Protein AF-T0L120-F1 (afdb_monomer)

pLDDT: mean 75.66, std 24.23, range [21.48, 96.56]

Radius of gyration: 38.59 Å; Cα contacts (8 Å, |Δi|>4): 567; chains: 1; bounding box: 67×101×110 Å

Structure (mmCIF, N/CA/C/O backbone):
data_AF-T0L120-F1
#
_entry.id   AF-T0L120-F1
#
loop_
_atom_site.group_PDB
_atom_site.id
_atom_site.type_symbol
_atom_site.label_atom_id
_atom_site.label_alt_id
_atom_site.label_comp_id
_atom_site.label_asym_id
_atom_site.label_entity_id
_atom_site.label_seq_id
_atom_site.pdbx_PDB_ins_code
_atom_site.Cartn_x
_atom_site.Cartn_y
_atom_site.Cartn_z
_atom_site.occupancy
_atom_site.B_iso_or_equiv
_atom_site.auth_seq_id
_atom_site.auth_comp_id
_atom_site.auth_asym_id
_atom_site.auth_atom_id
_atom_site.pdbx_PDB_model_num
ATOM 1 N N . MET A 1 1 ? 5.588 -21.145 3.879 1.00 92.56 1 MET A N 1
ATOM 2 C CA . MET A 1 1 ? 5.959 -21.807 5.142 1.00 92.56 1 MET A CA 1
ATOM 3 C C . MET A 1 1 ? 4.711 -21.923 5.995 1.00 92.56 1 MET A C 1
ATOM 5 O O . MET A 1 1 ? 4.077 -20.903 6.244 1.00 92.56 1 MET A O 1
ATOM 9 N N . VAL A 1 2 ? 4.345 -23.140 6.394 1.00 93.81 2 VAL A N 1
ATOM 10 C CA . VAL A 1 2 ? 3.209 -23.397 7.291 1.00 93.81 2 VAL A CA 1
ATOM 11 C C . VAL A 1 2 ? 3.641 -23.119 8.729 1.00 93.81 2 VAL A C 1
ATOM 13 O O . VAL A 1 2 ? 4.722 -23.538 9.140 1.00 93.81 2 VAL A O 1
ATOM 16 N N . ILE A 1 3 ? 2.818 -22.399 9.486 1.00 93.81 3 ILE A N 1
ATOM 17 C CA . ILE A 1 3 ? 3.096 -21.977 10.861 1.00 93.81 3 ILE A CA 1
ATOM 18 C C . ILE A 1 3 ? 2.799 -23.134 11.817 1.00 93.81 3 ILE A C 1
ATOM 20 O O . ILE A 1 3 ? 1.641 -23.513 12.002 1.00 93.81 3 ILE A O 1
ATOM 24 N N . LEU A 1 4 ? 3.838 -23.658 12.470 1.00 91.38 4 LEU A N 1
ATOM 25 C CA . LEU A 1 4 ? 3.703 -24.728 13.458 1.00 91.38 4 LEU A CA 1
ATOM 26 C C . LEU A 1 4 ? 3.572 -24.168 14.875 1.00 91.38 4 LEU A C 1
ATOM 28 O O . LEU A 1 4 ? 2.661 -24.566 15.600 1.00 91.38 4 LEU A O 1
ATOM 32 N N . LYS A 1 5 ? 4.443 -23.231 15.266 1.00 91.12 5 LYS A N 1
ATOM 33 C CA . LYS A 1 5 ? 4.442 -22.649 16.615 1.00 91.12 5 LYS A CA 1
ATOM 34 C C . LYS A 1 5 ? 4.895 -21.189 16.606 1.00 91.12 5 LYS A C 1
ATOM 36 O O . LYS A 1 5 ? 5.844 -20.838 15.909 1.00 91.12 5 LYS A O 1
ATOM 41 N N . THR A 1 6 ? 4.248 -20.339 17.396 1.00 90.75 6 THR A N 1
ATOM 42 C CA . THR A 1 6 ? 4.647 -18.940 17.636 1.00 90.75 6 THR A CA 1
ATOM 43 C C . THR A 1 6 ? 5.143 -18.750 19.062 1.00 90.75 6 THR A C 1
ATOM 45 O O . THR A 1 6 ? 4.654 -19.416 19.977 1.00 90.75 6 THR A O 1
ATOM 48 N N . ALA A 1 7 ? 6.049 -17.792 19.278 1.00 86.38 7 ALA A N 1
ATOM 49 C CA . ALA A 1 7 ? 6.474 -17.420 20.630 1.00 86.38 7 ALA A CA 1
ATOM 50 C C . ALA A 1 7 ? 5.362 -16.751 21.464 1.00 86.38 7 ALA A C 1
ATOM 52 O O . ALA A 1 7 ? 5.407 -16.818 22.690 1.00 86.38 7 ALA A O 1
ATOM 53 N N . ASP A 1 8 ? 4.343 -16.150 20.833 1.00 82.31 8 ASP A N 1
ATOM 54 C CA . ASP A 1 8 ? 3.128 -15.778 21.562 1.00 82.31 8 ASP A CA 1
ATOM 55 C C . ASP A 1 8 ? 2.319 -17.031 21.931 1.00 82.31 8 ASP A C 1
ATOM 57 O O . ASP A 1 8 ? 1.966 -17.844 21.074 1.00 82.31 8 ASP A O 1
ATOM 61 N N . SER A 1 9 ? 1.968 -17.122 23.213 1.00 79.00 9 SER A N 1
ATOM 62 C CA . SER A 1 9 ? 1.039 -18.085 23.806 1.00 79.00 9 SER A CA 1
ATOM 63 C C . SER A 1 9 ? -0.272 -18.269 23.035 1.00 79.00 9 SER A C 1
ATOM 65 O O . SER A 1 9 ? -0.827 -19.368 23.043 1.00 79.00 9 SER A O 1
ATOM 67 N N . THR A 1 10 ? -0.780 -17.228 22.362 1.00 80.19 10 THR A N 1
ATOM 68 C CA . THR A 1 10 ? -2.076 -17.303 21.672 1.00 80.19 10 THR A CA 1
ATOM 69 C C . THR A 1 10 ? -2.031 -17.997 20.309 1.00 80.19 10 THR A C 1
ATOM 71 O O . THR A 1 10 ? -3.100 -18.258 19.751 1.00 80.19 10 THR A O 1
ATOM 74 N N . GLY A 1 11 ? -0.837 -18.308 19.788 1.00 84.31 11 GLY A N 1
ATOM 75 C CA . GLY A 1 11 ? -0.642 -18.866 18.446 1.00 84.31 11 GLY A CA 1
ATOM 76 C C . GLY A 1 11 ? -0.595 -17.824 17.323 1.00 84.31 11 GLY A C 1
ATOM 77 O O . GLY A 1 11 ? -0.504 -18.193 16.154 1.00 84.31 11 GLY A O 1
ATOM 78 N N . GLN A 1 12 ? -0.714 -16.532 17.645 1.00 84.81 12 GLN A N 1
ATOM 79 C CA . GLN A 1 12 ? -0.947 -15.472 16.665 1.00 84.81 12 GLN A CA 1
ATOM 80 C C . GLN A 1 12 ? 0.324 -14.700 16.302 1.00 84.81 12 GLN A C 1
ATOM 82 O O . GLN A 1 12 ? 1.217 -14.481 17.122 1.00 84.81 12 GLN A O 1
ATOM 87 N N . LEU A 1 13 ? 0.379 -14.247 15.049 1.00 87.31 13 LEU A N 1
ATOM 88 C CA . LEU A 1 13 ? 1.403 -13.337 14.554 1.00 87.31 13 LEU A CA 1
ATOM 89 C C . LEU A 1 13 ? 0.842 -12.413 13.466 1.00 87.31 13 LEU A C 1
ATOM 91 O O . LEU A 1 13 ? -0.130 -12.751 12.788 1.00 87.31 13 LEU A O 1
ATOM 95 N N . PHE A 1 14 ? 1.479 -11.263 13.270 1.00 86.56 14 PHE A N 1
ATOM 96 C CA . PHE A 1 14 ? 1.152 -10.354 12.173 1.00 86.56 14 PHE A CA 1
ATOM 97 C C . PHE A 1 14 ? 2.226 -10.407 11.085 1.00 86.56 14 PHE A C 1
ATOM 99 O O . PHE A 1 14 ? 3.424 -10.321 11.378 1.00 86.56 14 PHE A O 1
ATOM 106 N N . ILE A 1 15 ? 1.780 -10.522 9.831 1.00 89.19 15 ILE A N 1
ATOM 107 C CA . ILE A 1 15 ? 2.619 -10.394 8.634 1.00 89.19 15 ILE A CA 1
ATOM 108 C C . ILE A 1 15 ? 2.226 -9.158 7.825 1.00 89.19 15 ILE A C 1
ATOM 110 O O . ILE A 1 15 ? 1.066 -8.750 7.838 1.00 89.19 15 ILE A O 1
ATOM 114 N N . ARG A 1 16 ? 3.173 -8.593 7.079 1.00 85.75 16 ARG A N 1
ATOM 115 C CA . ARG A 1 16 ? 2.918 -7.599 6.028 1.00 85.75 16 ARG A CA 1
ATOM 116 C C . ARG A 1 16 ? 3.133 -8.230 4.659 1.00 85.75 16 ARG A C 1
ATOM 118 O O . ARG A 1 16 ? 4.081 -9.001 4.490 1.00 85.75 16 ARG A O 1
ATOM 125 N N . THR A 1 17 ? 2.268 -7.905 3.703 1.00 85.44 17 THR A N 1
ATOM 126 C CA . THR A 1 17 ? 2.289 -8.452 2.335 1.00 85.44 17 THR A CA 1
ATOM 127 C C . THR A 1 17 ? 2.607 -7.399 1.274 1.00 85.44 17 THR A C 1
ATOM 129 O O . THR A 1 17 ? 2.439 -7.658 0.088 1.00 85.44 17 THR A O 1
ATOM 132 N N . ASP A 1 18 ? 3.175 -6.257 1.674 1.00 80.50 18 ASP A N 1
ATOM 133 C CA . ASP A 1 18 ? 3.478 -5.104 0.814 1.00 80.50 18 ASP A CA 1
ATOM 134 C C . ASP A 1 18 ? 4.314 -5.453 -0.429 1.00 80.50 18 ASP A C 1
ATOM 136 O O . ASP A 1 18 ? 4.182 -4.805 -1.461 1.00 80.50 18 ASP A O 1
ATOM 140 N N . GLN A 1 19 ? 5.133 -6.505 -0.357 1.00 81.38 19 GLN A N 1
ATOM 141 C CA . GLN A 1 19 ? 5.965 -7.000 -1.462 1.00 81.38 19 GLN A CA 1
ATOM 142 C C . GLN A 1 19 ? 5.278 -8.056 -2.362 1.00 81.38 19 GLN A C 1
ATOM 144 O O . GLN A 1 19 ? 5.912 -8.568 -3.284 1.00 81.38 19 GLN A O 1
ATOM 149 N N . LEU A 1 20 ? 4.025 -8.432 -2.080 1.00 82.25 20 LEU A N 1
ATOM 150 C CA . LEU A 1 20 ? 3.253 -9.454 -2.808 1.00 82.25 20 LEU A CA 1
ATOM 151 C C . LEU A 1 20 ? 2.006 -8.890 -3.490 1.00 82.25 20 LEU A C 1
ATOM 153 O O . LEU A 1 20 ? 1.781 -9.174 -4.662 1.00 82.25 20 LEU A O 1
ATOM 157 N N . ASP A 1 21 ? 1.198 -8.131 -2.750 1.00 81.12 21 ASP A N 1
ATOM 158 C CA . ASP A 1 21 ? -0.081 -7.566 -3.209 1.00 81.12 21 ASP A CA 1
ATOM 159 C C . ASP A 1 21 ? -0.131 -6.033 -3.118 1.00 81.12 21 ASP A C 1
ATOM 161 O O . ASP A 1 21 ? -1.122 -5.420 -3.508 1.00 81.12 21 ASP A O 1
ATOM 165 N N . GLY A 1 22 ? 0.938 -5.402 -2.621 1.00 76.31 22 GLY A N 1
ATOM 166 C CA . GLY A 1 22 ? 0.974 -3.965 -2.363 1.00 76.31 22 GLY A CA 1
ATOM 167 C C . GLY A 1 22 ? 0.164 -3.539 -1.135 1.00 76.31 22 GLY A C 1
ATOM 168 O O . GLY A 1 22 ? 0.129 -2.349 -0.828 1.00 76.31 22 GLY A O 1
ATOM 169 N N . GLU A 1 23 ? -0.468 -4.460 -0.396 1.00 78.19 23 GLU A N 1
ATOM 170 C CA . GLU A 1 23 ? -1.208 -4.115 0.815 1.00 78.19 23 GLU A CA 1
ATOM 171 C C . GLU A 1 23 ? -0.250 -3.884 1.991 1.00 78.19 23 GLU A C 1
ATOM 173 O O . GLU A 1 23 ? 0.540 -4.745 2.383 1.00 78.19 23 GLU A O 1
ATOM 178 N N . THR A 1 24 ? -0.346 -2.707 2.608 1.00 71.25 24 THR A N 1
ATOM 179 C CA . THR A 1 24 ? 0.421 -2.367 3.819 1.00 71.25 24 THR A CA 1
ATOM 180 C C . THR A 1 24 ? -0.209 -2.854 5.119 1.00 71.25 24 THR A C 1
ATOM 182 O O . THR A 1 24 ? 0.381 -2.683 6.187 1.00 71.25 24 THR A O 1
ATOM 185 N N . ASP A 1 25 ? -1.403 -3.426 5.030 1.00 75.75 25 ASP A N 1
ATOM 186 C CA . ASP A 1 25 ? -2.211 -3.868 6.157 1.00 75.75 25 ASP A CA 1
ATOM 187 C C . ASP A 1 25 ? -1.588 -5.112 6.817 1.00 75.75 25 ASP A C 1
ATOM 189 O O . ASP A 1 25 ? -1.066 -6.017 6.158 1.00 75.75 25 ASP A O 1
ATOM 193 N N . TRP A 1 26 ? -1.609 -5.156 8.151 1.00 81.75 26 TRP A N 1
ATOM 194 C CA . TRP A 1 26 ? -1.030 -6.259 8.916 1.00 81.75 26 TRP A CA 1
ATOM 195 C C . TRP A 1 26 ? -1.996 -7.448 8.944 1.00 81.75 26 TRP A C 1
ATOM 197 O O . TRP A 1 26 ? -2.965 -7.497 9.711 1.00 81.75 26 TRP A O 1
ATOM 207 N N . LYS A 1 27 ? -1.719 -8.457 8.124 1.00 84.06 27 LYS A N 1
ATOM 208 C CA . LYS A 1 27 ? -2.550 -9.657 8.030 1.00 84.06 27 LYS A CA 1
ATOM 209 C C . LYS A 1 27 ? -2.265 -10.559 9.228 1.00 84.06 27 LYS A C 1
ATOM 211 O O . LYS A 1 27 ? -1.124 -10.957 9.472 1.00 84.06 27 LYS A O 1
ATOM 216 N N . LEU A 1 28 ? -3.313 -10.865 9.989 1.00 84.56 28 LEU A N 1
ATOM 217 C CA . LEU A 1 28 ? -3.241 -11.824 11.085 1.00 84.56 28 LEU A CA 1
ATOM 218 C C . LEU A 1 28 ? -3.035 -13.232 10.509 1.00 84.56 28 LEU A C 1
ATOM 220 O O . LEU A 1 28 ? -3.686 -13.632 9.537 1.00 84.56 28 LEU A O 1
ATOM 224 N N . ARG A 1 29 ? -2.125 -13.982 11.122 1.00 89.12 29 ARG A N 1
ATOM 225 C CA . ARG A 1 29 ? -1.891 -15.402 10.866 1.00 89.12 29 ARG A CA 1
ATOM 226 C C . ARG A 1 29 ? -1.838 -16.161 12.187 1.00 89.12 29 ARG A C 1
ATOM 228 O O . ARG A 1 29 ? -1.536 -15.580 13.230 1.00 89.12 29 ARG A O 1
ATOM 235 N N . SER A 1 30 ? -2.147 -17.453 12.140 1.00 89.88 30 SER A N 1
ATOM 236 C CA . SER A 1 30 ? -2.203 -18.320 13.316 1.00 89.88 30 SER A CA 1
ATOM 237 C C . SER A 1 30 ? -1.499 -19.647 13.064 1.00 89.88 30 SER A C 1
ATOM 239 O O . SER A 1 30 ? -1.712 -20.296 12.039 1.00 89.88 30 SER A O 1
ATOM 241 N N . SER A 1 31 ? -0.727 -20.107 14.045 1.00 91.06 31 SER A N 1
ATOM 242 C CA . SER A 1 31 ? -0.314 -21.508 14.147 1.00 91.06 31 SER A CA 1
ATOM 243 C C . SER A 1 31 ? -1.525 -22.438 14.215 1.00 91.06 31 SER A C 1
ATOM 245 O O . SER A 1 31 ? -2.594 -22.043 14.700 1.00 91.06 31 SER A O 1
ATOM 247 N N . VAL A 1 32 ? -1.340 -23.695 13.818 1.00 86.00 32 VAL A N 1
ATOM 248 C CA . VAL A 1 32 ? -2.349 -24.741 14.020 1.00 86.00 32 VAL A CA 1
ATOM 249 C C . VAL A 1 32 ? -2.504 -25.022 15.520 1.00 86.00 32 VAL A C 1
ATOM 251 O O . VAL A 1 32 ? -1.526 -25.205 16.244 1.00 86.00 32 VAL A O 1
ATOM 254 N N . GLY A 1 33 ? -3.745 -25.080 16.011 1.00 83.56 33 GLY A N 1
ATOM 255 C CA . GLY A 1 33 ? -4.026 -25.212 17.449 1.00 83.56 33 GLY A CA 1
ATOM 256 C C . GLY A 1 33 ? -3.531 -26.513 18.100 1.00 83.56 33 GLY A C 1
ATOM 257 O O . GLY A 1 33 ? -3.440 -26.576 19.327 1.00 83.56 33 GLY A O 1
ATOM 258 N N . ILE A 1 34 ? -3.211 -27.532 17.294 1.00 84.88 34 ILE A N 1
ATOM 259 C CA . ILE A 1 34 ? -2.593 -28.787 17.742 1.00 84.88 34 ILE A CA 1
ATOM 260 C C . ILE A 1 34 ? -1.097 -28.562 18.011 1.00 84.88 34 ILE A C 1
ATOM 262 O O . ILE A 1 34 ? -0.629 -28.793 19.122 1.00 84.88 34 ILE A O 1
ATOM 266 N N . THR A 1 35 ? -0.361 -28.036 17.028 1.00 85.88 35 THR A N 1
ATOM 267 C CA . THR A 1 35 ? 1.102 -27.874 17.084 1.00 85.88 35 THR A CA 1
ATOM 268 C C . THR A 1 35 ? 1.551 -26.760 18.029 1.00 85.88 35 THR A C 1
ATOM 270 O O . THR A 1 35 ? 2.614 -26.872 18.631 1.00 85.88 35 THR A O 1
ATOM 273 N N . GLN A 1 36 ? 0.726 -25.728 18.251 1.00 87.06 36 GLN A N 1
ATOM 274 C CA . GLN A 1 36 ? 1.037 -24.648 19.199 1.00 87.06 36 GLN A CA 1
ATOM 275 C C . GLN A 1 36 ? 1.222 -25.146 20.645 1.00 87.06 36 GLN A C 1
ATOM 277 O O . GLN A 1 36 ? 1.982 -24.552 21.412 1.00 87.06 36 GLN A O 1
ATOM 282 N N . LYS A 1 37 ? 0.526 -26.229 21.021 1.00 83.69 37 LYS A N 1
ATOM 283 C CA . LYS A 1 37 ? 0.576 -26.826 22.367 1.00 83.69 37 LYS A CA 1
ATOM 284 C C . LYS A 1 37 ? 1.687 -27.864 22.536 1.00 83.69 37 LYS A C 1
ATOM 286 O O . LYS A 1 37 ? 2.069 -28.132 23.668 1.00 83.69 37 LYS A O 1
ATOM 291 N N . CYS A 1 38 ? 2.177 -28.439 21.440 1.00 83.31 38 CYS A N 1
ATOM 292 C CA . CYS A 1 38 ? 3.250 -29.430 21.438 1.00 83.31 38 CYS A CA 1
ATOM 293 C C . CYS A 1 38 ? 4.614 -28.785 21.715 1.00 83.31 38 CYS A C 1
ATOM 295 O O . CYS A 1 38 ? 4.854 -27.629 21.350 1.00 83.31 38 CYS A O 1
ATOM 297 N N . ASP A 1 39 ? 5.530 -29.537 22.321 1.00 83.88 39 ASP A N 1
ATOM 298 C CA . ASP A 1 39 ? 6.937 -29.140 22.414 1.00 83.88 39 ASP A CA 1
ATOM 299 C C . ASP A 1 39 ? 7.665 -29.296 21.075 1.00 83.88 39 ASP A C 1
ATOM 301 O O . ASP A 1 39 ? 7.184 -29.963 20.162 1.00 83.88 39 ASP A O 1
ATOM 305 N N . LEU A 1 40 ? 8.824 -28.640 20.939 1.00 83.31 40 LEU A N 1
ATOM 306 C CA . LEU A 1 40 ? 9.558 -28.574 19.667 1.00 83.31 40 LEU A CA 1
ATOM 307 C C . LEU A 1 40 ? 9.912 -29.964 19.119 1.00 83.31 40 LEU A C 1
ATOM 309 O O . LEU A 1 40 ? 9.790 -30.176 17.919 1.00 83.31 40 LEU A O 1
ATOM 313 N N . SER A 1 41 ? 10.269 -30.909 19.991 1.00 82.06 41 SER A N 1
ATOM 314 C CA . SER A 1 41 ? 10.595 -32.290 19.613 1.00 82.06 41 SER A CA 1
ATOM 315 C C . SER A 1 41 ? 9.393 -33.068 19.069 1.00 82.06 41 SER A C 1
ATOM 317 O O . SER A 1 41 ? 9.557 -33.939 18.227 1.00 82.06 41 SER A O 1
ATOM 319 N N . GLU A 1 42 ? 8.170 -32.750 19.508 1.00 82.12 42 GLU A N 1
ATOM 320 C CA . GLU A 1 42 ? 6.953 -33.394 18.994 1.00 82.12 42 GLU A CA 1
ATOM 321 C C . GLU A 1 42 ? 6.549 -32.890 17.601 1.00 82.12 42 GLU A C 1
ATOM 323 O O . GLU A 1 42 ? 5.649 -33.465 16.990 1.00 82.12 42 GLU A O 1
ATOM 328 N N . LEU A 1 43 ? 7.164 -31.811 17.098 1.00 82.38 43 LEU A N 1
ATOM 329 C CA . LEU A 1 43 ? 6.867 -31.279 15.765 1.00 82.38 43 LEU A CA 1
ATOM 330 C C . LEU A 1 43 ? 7.400 -32.181 14.639 1.00 82.38 43 LEU A C 1
ATOM 332 O O . LEU A 1 43 ? 6.909 -32.078 13.517 1.00 82.38 43 LEU A O 1
ATOM 336 N N . GLU A 1 44 ? 8.352 -33.072 14.933 1.00 81.62 44 GLU A N 1
ATOM 337 C CA . GLU A 1 44 ? 8.923 -34.031 13.975 1.00 81.62 44 GLU A CA 1
ATOM 338 C C . GLU A 1 44 ? 7.936 -35.157 13.598 1.00 81.62 44 GLU A C 1
ATOM 340 O O . GLU A 1 44 ? 7.998 -35.681 12.488 1.00 81.62 44 GLU A O 1
ATOM 345 N N . ASP A 1 45 ? 6.962 -35.470 14.465 1.00 84.69 45 ASP A N 1
ATOM 346 C CA . ASP A 1 45 ? 5.939 -36.516 14.256 1.00 84.69 45 ASP A CA 1
ATOM 347 C C . ASP A 1 45 ? 4.812 -36.113 13.274 1.00 84.69 45 ASP A C 1
ATOM 349 O O . ASP A 1 45 ? 3.888 -36.899 13.008 1.00 84.69 45 ASP A O 1
ATOM 353 N N . PHE A 1 46 ? 4.810 -34.864 12.795 1.00 86.12 46 PHE A N 1
ATOM 354 C CA . PHE A 1 46 ? 3.739 -34.318 11.961 1.00 86.12 46 PHE A CA 1
ATOM 355 C C . PHE A 1 46 ? 4.074 -34.383 10.471 1.00 86.12 46 PHE A C 1
ATOM 357 O O . PHE A 1 46 ? 5.102 -33.888 10.014 1.00 86.12 46 PHE A O 1
ATOM 364 N N . THR A 1 47 ? 3.140 -34.921 9.688 1.00 88.06 47 THR A N 1
ATOM 365 C CA . THR A 1 47 ? 3.189 -34.907 8.222 1.00 88.06 47 THR A CA 1
ATOM 366 C C . THR A 1 47 ? 2.275 -33.805 7.691 1.00 88.06 47 THR A C 1
ATOM 368 O O . THR A 1 47 ? 1.159 -33.623 8.181 1.00 88.06 47 THR A O 1
ATOM 371 N N . ILE A 1 48 ? 2.748 -33.058 6.690 1.00 90.38 48 ILE A N 1
ATOM 372 C CA . ILE A 1 48 ? 1.986 -32.003 6.013 1.00 90.38 48 ILE A CA 1
ATOM 373 C C . ILE A 1 48 ? 1.736 -32.428 4.569 1.00 90.38 48 ILE A C 1
ATOM 375 O O . ILE A 1 48 ? 2.678 -32.700 3.828 1.00 90.38 48 ILE A O 1
ATOM 379 N N . LEU A 1 49 ? 0.468 -32.419 4.170 1.00 91.25 49 LEU A N 1
ATOM 380 C CA . LEU A 1 49 ? 0.031 -32.512 2.781 1.00 91.25 49 LEU A CA 1
ATOM 381 C C . LEU A 1 49 ? -0.419 -31.120 2.326 1.00 91.25 49 LEU A C 1
ATOM 383 O O . LEU A 1 49 ? -1.118 -30.416 3.057 1.00 91.25 49 LEU A O 1
ATOM 387 N N . ALA A 1 50 ? -0.007 -30.711 1.130 1.00 92.06 50 ALA A N 1
ATOM 388 C CA . ALA A 1 50 ? -0.304 -29.401 0.560 1.00 92.06 50 ALA A CA 1
ATOM 389 C C . ALA A 1 50 ? -0.646 -29.523 -0.930 1.00 92.06 50 ALA A C 1
ATOM 391 O O . ALA A 1 50 ? -0.231 -30.475 -1.589 1.00 92.06 50 ALA A O 1
ATOM 392 N N . GLU A 1 51 ? -1.393 -28.547 -1.446 1.00 92.12 51 GLU A N 1
ATOM 393 C CA . GLU A 1 51 ? -1.696 -28.402 -2.875 1.00 92.12 51 GLU A CA 1
ATOM 394 C C . GLU A 1 51 ? -0.439 -28.215 -3.754 1.00 92.12 51 GLU A C 1
ATOM 396 O O . GLU A 1 51 ? 0.624 -27.797 -3.279 1.00 92.12 51 GLU A O 1
ATOM 401 N N . GLU A 1 52 ? -0.568 -28.470 -5.059 1.00 92.19 52 GLU A N 1
ATOM 402 C CA . GLU A 1 52 ? 0.483 -28.144 -6.031 1.00 92.19 52 GLU A CA 1
ATOM 403 C C . GLU A 1 52 ? 0.728 -26.618 -6.121 1.00 92.19 52 GLU A C 1
ATOM 405 O O . GLU A 1 52 ? -0.202 -25.827 -5.914 1.00 92.19 52 GLU A O 1
ATOM 410 N N . PRO A 1 53 ? 1.957 -26.169 -6.451 1.00 91.88 53 PRO A N 1
ATOM 411 C CA . PRO A 1 53 ? 2.282 -24.747 -6.555 1.00 91.88 53 PRO A CA 1
ATOM 412 C C . PRO A 1 53 ? 1.411 -24.005 -7.582 1.00 91.88 53 PRO A C 1
ATOM 414 O O . PRO A 1 53 ? 1.515 -24.215 -8.790 1.00 91.88 53 PRO A O 1
ATOM 417 N N . ASN A 1 54 ? 0.578 -23.080 -7.103 1.00 91.38 54 ASN A N 1
ATOM 418 C CA . ASN A 1 54 ? -0.302 -22.254 -7.931 1.00 91.38 54 ASN A CA 1
ATOM 419 C C . ASN A 1 54 ? 0.017 -20.749 -7.804 1.00 91.38 54 ASN A C 1
ATOM 421 O O . ASN A 1 54 ? 0.785 -20.317 -6.943 1.00 91.38 54 ASN A O 1
ATOM 425 N N . LYS A 1 55 ? -0.566 -19.941 -8.699 1.00 88.88 55 LYS A N 1
ATOM 426 C CA . LYS A 1 55 ? -0.332 -18.485 -8.775 1.00 88.88 55 LYS A CA 1
ATOM 427 C C . LYS A 1 55 ? -1.132 -17.656 -7.772 1.00 88.88 55 LYS A C 1
ATOM 429 O O . LYS A 1 55 ? -0.740 -16.523 -7.495 1.00 88.88 55 LYS A O 1
ATOM 434 N N . ASP A 1 56 ? -2.246 -18.183 -7.267 1.00 89.75 56 ASP A N 1
ATOM 435 C CA . ASP A 1 56 ? -3.161 -17.431 -6.410 1.00 89.75 56 ASP A CA 1
ATOM 436 C C . ASP A 1 56 ? -2.580 -17.272 -4.999 1.00 89.75 56 ASP A C 1
ATOM 438 O O . ASP A 1 56 ? -2.346 -18.244 -4.283 1.00 89.75 56 ASP A O 1
ATOM 442 N N . ILE A 1 57 ? -2.33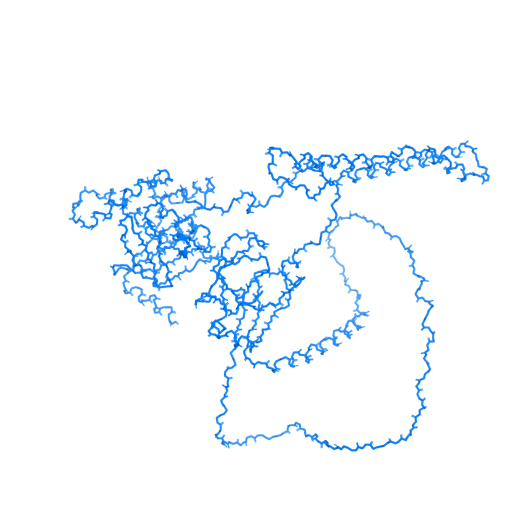9 -16.027 -4.595 1.00 89.38 57 ILE A N 1
ATOM 443 C CA . ILE A 1 57 ? -1.780 -15.669 -3.287 1.00 89.38 57 ILE A CA 1
ATOM 444 C C . ILE A 1 57 ? -2.825 -15.647 -2.157 1.00 89.38 57 ILE A C 1
ATOM 446 O O . ILE A 1 57 ? -2.438 -15.613 -0.986 1.00 89.38 57 ILE A O 1
ATOM 450 N N . TYR A 1 58 ? -4.121 -15.682 -2.482 1.00 89.38 58 TYR A N 1
ATOM 451 C CA . TYR A 1 58 ? -5.232 -15.659 -1.524 1.00 89.38 58 TYR A CA 1
ATOM 452 C C . TYR A 1 58 ? -5.796 -17.051 -1.212 1.00 89.38 58 TYR A C 1
ATOM 454 O O . TYR A 1 58 ? -6.555 -17.201 -0.256 1.00 89.38 58 TYR A O 1
ATOM 462 N N . GLN A 1 59 ? -5.382 -18.082 -1.951 1.00 88.75 59 GLN A N 1
ATOM 463 C CA . GLN A 1 59 ? -5.735 -19.472 -1.677 1.00 88.75 59 GLN A CA 1
ATOM 464 C C . GLN A 1 59 ? -4.539 -20.254 -1.110 1.00 88.75 59 GLN A C 1
ATOM 466 O O . GLN A 1 59 ? -3.385 -20.045 -1.497 1.00 88.75 59 GLN A O 1
ATOM 471 N N . PHE A 1 60 ? -4.819 -21.154 -0.167 1.00 92.50 60 PHE A N 1
ATOM 472 C CA . PHE A 1 60 ? -3.926 -22.241 0.227 1.00 92.50 60 PHE A CA 1
ATOM 473 C C . PHE A 1 60 ? -4.739 -23.334 0.914 1.00 92.50 60 PHE A C 1
ATOM 475 O O . PHE A 1 60 ? -5.316 -23.073 1.971 1.00 92.50 60 PHE A O 1
ATOM 482 N N . ASN A 1 61 ? -4.736 -24.536 0.342 1.00 92.94 61 ASN A N 1
ATOM 483 C CA . ASN A 1 61 ? -5.354 -25.716 0.929 1.00 92.94 61 ASN A CA 1
ATOM 484 C C . ASN A 1 61 ? -4.290 -26.766 1.287 1.00 92.94 61 ASN A C 1
ATOM 486 O O . ASN A 1 61 ? -3.373 -27.055 0.515 1.00 92.94 61 ASN A O 1
ATOM 490 N N . GLY A 1 62 ? -4.447 -27.381 2.457 1.00 91.69 62 GLY A N 1
ATOM 491 C CA . GLY A 1 62 ? -3.637 -28.517 2.884 1.00 91.69 62 GLY A CA 1
ATOM 492 C C . GLY A 1 62 ? -4.203 -29.191 4.129 1.00 91.69 62 GLY A C 1
ATOM 493 O O . GLY A 1 62 ? -5.258 -28.812 4.641 1.00 91.69 62 GLY A O 1
ATOM 494 N N . SER A 1 63 ? -3.478 -30.169 4.654 1.00 90.75 63 SER A N 1
ATOM 495 C CA . SER A 1 63 ? -3.801 -30.845 5.909 1.00 90.75 63 SER A CA 1
ATOM 496 C C . SER A 1 63 ? -2.535 -31.231 6.659 1.00 90.75 63 SER A C 1
ATOM 498 O O . SER A 1 63 ? -1.518 -31.564 6.054 1.00 90.75 63 SER A O 1
ATOM 500 N N . ILE A 1 64 ? -2.611 -31.220 7.985 1.00 90.44 64 ILE A N 1
ATOM 501 C CA . ILE A 1 64 ? -1.557 -31.698 8.877 1.00 90.44 64 ILE A CA 1
ATOM 502 C C . ILE A 1 64 ? -2.101 -32.849 9.727 1.00 90.44 64 ILE A C 1
ATOM 504 O O . ILE A 1 64 ? -3.184 -32.734 10.308 1.00 90.44 64 ILE A O 1
ATOM 508 N N . SER A 1 65 ? -1.362 -33.953 9.801 1.00 87.12 65 SER A N 1
ATOM 509 C CA . SER A 1 65 ? -1.695 -35.118 10.626 1.00 87.12 65 SER A CA 1
ATOM 510 C C . SER A 1 65 ? -0.495 -35.550 11.469 1.00 87.12 65 SER A C 1
ATOM 512 O O . SER A 1 65 ? 0.659 -35.305 11.112 1.00 87.12 65 SER A O 1
ATOM 514 N N . LYS A 1 66 ? -0.762 -36.160 12.631 1.00 80.31 66 LYS A N 1
ATOM 515 C CA . LYS A 1 66 ? 0.266 -36.739 13.510 1.00 80.31 66 LYS A CA 1
ATOM 516 C C . LYS A 1 66 ? 0.262 -38.257 13.334 1.00 80.31 66 LYS A C 1
ATOM 518 O O . LYS A 1 66 ? -0.781 -38.874 13.544 1.00 80.31 66 LYS A O 1
ATOM 523 N N . ASN A 1 67 ? 1.420 -38.845 13.025 1.00 66.06 67 ASN A N 1
ATOM 524 C CA . ASN A 1 67 ? 1.629 -40.291 12.843 1.00 66.06 67 ASN A CA 1
ATOM 525 C C . ASN A 1 67 ? 0.836 -40.974 11.702 1.00 66.06 67 ASN A C 1
ATOM 527 O O . ASN A 1 67 ? 0.062 -41.897 11.951 1.00 66.06 67 ASN A O 1
ATOM 531 N N . GLU A 1 68 ? 1.116 -40.622 10.441 1.00 55.06 68 GLU A N 1
ATOM 532 C CA . GLU A 1 68 ? 0.678 -41.402 9.268 1.00 55.06 68 GLU A CA 1
ATOM 533 C C . GLU A 1 68 ? 1.849 -41.865 8.391 1.00 55.06 68 GLU A C 1
ATOM 535 O O . GLU A 1 68 ? 2.084 -41.371 7.292 1.00 55.06 68 GLU A O 1
ATOM 540 N N . ALA A 1 69 ? 2.521 -42.933 8.827 1.00 44.97 69 ALA A N 1
ATOM 541 C CA . ALA A 1 69 ? 3.377 -43.736 7.945 1.00 44.97 69 ALA A CA 1
ATOM 542 C C . ALA A 1 69 ? 2.577 -44.532 6.880 1.00 44.97 69 ALA A C 1
ATOM 544 O O . ALA A 1 69 ? 3.171 -45.240 6.071 1.00 44.97 69 ALA A O 1
ATOM 545 N N . PHE A 1 70 ? 1.238 -44.455 6.902 1.00 43.03 70 PHE A N 1
ATOM 546 C CA . PHE A 1 70 ? 0.335 -45.293 6.107 1.00 43.03 70 PHE A CA 1
ATOM 547 C C . PHE A 1 70 ? -0.078 -44.638 4.772 1.00 43.03 70 PHE A C 1
ATOM 549 O O . PHE A 1 70 ? 0.099 -45.251 3.721 1.00 43.03 70 PHE A O 1
ATOM 556 N N . LEU A 1 71 ? -0.525 -43.372 4.783 1.00 46.34 71 LEU A N 1
ATOM 557 C CA . LEU A 1 71 ? -1.017 -42.670 3.579 1.00 46.34 71 LEU A CA 1
ATOM 558 C C . LEU A 1 71 ? 0.050 -42.440 2.495 1.00 46.34 71 LEU A C 1
ATOM 560 O O . LEU A 1 71 ? -0.269 -42.375 1.309 1.00 46.34 71 LEU A O 1
ATOM 564 N N . ILE A 1 72 ? 1.329 -42.346 2.871 1.00 47.97 72 ILE A N 1
ATOM 565 C CA . ILE A 1 72 ? 2.427 -42.132 1.911 1.00 47.97 72 ILE A CA 1
ATOM 566 C C . ILE A 1 72 ? 2.586 -43.326 0.948 1.00 47.97 72 ILE A C 1
ATOM 568 O O . ILE A 1 72 ? 3.114 -43.146 -0.149 1.00 47.97 72 ILE A O 1
ATOM 572 N N . ASN A 1 73 ? 2.132 -44.528 1.319 1.00 40.47 73 ASN A N 1
ATOM 573 C CA . ASN A 1 73 ? 2.247 -45.707 0.459 1.00 40.47 73 ASN A CA 1
ATOM 574 C C . ASN A 1 73 ? 1.124 -45.778 -0.589 1.00 40.47 73 ASN A C 1
ATOM 576 O O . ASN A 1 73 ? 1.436 -45.976 -1.761 1.00 40.47 73 ASN A O 1
ATOM 580 N N . GLU A 1 74 ? -0.135 -45.515 -0.221 1.00 45.62 74 GLU A N 1
ATOM 581 C CA . GLU A 1 74 ? -1.254 -45.477 -1.184 1.00 45.62 74 GLU A CA 1
ATOM 582 C C . GLU A 1 74 ? -1.052 -44.370 -2.236 1.00 45.62 74 GLU A C 1
ATOM 584 O O . GLU A 1 74 ? -1.150 -44.625 -3.436 1.00 45.62 74 GLU A O 1
ATOM 589 N N . ILE A 1 75 ? -0.633 -43.166 -1.821 1.00 49.28 75 ILE A N 1
ATOM 590 C CA . ILE A 1 75 ? -0.369 -42.052 -2.754 1.00 49.28 75 ILE A CA 1
ATOM 591 C C . ILE A 1 75 ? 0.812 -42.366 -3.696 1.00 49.28 75 ILE A C 1
ATOM 593 O O . ILE A 1 75 ? 0.823 -41.932 -4.852 1.00 49.28 75 ILE A O 1
ATOM 597 N N . LYS A 1 76 ? 1.810 -43.144 -3.249 1.00 42.50 76 LYS A N 1
ATOM 598 C CA . LYS A 1 76 ? 2.905 -43.612 -4.121 1.00 42.50 76 LYS A CA 1
ATOM 599 C C . LYS A 1 76 ? 2.425 -44.631 -5.152 1.00 42.50 76 LYS A C 1
ATOM 601 O O . LYS A 1 76 ? 2.856 -44.545 -6.299 1.00 42.50 76 LYS A O 1
ATOM 606 N N . GLU A 1 77 ? 1.536 -45.553 -4.790 1.00 43.94 77 GLU A N 1
ATOM 607 C CA . GLU A 1 77 ? 0.957 -46.495 -5.757 1.00 43.94 77 GLU A CA 1
ATOM 608 C C . GLU A 1 77 ? 0.057 -45.782 -6.779 1.00 43.94 77 GLU A C 1
ATOM 610 O O . GLU A 1 77 ? 0.151 -46.064 -7.977 1.00 43.94 77 GLU A O 1
ATOM 615 N N . GLU A 1 78 ? -0.743 -44.797 -6.361 1.00 39.59 78 GLU A N 1
ATOM 616 C CA . GLU A 1 78 ? -1.541 -43.992 -7.294 1.00 39.59 78 GLU A CA 1
ATOM 617 C C . GLU A 1 78 ? -0.670 -43.135 -8.226 1.00 39.59 78 GLU A C 1
ATOM 619 O O . GLU A 1 78 ? -0.875 -43.160 -9.439 1.00 39.59 78 GLU A O 1
ATOM 624 N N . THR A 1 79 ? 0.349 -42.430 -7.716 1.00 41.81 79 THR A N 1
ATOM 625 C CA . THR A 1 79 ? 1.215 -41.577 -8.558 1.00 41.81 79 THR A CA 1
ATOM 626 C C . THR A 1 79 ? 2.100 -42.368 -9.525 1.00 41.81 79 THR A C 1
ATOM 628 O O . THR A 1 79 ? 2.287 -41.924 -10.662 1.00 41.81 79 THR A O 1
ATOM 631 N N . TYR A 1 80 ? 2.584 -43.562 -9.157 1.00 42.22 80 TYR A N 1
ATOM 632 C CA . TYR A 1 80 ? 3.275 -44.447 -10.109 1.00 42.22 80 TYR A CA 1
ATOM 633 C C . TYR A 1 80 ? 2.337 -44.937 -11.221 1.00 42.22 80 TYR A C 1
ATOM 635 O O . TYR A 1 80 ? 2.709 -44.901 -12.399 1.00 42.22 80 TYR A O 1
ATOM 643 N N . ASN A 1 81 ? 1.104 -45.325 -10.880 1.00 39.56 81 ASN A N 1
ATOM 644 C CA . ASN A 1 81 ? 0.108 -45.726 -11.874 1.00 39.56 81 ASN A CA 1
ATOM 645 C C . ASN A 1 81 ? -0.296 -44.553 -12.788 1.00 39.56 81 ASN A C 1
ATOM 647 O O . ASN A 1 81 ? -0.328 -44.710 -14.010 1.00 39.56 81 ASN A O 1
ATOM 651 N N . PHE A 1 82 ? -0.515 -43.353 -12.242 1.00 39.28 82 PHE A N 1
ATOM 652 C CA . PHE A 1 82 ? -0.866 -42.164 -13.029 1.00 39.28 82 PHE A CA 1
ATOM 653 C C . PHE A 1 82 ? 0.283 -41.703 -13.946 1.00 39.28 82 PHE A C 1
ATOM 655 O O . PHE A 1 82 ? 0.057 -41.294 -15.089 1.00 39.28 82 PHE A O 1
ATOM 662 N N . GLY A 1 83 ? 1.535 -41.830 -13.493 1.00 41.97 83 GLY A N 1
ATOM 663 C CA . GLY A 1 83 ? 2.726 -41.557 -14.301 1.00 41.97 83 GLY A CA 1
ATOM 664 C C . GLY A 1 83 ? 2.896 -42.525 -15.478 1.00 41.97 83 GLY A C 1
ATOM 665 O O . GLY A 1 83 ? 3.295 -42.106 -16.565 1.00 41.97 83 GLY A O 1
ATOM 666 N N . PHE A 1 84 ? 2.543 -43.802 -15.304 1.00 47.19 84 PHE A N 1
ATOM 667 C CA . PHE A 1 84 ? 2.575 -44.794 -16.384 1.00 47.19 84 PHE A CA 1
ATOM 668 C C . PHE A 1 84 ? 1.425 -44.588 -17.385 1.00 47.19 84 PHE A C 1
ATOM 670 O O . PHE A 1 84 ? 1.656 -44.519 -18.596 1.00 47.19 84 PHE A O 1
ATOM 677 N N . PHE A 1 85 ? 0.195 -44.404 -16.891 1.00 42.03 85 PHE A N 1
ATOM 678 C CA . PHE A 1 85 ? -0.982 -44.217 -17.743 1.00 42.03 85 PHE A CA 1
ATOM 679 C C . PHE A 1 85 ? -1.015 -42.867 -18.468 1.00 42.03 85 PHE A C 1
ATOM 681 O O . PHE A 1 85 ? -1.435 -42.838 -19.622 1.00 42.03 85 PHE A O 1
ATOM 688 N N . SER A 1 86 ? -0.527 -41.767 -17.881 1.00 42.28 86 SER A N 1
ATOM 689 C CA . SER A 1 86 ? -0.438 -40.488 -18.610 1.00 42.28 86 SER A CA 1
ATOM 690 C C . SER A 1 86 ? 0.562 -40.565 -19.769 1.00 42.28 86 SER A C 1
ATOM 692 O O . SER A 1 86 ? 0.273 -40.085 -20.863 1.00 42.28 86 SER A O 1
ATOM 694 N N . LYS A 1 87 ? 1.694 -41.257 -19.581 1.00 42.28 87 LYS A N 1
ATOM 695 C CA . LYS A 1 87 ? 2.722 -41.451 -20.615 1.00 42.28 87 LYS A CA 1
ATOM 696 C C . LYS A 1 87 ? 2.247 -42.363 -21.751 1.00 42.28 87 LYS A C 1
ATOM 698 O O . LYS A 1 87 ? 2.552 -42.093 -22.909 1.00 42.28 87 LYS A O 1
ATOM 703 N N . LEU A 1 88 ? 1.452 -43.391 -21.436 1.00 42.94 88 LEU A N 1
ATOM 704 C CA . LEU A 1 88 ? 0.751 -44.217 -22.427 1.00 42.94 88 LEU A CA 1
ATOM 705 C C . LEU A 1 88 ? -0.357 -43.445 -23.152 1.00 42.94 88 LEU A C 1
ATOM 707 O O . LEU A 1 88 ? -0.442 -43.514 -24.375 1.00 42.94 88 LEU A O 1
ATOM 711 N N . LYS A 1 89 ? -1.166 -42.659 -22.434 1.00 36.19 89 LYS A N 1
ATOM 712 C CA . LYS A 1 89 ? -2.234 -41.848 -23.032 1.00 36.19 89 LYS A CA 1
ATOM 713 C C . LYS A 1 89 ? -1.671 -40.802 -23.999 1.00 36.19 89 LYS A C 1
ATOM 715 O O . LYS A 1 89 ? -2.131 -40.709 -25.130 1.00 36.19 89 LYS A O 1
ATOM 720 N N . HIS A 1 90 ? -0.581 -40.129 -23.628 1.00 42.06 90 HIS A N 1
ATOM 721 C CA . HIS A 1 90 ? 0.103 -39.161 -24.493 1.00 42.06 90 HIS A CA 1
ATOM 722 C C . HIS A 1 90 ? 0.777 -39.791 -25.736 1.00 42.06 90 HIS A C 1
ATOM 724 O O . HIS A 1 90 ? 1.107 -39.077 -26.687 1.00 42.06 90 HIS A O 1
ATOM 730 N N . LEU A 1 91 ? 0.970 -41.118 -25.738 1.00 40.34 91 LEU A N 1
ATOM 731 C CA . LEU A 1 91 ? 1.425 -41.924 -26.879 1.00 40.34 91 LEU A CA 1
ATOM 732 C C . LEU A 1 91 ? 0.269 -42.429 -27.764 1.00 40.34 91 LEU A C 1
ATOM 734 O O . LEU A 1 91 ? 0.488 -42.653 -28.954 1.00 40.34 91 LEU A O 1
ATOM 738 N N . PHE A 1 92 ? -0.940 -42.590 -27.215 1.00 36.78 92 PHE A N 1
ATOM 739 C CA . PHE A 1 92 ? -2.118 -43.096 -27.935 1.00 36.78 92 PHE A CA 1
ATOM 740 C C . PHE A 1 92 ? -3.075 -42.003 -28.450 1.00 36.78 92 PHE A C 1
ATOM 742 O O . PHE A 1 92 ? -3.678 -42.208 -29.501 1.00 36.78 92 PHE A O 1
ATOM 749 N N . ASP A 1 93 ? -3.160 -40.829 -27.810 1.00 34.28 93 ASP A N 1
ATOM 750 C CA . ASP A 1 93 ? -4.026 -39.717 -28.261 1.00 34.28 93 ASP A CA 1
ATOM 751 C C . ASP A 1 93 ? -3.489 -38.984 -29.511 1.00 34.28 93 ASP A C 1
ATOM 753 O O . ASP A 1 93 ? -4.194 -38.199 -30.137 1.00 34.28 93 ASP A O 1
ATOM 757 N N . LYS A 1 94 ? -2.254 -39.254 -29.956 1.00 35.75 94 LYS A N 1
ATOM 758 C CA . LYS A 1 94 ? -1.619 -38.519 -31.070 1.00 35.75 94 LYS A CA 1
ATOM 759 C C . LYS A 1 94 ? -2.059 -38.973 -32.477 1.00 35.75 94 LYS A C 1
ATOM 761 O O . LYS A 1 94 ? -1.268 -38.872 -33.416 1.00 35.75 94 LYS A O 1
ATOM 766 N N . LYS A 1 95 ? -3.268 -39.535 -32.633 1.00 31.78 95 LYS A N 1
ATOM 767 C CA . LYS A 1 95 ? -3.697 -40.155 -33.904 1.00 31.78 95 LYS A CA 1
ATOM 768 C C . LYS A 1 95 ? -5.143 -39.967 -34.368 1.00 31.78 95 LYS A C 1
ATOM 770 O O . LYS A 1 95 ? -5.428 -40.424 -35.468 1.00 31.78 95 LYS A O 1
ATOM 775 N N . ASN A 1 96 ? -6.022 -39.310 -33.609 1.00 28.98 96 ASN A N 1
ATOM 776 C CA . ASN A 1 96 ? -7.392 -39.014 -34.048 1.00 28.98 96 ASN A CA 1
ATOM 777 C C . ASN A 1 96 ? -7.864 -37.663 -33.494 1.00 28.98 96 ASN A C 1
ATOM 779 O O . ASN A 1 96 ? -8.369 -37.628 -32.381 1.0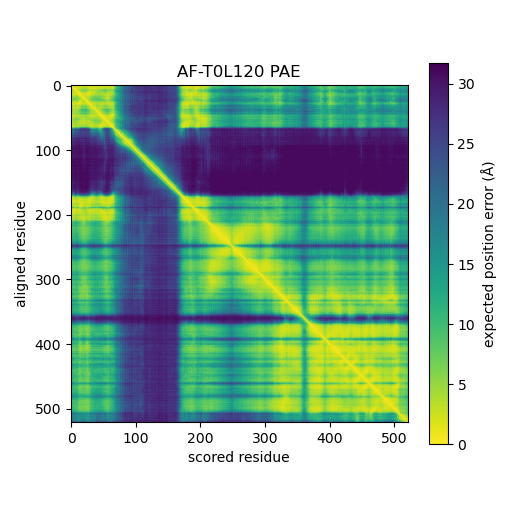0 28.98 96 ASN A O 1
ATOM 783 N N . GLU A 1 97 ? -7.741 -36.590 -34.279 1.00 27.03 97 GLU A N 1
ATOM 784 C CA . GLU A 1 97 ? -8.661 -35.441 -34.234 1.00 27.03 97 GLU A CA 1
ATOM 785 C C . GLU A 1 97 ? -8.447 -34.551 -35.474 1.00 27.03 97 GLU A C 1
ATOM 787 O O . GLU A 1 97 ? -7.563 -33.701 -35.527 1.00 27.03 97 GLU A O 1
ATOM 792 N N . GLU A 1 98 ? -9.276 -34.775 -36.495 1.00 25.62 98 GLU A N 1
ATOM 793 C CA . GLU A 1 98 ? -9.588 -33.799 -37.543 1.00 25.62 98 GLU A CA 1
ATOM 794 C C . GLU A 1 98 ? -11.111 -33.585 -37.565 1.00 25.62 98 GLU A C 1
ATOM 796 O O . GLU A 1 98 ? -11.875 -34.472 -37.184 1.00 25.62 98 GLU A O 1
ATOM 801 N N . VAL A 1 99 ? -11.528 -32.432 -38.103 1.00 26.19 99 VAL A N 1
ATOM 802 C CA . VAL A 1 99 ? -12.914 -31.988 -38.365 1.00 26.19 99 VAL A CA 1
ATOM 803 C C . VAL A 1 99 ? -13.690 -31.393 -37.173 1.00 26.19 99 VAL A C 1
ATOM 805 O O . VAL A 1 99 ? -14.383 -32.077 -36.426 1.00 26.19 99 VAL A O 1
ATOM 808 N N . ILE A 1 100 ? -13.713 -30.055 -37.133 1.00 25.94 100 ILE A N 1
ATOM 809 C CA . ILE A 1 100 ? -14.793 -29.234 -36.555 1.00 25.94 100 ILE A CA 1
ATOM 810 C C . ILE A 1 100 ? -15.326 -28.332 -37.691 1.00 25.94 100 ILE A C 1
ATOM 812 O O . ILE A 1 100 ? -14.509 -27.720 -38.383 1.00 25.94 100 ILE A O 1
ATOM 816 N N . PRO A 1 101 ? -16.649 -28.248 -37.942 1.00 25.80 101 PRO A N 1
ATOM 817 C CA . PRO A 1 101 ? -17.205 -27.376 -38.978 1.00 25.80 101 PRO A CA 1
ATOM 818 C C . PRO A 1 101 ? -17.283 -25.896 -38.558 1.00 25.80 101 PRO A C 1
ATOM 820 O O . PRO A 1 101 ? -17.244 -25.545 -37.381 1.00 25.80 101 PRO A O 1
ATOM 823 N N . LEU A 1 102 ? -17.395 -25.031 -39.569 1.00 24.12 102 LEU A N 1
ATOM 824 C CA . LEU A 1 102 ? -17.117 -23.593 -39.531 1.00 24.12 102 LEU A CA 1
ATOM 825 C C . LEU A 1 102 ? -18.374 -22.708 -39.367 1.00 24.12 102 LEU A C 1
ATOM 827 O O . LEU A 1 102 ? -19.360 -22.911 -40.073 1.00 24.12 102 LEU A O 1
ATOM 831 N N . SER A 1 103 ? -18.272 -21.644 -38.561 1.00 24.06 103 SER A N 1
ATOM 832 C CA . SER A 1 103 ? -19.007 -20.367 -38.719 1.00 24.06 103 SER A CA 1
ATOM 833 C C . SER A 1 103 ? -18.284 -19.275 -37.903 1.00 24.06 103 SER A C 1
ATOM 835 O O . SER A 1 103 ? -18.260 -19.362 -36.680 1.00 24.06 103 SER A O 1
ATOM 837 N N . SER A 1 104 ? -17.487 -18.376 -38.499 1.00 24.34 104 SER A N 1
ATOM 838 C CA . SER A 1 104 ? -17.904 -17.076 -39.081 1.00 24.34 104 SER A CA 1
ATOM 839 C C . SER A 1 104 ? -18.659 -16.176 -38.080 1.00 24.34 104 SER A C 1
ATOM 841 O O . SER A 1 104 ? -19.716 -16.587 -37.613 1.00 24.34 104 SER A O 1
ATOM 843 N N . THR A 1 105 ? -18.261 -14.942 -37.757 1.00 24.23 105 THR A N 1
ATOM 844 C CA . THR A 1 105 ? -17.183 -14.047 -38.251 1.00 24.23 105 THR A CA 1
ATOM 845 C C . THR A 1 105 ? -16.364 -13.506 -37.040 1.00 24.23 105 THR A C 1
ATOM 847 O O . THR A 1 105 ? -16.554 -14.008 -35.936 1.00 24.23 105 THR A O 1
ATOM 850 N N . ASP A 1 106 ? -15.384 -12.591 -37.093 1.00 25.52 106 ASP A N 1
ATOM 851 C CA . ASP A 1 106 ? -14.925 -11.621 -38.109 1.00 25.52 106 ASP A CA 1
ATOM 852 C C . ASP A 1 106 ? -13.391 -11.416 -38.082 1.00 25.52 106 ASP A C 1
ATOM 854 O O . ASP A 1 106 ? -12.698 -11.917 -37.198 1.00 25.52 106 ASP A O 1
ATOM 858 N N . SER A 1 107 ? -12.859 -10.682 -39.066 1.00 24.31 107 SER A N 1
ATOM 859 C CA . SER A 1 107 ? -11.418 -10.492 -39.332 1.00 24.31 107 SER A CA 1
ATOM 860 C C . SER A 1 107 ? -10.865 -9.107 -38.962 1.00 24.31 107 SER A C 1
ATOM 862 O O . SER A 1 107 ? -11.528 -8.117 -39.261 1.00 24.31 107 SER A O 1
ATOM 864 N N . VAL A 1 108 ? -9.592 -9.028 -38.535 1.00 27.48 108 VAL A N 1
ATOM 865 C CA . VAL A 1 108 ? -8.589 -8.088 -39.104 1.00 27.48 108 VAL A CA 1
ATOM 866 C C . VAL A 1 108 ? -7.193 -8.735 -39.044 1.00 27.48 108 VAL A C 1
ATOM 868 O O . VAL A 1 108 ? -6.672 -8.988 -37.959 1.00 27.48 108 VAL A O 1
ATOM 871 N N . ASP A 1 109 ? -6.580 -8.968 -40.206 1.00 23.77 109 ASP A N 1
ATOM 872 C CA . ASP A 1 109 ? -5.213 -9.491 -40.364 1.00 23.77 109 ASP A CA 1
ATOM 873 C C . ASP A 1 109 ? -4.132 -8.398 -40.301 1.00 23.77 109 ASP A C 1
ATOM 875 O O . ASP A 1 109 ? -4.374 -7.274 -40.743 1.00 23.77 109 ASP A O 1
ATOM 879 N N . TRP A 1 110 ? -2.895 -8.770 -39.928 1.00 31.00 110 TRP A N 1
ATOM 880 C CA . TRP A 1 110 ? -1.769 -8.700 -40.884 1.00 31.00 110 TRP A CA 1
ATOM 881 C C . TRP A 1 110 ? -0.511 -9.504 -40.473 1.00 31.00 110 TRP A C 1
ATOM 883 O O . TRP A 1 110 ? 0.084 -9.288 -39.425 1.00 31.00 110 TRP A O 1
ATOM 893 N N . LEU A 1 111 ? -0.120 -10.405 -41.386 1.00 24.75 111 LEU A N 1
ATOM 894 C CA . LEU A 1 111 ? 1.222 -10.874 -41.788 1.00 24.75 111 LEU A CA 1
ATOM 895 C C . LEU A 1 111 ? 2.387 -10.984 -40.774 1.00 24.75 111 LEU A C 1
ATOM 897 O O . LEU A 1 111 ? 2.858 -9.994 -40.225 1.00 24.75 111 LEU A O 1
ATOM 901 N N . ILE A 1 112 ? 3.065 -12.142 -40.825 1.00 26.59 112 ILE A N 1
ATOM 902 C CA . ILE A 1 112 ? 4.323 -12.292 -41.598 1.00 26.59 112 ILE A CA 1
ATOM 903 C C . ILE A 1 112 ? 4.463 -13.743 -42.104 1.00 26.59 112 ILE A C 1
ATOM 905 O O . ILE A 1 112 ? 4.198 -14.696 -41.375 1.00 26.59 112 ILE A O 1
ATOM 909 N N . GLU A 1 113 ? 4.865 -13.901 -43.370 1.00 24.33 113 GLU A N 1
ATOM 910 C CA . GLU A 1 113 ? 5.213 -15.191 -43.984 1.00 24.33 113 GLU A CA 1
ATOM 911 C C . GLU A 1 113 ? 6.502 -15.782 -43.390 1.00 24.33 113 GLU A C 1
ATOM 913 O O . GLU A 1 113 ? 7.429 -15.049 -43.049 1.00 24.33 113 GLU A O 1
ATOM 918 N N . ASN A 1 114 ? 6.649 -17.109 -43.436 1.00 25.23 114 ASN A N 1
ATOM 919 C CA . ASN A 1 114 ? 7.965 -17.692 -43.696 1.00 25.23 114 ASN A CA 1
ATOM 920 C C . ASN A 1 114 ? 7.851 -18.993 -44.502 1.00 25.23 114 ASN A C 1
ATOM 922 O O . ASN A 1 114 ? 6.938 -19.789 -44.289 1.00 25.23 114 ASN A O 1
ATOM 926 N N . LYS A 1 115 ? 8.758 -19.169 -45.469 1.00 26.30 115 LYS A N 1
ATOM 927 C CA . LYS A 1 115 ? 8.761 -20.284 -46.431 1.00 26.30 115 LYS A CA 1
ATOM 928 C C . LYS A 1 115 ? 9.584 -21.477 -45.936 1.00 26.30 115 LYS A C 1
ATOM 930 O O . LYS A 1 115 ? 10.479 -21.327 -45.112 1.00 26.30 115 LYS A O 1
ATOM 935 N N . ASN A 1 116 ? 9.269 -22.643 -46.498 1.00 24.22 116 ASN A N 1
ATOM 936 C CA . ASN A 1 116 ? 9.948 -23.925 -46.285 1.00 24.22 116 ASN A CA 1
ATOM 937 C C . ASN A 1 116 ? 11.438 -23.901 -46.666 1.00 24.22 116 ASN A C 1
ATOM 939 O O . ASN A 1 116 ? 11.752 -23.325 -47.704 1.00 24.22 116 ASN A O 1
ATOM 943 N N . THR A 1 117 ? 12.244 -24.628 -45.875 1.00 24.00 117 THR A N 1
ATOM 944 C CA . THR A 1 117 ? 13.573 -25.277 -46.094 1.00 24.00 117 THR A CA 1
ATOM 945 C C . THR A 1 117 ? 14.166 -25.468 -44.679 1.00 24.00 117 THR A C 1
ATOM 947 O O . THR A 1 117 ? 14.208 -24.487 -43.941 1.00 24.00 117 THR A O 1
ATOM 950 N N . ASP A 1 118 ? 14.554 -26.638 -44.155 1.00 25.62 118 ASP A N 1
ATOM 951 C CA . ASP A 1 118 ? 14.825 -27.956 -44.751 1.00 25.62 118 ASP A CA 1
ATOM 952 C C . ASP A 1 118 ? 14.431 -29.110 -43.798 1.00 25.62 118 ASP A C 1
ATOM 954 O O . ASP A 1 118 ? 14.475 -28.966 -42.576 1.00 25.62 118 ASP A O 1
ATOM 958 N N . LEU A 1 119 ? 14.078 -30.274 -44.358 1.00 27.62 119 LEU A N 1
ATOM 959 C CA . LEU A 1 119 ? 13.778 -31.525 -43.640 1.00 27.62 119 LEU A CA 1
ATOM 960 C C . LEU A 1 119 ? 14.545 -32.682 -44.305 1.00 27.62 119 LEU A C 1
ATOM 962 O O . LEU A 1 119 ? 13.958 -33.428 -45.084 1.00 27.62 119 LEU A O 1
ATOM 966 N N . GLU A 1 120 ? 15.853 -32.828 -44.046 1.00 27.38 120 GLU A N 1
ATOM 967 C CA . GLU A 1 120 ? 16.640 -33.881 -44.726 1.00 27.38 120 GLU A CA 1
ATOM 968 C C . GLU A 1 120 ? 17.863 -34.461 -43.965 1.00 27.38 120 GLU A C 1
ATOM 970 O O . GLU A 1 120 ? 18.714 -35.093 -44.580 1.00 27.38 120 GLU A O 1
ATOM 975 N N . GLU A 1 121 ? 17.951 -34.340 -42.627 1.00 27.50 121 GLU A N 1
ATOM 976 C CA . GLU A 1 121 ? 19.082 -34.902 -41.838 1.00 27.50 121 GLU A CA 1
ATOM 977 C C . GLU A 1 121 ? 18.731 -35.989 -40.786 1.00 27.50 121 GLU A C 1
ATOM 979 O O . GLU A 1 121 ? 19.625 -36.483 -40.099 1.00 27.50 121 GLU A O 1
ATOM 984 N N . GLU A 1 122 ? 17.477 -36.453 -40.672 1.00 28.05 122 GLU A N 1
ATOM 985 C CA . GLU A 1 122 ? 17.096 -37.494 -39.681 1.00 28.05 122 GLU A CA 1
ATOM 986 C C . GLU A 1 122 ? 17.071 -38.948 -40.202 1.00 28.05 122 GLU A C 1
ATOM 988 O O . GLU A 1 122 ? 16.813 -39.881 -39.439 1.00 28.05 122 GLU A O 1
ATOM 993 N N . MET A 1 123 ? 17.401 -39.195 -41.475 1.00 26.91 123 MET A N 1
ATOM 994 C CA . MET A 1 123 ? 17.421 -40.547 -42.054 1.00 26.91 123 MET A CA 1
ATOM 995 C C . MET A 1 123 ? 18.817 -40.976 -42.518 1.00 26.91 123 MET A C 1
ATOM 997 O O . MET A 1 123 ? 19.066 -40.989 -43.716 1.00 26.91 123 MET A O 1
ATOM 1001 N N . MET A 1 124 ? 19.699 -41.368 -41.580 1.00 27.22 124 MET A N 1
ATOM 1002 C CA . MET A 1 124 ? 20.795 -42.357 -41.769 1.00 27.22 124 MET A CA 1
ATOM 1003 C C . MET A 1 124 ? 21.677 -42.501 -40.503 1.00 27.22 124 MET A C 1
ATOM 1005 O O . MET A 1 124 ? 22.807 -42.008 -40.480 1.00 27.22 124 MET A O 1
ATOM 1009 N N . LYS A 1 125 ? 21.202 -43.184 -39.437 1.00 28.08 125 LYS A N 1
ATOM 1010 C CA . LYS A 1 125 ? 22.105 -43.673 -38.354 1.00 28.08 125 LYS A CA 1
ATOM 1011 C C . LYS A 1 125 ? 21.628 -44.752 -37.361 1.00 28.08 125 LYS A C 1
ATOM 1013 O O . LYS A 1 125 ? 22.391 -45.062 -36.451 1.00 28.08 125 LYS A O 1
ATOM 1018 N N . THR A 1 126 ? 20.451 -45.368 -37.529 1.00 27.16 126 THR A N 1
ATOM 1019 C CA . THR A 1 126 ? 19.978 -46.411 -36.578 1.00 27.16 126 THR A CA 1
ATOM 1020 C C . THR A 1 126 ? 19.288 -47.604 -37.252 1.00 27.16 126 THR A C 1
ATOM 1022 O O . THR A 1 126 ? 18.288 -48.136 -36.768 1.00 27.16 126 THR A O 1
ATOM 1025 N N . VAL A 1 127 ? 19.840 -48.038 -38.386 1.00 26.55 127 VAL A N 1
ATOM 1026 C CA . VAL A 1 127 ? 19.644 -49.392 -38.928 1.00 26.55 127 VAL A CA 1
ATOM 1027 C C . VAL A 1 127 ? 20.875 -50.209 -38.528 1.00 26.55 127 VAL A C 1
ATOM 1029 O O . VAL A 1 127 ? 21.975 -49.669 -38.553 1.00 26.55 127 VAL A O 1
ATOM 1032 N N . GLU A 1 128 ? 20.669 -51.482 -38.163 1.00 25.41 128 GLU A N 1
ATOM 1033 C CA . GLU A 1 128 ? 21.602 -52.324 -37.383 1.00 25.41 128 GLU A CA 1
ATOM 1034 C C . GLU A 1 128 ? 21.695 -51.841 -35.911 1.00 25.41 128 GLU A C 1
ATOM 1036 O O . GLU A 1 128 ? 22.001 -50.692 -35.634 1.00 25.41 128 GLU A O 1
ATOM 1041 N N . ILE A 1 129 ? 21.376 -52.623 -34.871 1.00 27.86 129 ILE A N 1
ATOM 1042 C CA . ILE A 1 129 ? 21.442 -54.082 -34.710 1.00 27.86 129 ILE A CA 1
ATOM 1043 C C . ILE A 1 129 ? 20.154 -54.612 -34.039 1.00 27.86 129 ILE A C 1
ATOM 1045 O O . ILE A 1 129 ? 19.902 -54.372 -32.861 1.00 27.86 129 ILE A O 1
ATOM 1049 N N . LYS A 1 130 ? 19.371 -55.423 -34.767 1.00 24.19 130 LYS A N 1
ATOM 1050 C CA . LYS A 1 130 ? 18.373 -56.360 -34.206 1.00 24.19 130 LYS A CA 1
ATOM 1051 C C . LYS A 1 130 ? 18.736 -57.793 -34.606 1.00 24.19 130 LYS A C 1
ATOM 1053 O O . LYS A 1 130 ? 18.132 -58.371 -35.504 1.00 24.19 130 LYS A O 1
ATOM 1058 N N . LYS A 1 131 ? 19.744 -58.354 -33.938 1.00 26.33 131 LYS A N 1
ATOM 1059 C CA . LYS A 1 131 ? 20.075 -59.789 -33.926 1.00 26.33 131 LYS A CA 1
ATOM 1060 C C . LYS A 1 131 ? 20.766 -60.107 -32.601 1.00 26.33 131 LYS A C 1
ATOM 1062 O O . LYS A 1 131 ? 21.952 -59.834 -32.502 1.00 26.33 131 LYS A O 1
ATOM 1067 N N . TYR A 1 132 ? 20.016 -60.611 -31.618 1.00 24.55 132 TYR A N 1
ATOM 1068 C CA . TYR A 1 132 ? 20.431 -61.581 -30.583 1.00 24.55 132 TYR A CA 1
ATOM 1069 C C . TYR A 1 132 ? 19.306 -61.742 -29.541 1.00 24.55 132 TYR A C 1
ATOM 1071 O O . TYR A 1 132 ? 19.318 -61.149 -28.466 1.00 24.55 132 TYR A O 1
ATOM 1079 N N . GLN A 1 133 ? 18.313 -62.557 -29.884 1.00 24.67 133 GLN A N 1
ATOM 1080 C CA . GLN A 1 133 ? 17.548 -63.350 -28.923 1.00 24.67 133 GLN A CA 1
ATOM 1081 C C . GLN A 1 133 ? 17.455 -64.773 -29.488 1.00 24.67 133 GLN A C 1
ATOM 1083 O O . GLN A 1 133 ? 17.609 -64.952 -30.696 1.00 24.67 133 GLN A O 1
ATOM 1088 N N . GLU A 1 134 ? 17.210 -65.733 -28.594 1.00 24.02 134 GLU A N 1
ATOM 1089 C CA . GLU A 1 134 ? 17.253 -67.193 -28.785 1.00 24.02 134 GLU A CA 1
ATOM 1090 C C . GLU A 1 134 ? 18.650 -67.848 -28.695 1.00 24.02 134 GLU A C 1
ATOM 1092 O O . GLU A 1 134 ? 19.655 -67.334 -29.181 1.00 24.02 134 GLU A O 1
ATOM 1097 N N . ASN A 1 135 ? 18.662 -69.024 -28.051 1.00 24.08 135 ASN A N 1
ATOM 1098 C CA . ASN A 1 135 ? 19.779 -69.950 -27.802 1.00 24.08 135 ASN A CA 1
ATOM 1099 C C . ASN A 1 135 ? 20.824 -69.595 -26.722 1.00 24.08 135 ASN A C 1
ATOM 1101 O O . ASN A 1 135 ? 22.002 -69.392 -27.019 1.00 24.08 135 ASN A O 1
ATOM 1105 N N . LYS A 1 136 ? 20.441 -69.786 -25.449 1.00 24.34 136 LYS A N 1
ATOM 1106 C CA . LYS A 1 136 ? 21.039 -70.884 -24.657 1.00 24.34 136 LYS A CA 1
ATOM 1107 C C . LYS A 1 136 ? 20.189 -71.291 -23.444 1.00 24.34 136 LYS A C 1
ATOM 1109 O O . LYS A 1 136 ? 19.850 -70.451 -22.620 1.00 24.34 136 LYS A O 1
ATOM 1114 N N . ASN A 1 137 ? 19.908 -72.589 -23.347 1.00 22.17 137 ASN A N 1
ATOM 1115 C CA . ASN A 1 137 ? 19.452 -73.256 -22.127 1.00 22.17 137 ASN A CA 1
ATOM 1116 C C . ASN A 1 137 ? 20.659 -73.846 -21.364 1.00 22.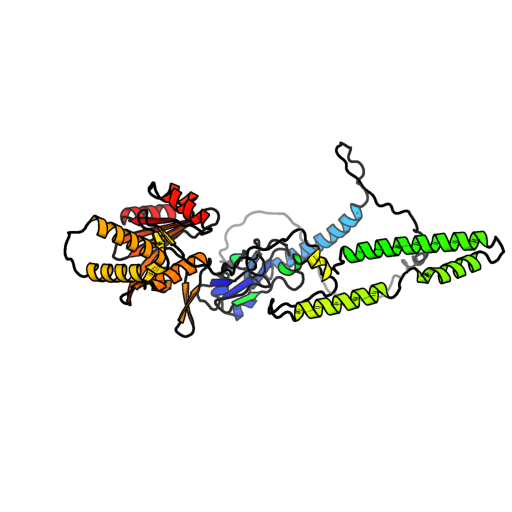17 137 ASN A C 1
ATOM 1118 O O . ASN A 1 137 ? 21.753 -73.946 -21.922 1.00 22.17 137 ASN A O 1
ATOM 1122 N N . GLU A 1 138 ? 20.356 -74.338 -20.159 1.00 24.47 138 GLU A N 1
ATOM 1123 C CA . GLU A 1 138 ? 21.079 -75.334 -19.345 1.00 24.47 138 GLU A CA 1
ATOM 1124 C C . GLU A 1 138 ? 22.129 -74.870 -18.311 1.00 24.47 138 GLU A C 1
ATOM 1126 O O . GLU A 1 138 ? 23.051 -74.109 -18.602 1.00 24.47 138 GLU A O 1
ATOM 1131 N N . LEU A 1 139 ? 21.972 -75.509 -17.138 1.00 25.28 139 LEU A N 1
ATOM 1132 C CA . LEU A 1 139 ? 22.889 -75.768 -16.015 1.00 25.28 139 LEU A CA 1
ATOM 1133 C C . LEU A 1 139 ? 22.888 -74.825 -14.782 1.00 25.28 139 LEU A C 1
ATOM 1135 O O . LEU A 1 139 ? 23.384 -73.703 -14.798 1.00 25.28 139 LEU A O 1
ATOM 1139 N N . ASP A 1 140 ? 22.396 -75.442 -13.695 1.00 24.44 140 ASP A N 1
ATOM 1140 C CA . ASP A 1 140 ? 22.877 -75.405 -12.301 1.00 24.44 140 ASP A CA 1
ATOM 1141 C C . ASP A 1 140 ? 22.302 -74.399 -11.283 1.00 24.44 140 ASP A C 1
ATOM 1143 O O . ASP A 1 140 ? 22.939 -73.456 -10.824 1.00 24.44 140 ASP A O 1
ATOM 1147 N N . ASP A 1 141 ? 21.057 -74.699 -10.896 1.00 22.95 141 ASP A N 1
ATOM 1148 C CA . ASP A 1 141 ? 20.609 -75.109 -9.546 1.00 22.95 141 ASP A CA 1
ATOM 1149 C C . ASP A 1 141 ? 21.409 -74.774 -8.260 1.00 22.95 141 ASP A C 1
ATOM 1151 O O . ASP A 1 141 ? 22.632 -74.882 -8.173 1.00 22.95 141 ASP A O 1
ATOM 1155 N N . ASN A 1 142 ? 20.606 -74.656 -7.184 1.00 23.53 142 ASN A N 1
ATOM 1156 C CA . ASN A 1 142 ? 20.900 -74.559 -5.738 1.00 23.53 142 ASN A CA 1
ATOM 1157 C C . ASN A 1 142 ? 21.042 -73.114 -5.186 1.00 23.53 142 ASN A C 1
ATOM 1159 O O . ASN A 1 142 ? 21.869 -72.345 -5.650 1.00 23.53 142 ASN A O 1
ATOM 1163 N N . PHE A 1 143 ? 20.297 -72.663 -4.160 1.00 24.42 143 PHE A N 1
ATOM 1164 C CA . PHE A 1 143 ? 19.558 -73.391 -3.110 1.00 24.42 143 PHE A CA 1
ATOM 1165 C C . PHE A 1 143 ? 18.187 -72.763 -2.751 1.00 24.42 143 PHE A C 1
ATOM 1167 O O . PHE A 1 143 ? 17.966 -71.563 -2.887 1.00 24.42 143 PHE A O 1
ATOM 1174 N N . LEU A 1 144 ? 17.296 -73.616 -2.227 1.00 24.64 144 LEU A N 1
ATOM 1175 C CA . LEU A 1 144 ? 15.984 -73.355 -1.599 1.00 24.64 144 LEU A CA 1
ATOM 1176 C C . LEU A 1 144 ? 15.980 -72.183 -0.567 1.00 24.64 144 LEU A C 1
ATOM 1178 O O . LEU A 1 144 ? 17.012 -71.888 0.022 1.00 24.64 144 LEU A O 1
ATOM 1182 N N . CYS A 1 145 ? 14.847 -71.555 -0.190 1.00 25.48 145 CYS A N 1
ATOM 1183 C CA . CYS A 1 145 ? 13.653 -72.233 0.352 1.00 25.48 145 CYS A CA 1
ATOM 1184 C C . CYS A 1 145 ? 12.378 -71.351 0.487 1.00 25.48 145 CYS A C 1
ATOM 1186 O O . CYS A 1 145 ? 12.423 -70.346 1.182 1.00 25.48 145 CYS A O 1
ATOM 1188 N N . LYS A 1 146 ? 11.250 -71.844 -0.068 1.00 24.31 146 LYS A N 1
ATOM 1189 C CA . LYS A 1 146 ? 9.877 -71.980 0.510 1.00 24.31 146 LYS A CA 1
ATOM 1190 C C . LYS A 1 146 ? 9.188 -70.778 1.212 1.00 24.31 146 LYS A C 1
ATOM 1192 O O . LYS A 1 146 ? 9.772 -70.134 2.066 1.00 24.31 146 LYS A O 1
ATOM 1197 N N . ASN A 1 147 ? 7.875 -70.552 1.069 1.00 24.44 147 ASN A N 1
ATOM 1198 C CA . ASN A 1 147 ? 6.828 -71.231 0.281 1.00 24.44 147 ASN A CA 1
ATOM 1199 C C . ASN A 1 147 ? 5.575 -70.337 0.162 1.00 24.44 147 ASN A C 1
ATOM 1201 O O . ASN A 1 147 ? 5.269 -69.574 1.075 1.00 24.44 147 ASN A O 1
ATOM 1205 N N . ASP A 1 148 ? 4.800 -70.533 -0.903 1.00 23.11 148 ASP A N 1
ATOM 1206 C CA . ASP A 1 148 ? 3.502 -69.890 -1.148 1.00 23.11 148 ASP A CA 1
ATOM 1207 C C . ASP A 1 148 ? 2.378 -70.361 -0.199 1.00 23.11 148 ASP A C 1
ATOM 1209 O O . ASP A 1 148 ? 2.403 -71.502 0.277 1.00 23.11 148 ASP A O 1
ATOM 1213 N N . LYS A 1 149 ? 1.297 -69.565 -0.079 1.00 23.64 149 LYS A N 1
ATOM 1214 C CA . LYS A 1 149 ? 0.008 -69.917 -0.728 1.00 23.64 149 LYS A CA 1
ATOM 1215 C C . LYS A 1 149 ? -1.107 -68.863 -0.616 1.00 23.64 149 LYS A C 1
ATOM 1217 O O . LYS A 1 149 ? -1.571 -68.508 0.461 1.00 23.64 149 LYS A O 1
ATOM 1222 N N . ILE A 1 150 ? -1.581 -68.498 -1.805 1.00 26.75 150 ILE A N 1
ATOM 1223 C CA . ILE A 1 150 ? -2.905 -67.988 -2.198 1.00 26.75 150 ILE A CA 1
ATOM 1224 C C . ILE A 1 150 ? -4.064 -68.517 -1.326 1.00 26.75 150 ILE A C 1
ATOM 1226 O O . ILE A 1 150 ? -4.182 -69.734 -1.171 1.00 26.75 150 ILE A O 1
ATOM 1230 N N . ILE A 1 151 ? -4.990 -67.637 -0.907 1.00 23.30 151 ILE A N 1
ATOM 1231 C CA . ILE A 1 151 ? -6.409 -67.973 -0.653 1.00 23.30 151 ILE A CA 1
ATOM 1232 C C . ILE A 1 151 ? -7.317 -66.851 -1.194 1.00 23.30 151 ILE A C 1
ATOM 1234 O O . ILE A 1 151 ? -7.026 -65.668 -1.032 1.00 23.30 151 ILE A O 1
ATOM 1238 N N . ASP A 1 152 ? -8.411 -67.261 -1.838 1.00 23.33 152 ASP A N 1
ATOM 1239 C CA . ASP A 1 152 ? -9.390 -66.436 -2.553 1.00 23.33 152 ASP A CA 1
ATOM 1240 C C . ASP A 1 152 ? -10.329 -65.570 -1.691 1.00 23.33 152 ASP A C 1
ATOM 1242 O O . ASP A 1 152 ? -10.629 -65.844 -0.527 1.00 23.33 152 ASP A O 1
ATOM 1246 N N . LEU A 1 153 ? -10.897 -64.560 -2.355 1.00 29.06 153 LEU A N 1
ATOM 1247 C CA . LEU A 1 153 ? -12.000 -63.728 -1.871 1.00 29.06 153 LEU A CA 1
ATOM 1248 C C . LEU A 1 153 ? -13.357 -64.471 -1.860 1.00 29.06 153 LEU A C 1
ATOM 1250 O O . LEU A 1 153 ? -13.676 -65.238 -2.764 1.00 29.06 153 LEU A O 1
ATOM 1254 N N . LYS A 1 154 ? -14.223 -64.064 -0.914 1.00 26.45 154 LYS A N 1
ATOM 1255 C CA . LYS A 1 154 ? -15.672 -64.366 -0.770 1.00 26.45 154 LYS A CA 1
ATOM 1256 C C . LYS A 1 154 ? -16.074 -65.742 -0.204 1.00 26.45 154 LYS A C 1
ATOM 1258 O O . LYS A 1 154 ? -16.449 -66.632 -0.967 1.00 26.45 154 LYS A O 1
ATOM 1263 N N . LYS A 1 155 ? -16.306 -65.803 1.124 1.00 21.70 155 LYS A N 1
ATOM 1264 C CA . LYS A 1 155 ? -17.595 -66.277 1.698 1.00 21.70 155 LYS A CA 1
ATOM 1265 C C . LYS A 1 155 ? -17.746 -66.088 3.225 1.00 21.70 155 LYS A C 1
ATOM 1267 O O . LYS A 1 155 ? -16.766 -66.106 3.950 1.00 21.70 155 LYS A O 1
ATOM 1272 N N . VAL A 1 156 ? -19.017 -66.038 3.659 1.00 23.33 156 VAL A N 1
ATOM 1273 C CA . VAL A 1 156 ? -19.564 -66.334 5.013 1.00 23.33 156 VAL A CA 1
ATOM 1274 C C . VAL A 1 156 ? -19.500 -65.248 6.116 1.00 23.33 156 VAL A C 1
ATOM 1276 O O . VAL A 1 156 ? -18.543 -65.081 6.858 1.00 23.33 156 VAL A O 1
ATOM 1279 N N . SER A 1 157 ? -20.646 -64.568 6.217 1.00 21.48 157 SER A N 1
ATOM 1280 C CA . SER A 1 157 ? -21.422 -64.131 7.397 1.00 21.48 157 SER A CA 1
ATOM 1281 C C . SER A 1 157 ? -21.022 -64.497 8.846 1.00 21.48 157 SER A C 1
ATOM 1283 O O . SER A 1 157 ? -20.817 -65.662 9.164 1.00 21.48 157 SER A O 1
ATOM 1285 N N . ILE A 1 158 ? -21.222 -63.502 9.729 1.00 26.45 158 ILE A N 1
ATOM 1286 C CA . ILE A 1 158 ? -21.843 -63.553 11.080 1.00 26.45 158 ILE A CA 1
ATOM 1287 C C . ILE A 1 158 ? -21.368 -64.650 12.058 1.00 26.45 158 ILE A C 1
ATOM 1289 O O . ILE A 1 158 ? -21.902 -65.755 12.051 1.00 26.45 158 ILE A O 1
ATOM 1293 N N . ILE A 1 159 ? -20.560 -64.251 13.052 1.00 24.31 159 ILE A N 1
ATOM 1294 C CA . ILE A 1 159 ? -20.608 -64.753 14.444 1.00 24.31 159 ILE A CA 1
ATOM 1295 C C . ILE A 1 159 ? -20.463 -63.546 15.397 1.00 24.31 159 ILE A C 1
ATOM 1297 O O . ILE A 1 159 ? -19.707 -62.617 15.118 1.00 24.31 159 ILE A O 1
ATOM 1301 N N . GLN A 1 160 ? -21.214 -63.539 16.505 1.00 24.42 160 GLN A N 1
ATOM 1302 C CA . GLN A 1 160 ? -21.176 -62.507 17.553 1.00 24.42 160 GLN A CA 1
ATOM 1303 C C . GLN A 1 160 ? -20.172 -62.822 18.680 1.00 24.42 160 GLN A C 1
ATOM 1305 O O . GLN A 1 160 ? -19.827 -63.974 18.919 1.00 24.42 160 GLN A O 1
ATOM 1310 N N . SER A 1 161 ? -19.887 -61.786 19.480 1.00 24.02 161 SER A N 1
ATOM 1311 C CA . SER A 1 161 ? -19.322 -61.804 20.843 1.00 24.02 161 SER A CA 1
ATOM 1312 C C . SER A 1 161 ? -17.817 -62.089 20.990 1.00 24.02 161 SER A C 1
ATOM 1314 O O . SER A 1 161 ? -17.303 -63.136 20.619 1.00 24.02 161 SER A O 1
ATOM 1316 N N . GLY A 1 162 ? -17.117 -61.116 21.583 1.00 22.59 162 GLY A N 1
ATOM 1317 C CA . GLY A 1 162 ? -15.671 -61.134 21.809 1.00 22.59 162 GLY A CA 1
ATOM 1318 C C . GLY A 1 162 ? -15.170 -59.742 22.192 1.00 22.59 162 GLY A C 1
ATOM 1319 O O . GLY A 1 162 ? -14.655 -59.009 21.356 1.00 22.59 162 GLY A O 1
ATOM 1320 N N . THR A 1 163 ? -15.383 -59.333 23.444 1.00 30.41 163 THR A N 1
ATOM 1321 C CA . THR A 1 163 ? -14.968 -58.013 23.942 1.00 30.41 163 THR A CA 1
ATOM 1322 C C . THR A 1 163 ? -13.453 -57.933 24.135 1.00 30.41 163 THR A C 1
ATOM 1324 O O . THR A 1 163 ? -12.931 -58.422 25.136 1.00 30.41 163 THR A O 1
ATOM 1327 N N . SER A 1 164 ? -12.760 -57.234 23.239 1.00 22.92 164 SER A N 1
ATOM 1328 C CA . SER A 1 164 ? -11.427 -56.680 23.492 1.00 22.92 164 SER A CA 1
ATOM 1329 C C . SER A 1 164 ? -11.360 -55.249 22.953 1.00 22.92 164 SER A C 1
ATOM 1331 O O . SER A 1 164 ? -11.618 -54.974 21.783 1.00 22.92 164 SER A O 1
ATOM 1333 N N . SER A 1 165 ? -11.085 -54.295 23.842 1.00 24.80 165 SER A N 1
ATOM 1334 C CA . SER A 1 165 ? -11.114 -52.867 23.532 1.00 24.80 165 SER A CA 1
ATOM 1335 C C . SER A 1 165 ? -9.896 -52.449 22.705 1.00 24.80 165 SER A C 1
ATOM 1337 O O . SER A 1 165 ? -8.858 -52.082 23.259 1.00 24.80 165 SER A O 1
ATOM 1339 N N . LEU A 1 166 ? -10.036 -52.451 21.379 1.00 27.36 166 LEU A N 1
ATOM 1340 C CA . LEU A 1 166 ? -9.149 -51.700 20.494 1.00 27.36 166 LEU A CA 1
ATOM 1341 C C . LEU A 1 166 ? -9.329 -50.204 20.777 1.00 27.36 166 LEU A C 1
ATOM 1343 O O . LEU A 1 166 ? -10.303 -49.587 20.347 1.00 27.36 166 LEU A O 1
ATOM 1347 N N . GLN A 1 167 ? -8.386 -49.618 21.517 1.00 25.58 167 GLN A N 1
ATOM 1348 C CA . GLN A 1 167 ? -8.281 -48.169 21.645 1.00 25.58 167 GLN A CA 1
ATOM 1349 C C . GLN A 1 167 ? -7.921 -47.583 20.278 1.00 25.58 167 GLN A C 1
ATOM 1351 O O . GLN A 1 167 ? -6.757 -47.575 19.876 1.00 25.58 167 GLN A O 1
ATOM 1356 N N . THR A 1 168 ? -8.919 -47.064 19.568 1.00 28.12 168 THR A N 1
ATOM 1357 C CA . THR A 1 168 ? -8.702 -46.199 18.410 1.00 28.12 168 THR A CA 1
ATOM 1358 C C . THR A 1 168 ? -7.968 -44.944 18.878 1.00 28.12 168 THR A C 1
ATOM 1360 O O . THR A 1 168 ? -8.591 -44.026 19.416 1.00 28.12 168 THR A O 1
ATOM 1363 N N . LYS A 1 169 ? -6.641 -44.892 18.696 1.00 39.22 169 LYS A N 1
ATOM 1364 C CA . LYS A 1 169 ? -5.890 -43.634 18.802 1.00 39.22 169 LYS A CA 1
ATOM 1365 C C . LYS A 1 169 ? -6.520 -42.651 17.817 1.00 39.22 169 LYS A C 1
ATOM 1367 O O . LYS A 1 169 ? -6.477 -42.880 16.612 1.00 39.22 169 LYS A O 1
ATOM 1372 N N . SER A 1 170 ? -7.144 -41.596 18.333 1.00 45.97 170 SER A N 1
ATOM 1373 C CA . SER A 1 170 ? -7.809 -40.579 17.520 1.00 45.97 170 SER A CA 1
ATOM 1374 C C . SER A 1 170 ? -6.782 -39.888 16.628 1.00 45.97 170 SER A C 1
ATOM 1376 O O . SER A 1 170 ? -5.911 -39.176 17.134 1.00 45.97 170 SER A O 1
ATOM 1378 N N . LEU A 1 171 ? -6.881 -40.102 15.319 1.00 57.12 171 LEU A N 1
ATOM 1379 C CA . LEU A 1 171 ? -5.963 -39.523 14.349 1.00 57.12 171 LEU A CA 1
ATOM 1380 C C . LEU A 1 171 ? -6.233 -38.014 14.263 1.00 57.12 171 LEU A C 1
ATOM 1382 O O . LEU A 1 171 ? -7.300 -37.578 13.832 1.00 57.12 171 LEU A O 1
ATOM 1386 N N . SER A 1 172 ? -5.300 -37.210 14.774 1.00 70.81 172 SER A N 1
ATOM 1387 C CA . SER A 1 172 ? -5.483 -35.766 14.924 1.00 70.81 172 SER A CA 1
ATOM 1388 C C . SER A 1 172 ? -5.159 -35.047 13.612 1.00 70.81 172 SER A C 1
ATOM 1390 O O . SER A 1 172 ? -4.062 -34.510 13.448 1.00 70.81 172 SER A O 1
ATOM 1392 N N . ILE A 1 173 ? -6.109 -35.073 12.678 1.00 81.81 173 ILE A N 1
ATOM 1393 C CA . ILE A 1 173 ? -6.047 -34.326 11.418 1.00 81.81 173 ILE A CA 1
ATOM 1394 C C . ILE A 1 173 ? -6.551 -32.898 11.660 1.00 81.81 173 ILE A C 1
ATOM 1396 O O . ILE A 1 173 ? -7.609 -32.702 12.261 1.00 81.81 173 ILE A O 1
ATOM 1400 N N . ALA A 1 174 ? -5.829 -31.898 11.158 1.00 87.12 174 ALA A N 1
ATOM 1401 C CA . ALA A 1 174 ? -6.323 -30.531 11.028 1.00 87.12 174 ALA A CA 1
ATOM 1402 C C . ALA A 1 174 ? -6.175 -30.037 9.584 1.00 87.12 174 ALA A C 1
ATOM 1404 O O . ALA A 1 174 ? -5.156 -30.273 8.934 1.00 87.12 174 ALA A O 1
ATOM 1405 N N . GLY A 1 175 ? -7.188 -29.323 9.093 1.00 89.81 175 GLY A N 1
ATOM 1406 C CA . GLY A 1 175 ? -7.092 -28.594 7.831 1.00 89.81 175 GLY A CA 1
ATOM 1407 C C . GLY A 1 175 ? -6.146 -27.400 7.962 1.00 89.81 175 GLY A C 1
ATOM 1408 O O . GLY A 1 175 ? -6.136 -26.718 8.988 1.00 89.81 175 GLY A O 1
ATOM 1409 N N . LEU A 1 176 ? -5.363 -27.153 6.917 1.00 92.69 176 LEU A N 1
ATOM 1410 C CA . LEU A 1 176 ? -4.536 -25.964 6.757 1.00 92.69 176 LEU A CA 1
ATOM 1411 C C . LEU A 1 176 ? -5.208 -25.021 5.763 1.00 92.69 176 LEU A C 1
ATOM 1413 O O . LEU A 1 176 ? -5.650 -25.446 4.696 1.00 92.69 176 LEU A O 1
ATOM 1417 N N . SER A 1 177 ? -5.240 -23.739 6.113 1.00 92.06 177 SER A N 1
ATOM 1418 C CA . SER A 1 177 ? -5.761 -22.665 5.266 1.00 92.06 177 SER A CA 1
ATOM 1419 C C . SER A 1 177 ? -4.721 -21.559 5.078 1.00 92.06 177 SER A C 1
ATOM 1421 O O . SER A 1 177 ? -3.647 -21.585 5.691 1.00 92.06 177 SER A O 1
ATOM 1423 N N . LEU A 1 178 ? -5.060 -20.529 4.296 1.00 90.75 178 LEU A N 1
ATOM 1424 C CA . LEU A 1 178 ? -4.260 -19.307 4.173 1.00 90.75 178 LEU A CA 1
ATOM 1425 C C . LEU A 1 178 ? -3.878 -18.699 5.543 1.00 90.75 178 LEU A C 1
ATOM 1427 O O . LEU A 1 178 ? -2.787 -18.148 5.679 1.00 90.75 178 LEU A O 1
ATOM 1431 N N . GLU A 1 179 ? -4.723 -18.827 6.574 1.00 90.56 179 GLU A N 1
ATOM 1432 C CA . GLU A 1 179 ? -4.432 -18.318 7.926 1.00 90.56 179 GLU A CA 1
ATOM 1433 C C . GLU A 1 179 ? -3.202 -18.971 8.573 1.00 90.56 179 GLU A C 1
ATOM 1435 O O . GLU A 1 179 ? -2.560 -18.360 9.429 1.00 90.56 179 GLU A O 1
ATOM 1440 N N . ASN A 1 180 ? -2.851 -20.187 8.146 1.00 93.31 180 ASN A N 1
ATOM 1441 C CA . ASN A 1 180 ? -1.724 -20.963 8.658 1.00 93.31 180 ASN A CA 1
ATOM 1442 C C . ASN A 1 180 ? -0.473 -20.853 7.773 1.00 93.31 180 ASN A C 1
ATOM 1444 O O . ASN A 1 180 ? 0.536 -21.490 8.074 1.00 93.31 180 ASN A O 1
ATOM 1448 N N . MET A 1 181 ? -0.517 -20.066 6.691 1.00 92.69 181 MET A N 1
ATOM 1449 C CA . MET A 1 181 ? 0.542 -19.990 5.683 1.00 92.69 181 MET A CA 1
ATOM 1450 C C . MET A 1 181 ? 1.165 -18.591 5.595 1.00 92.69 181 MET A C 1
ATOM 1452 O O . MET A 1 181 ? 0.486 -17.562 5.543 1.00 92.69 181 MET A O 1
ATOM 1456 N N . ILE A 1 182 ? 2.497 -18.572 5.538 1.00 93.56 182 ILE A N 1
ATOM 1457 C CA . ILE A 1 182 ? 3.326 -17.390 5.289 1.00 93.56 182 ILE A CA 1
ATOM 1458 C C . ILE A 1 182 ? 4.015 -17.563 3.933 1.00 93.56 182 ILE A C 1
ATOM 1460 O O . ILE A 1 182 ? 4.670 -18.582 3.683 1.00 93.56 182 ILE A O 1
ATOM 1464 N N . TRP A 1 183 ? 3.866 -16.580 3.050 1.00 93.19 183 TRP A N 1
ATOM 1465 C CA . TRP A 1 183 ? 4.476 -16.579 1.720 1.00 93.19 183 TRP A CA 1
ATOM 1466 C C . TRP A 1 183 ? 5.927 -16.071 1.749 1.00 93.19 183 TRP A C 1
ATOM 1468 O O . TRP A 1 183 ? 6.385 -15.484 2.726 1.00 93.19 183 TRP A O 1
ATOM 1478 N N . MET A 1 184 ? 6.673 -16.300 0.667 1.00 90.31 184 MET A N 1
ATOM 1479 C CA . MET A 1 184 ? 7.980 -15.661 0.483 1.00 90.31 184 MET A CA 1
ATOM 1480 C C . MET A 1 184 ? 7.806 -14.132 0.373 1.00 90.31 184 MET A C 1
ATOM 1482 O O . MET A 1 184 ? 6.762 -13.668 -0.075 1.00 90.31 184 MET A O 1
ATOM 1486 N N . ASN A 1 185 ? 8.816 -13.358 0.778 1.00 88.44 185 ASN A N 1
ATOM 1487 C CA . ASN A 1 185 ? 8.840 -11.884 0.783 1.00 88.44 185 ASN A CA 1
ATOM 1488 C C . ASN A 1 185 ? 7.851 -11.170 1.734 1.00 88.44 185 ASN A C 1
ATOM 1490 O O . ASN A 1 185 ? 7.796 -9.943 1.725 1.00 88.44 185 ASN A O 1
ATOM 1494 N N . THR A 1 186 ? 7.122 -11.877 2.605 1.00 90.00 186 THR A N 1
ATOM 1495 C CA . THR A 1 186 ? 6.341 -11.227 3.678 1.00 90.00 186 THR A CA 1
ATOM 1496 C C . THR A 1 186 ? 7.209 -10.874 4.884 1.00 90.00 186 THR A C 1
ATOM 1498 O O . THR A 1 186 ? 8.070 -11.665 5.272 1.00 90.00 186 THR A O 1
ATOM 1501 N N . VAL A 1 187 ? 6.926 -9.751 5.547 1.00 88.12 187 VAL A N 1
ATOM 1502 C CA . VAL A 1 187 ? 7.631 -9.327 6.772 1.00 88.12 187 VAL A CA 1
ATOM 1503 C C . VAL A 1 187 ? 6.846 -9.757 8.014 1.00 88.12 187 VAL A C 1
ATOM 1505 O O . VAL A 1 187 ? 5.670 -9.426 8.125 1.00 88.12 187 VAL A O 1
ATOM 1508 N N . ILE A 1 188 ? 7.481 -10.453 8.964 1.00 89.06 188 ILE A N 1
ATOM 1509 C CA . ILE A 1 188 ? 6.886 -10.821 10.265 1.00 89.06 188 ILE A CA 1
ATOM 1510 C C . ILE A 1 188 ? 7.168 -9.707 11.287 1.00 89.06 188 ILE A C 1
ATOM 1512 O O . ILE A 1 188 ? 8.305 -9.250 11.387 1.00 89.06 188 ILE A O 1
ATOM 1516 N N . ALA A 1 189 ? 6.153 -9.275 12.046 1.00 75.38 189 ALA A N 1
ATOM 1517 C CA . ALA A 1 189 ? 6.253 -8.099 12.926 1.00 75.38 189 ALA A CA 1
ATOM 1518 C C . ALA A 1 189 ? 6.441 -8.399 14.420 1.00 75.38 189 ALA A C 1
ATOM 1520 O O . ALA A 1 189 ? 7.105 -7.640 15.122 1.00 75.38 189 ALA A O 1
ATOM 1521 N N . THR A 1 190 ? 5.767 -9.433 14.932 1.00 71.38 190 THR A N 1
ATOM 1522 C CA . THR A 1 190 ? 5.446 -9.527 16.368 1.00 71.38 190 THR A CA 1
ATOM 1523 C C . THR A 1 190 ? 6.315 -10.463 17.182 1.00 71.38 190 THR A C 1
ATOM 1525 O O . THR A 1 190 ? 6.556 -10.202 18.356 1.00 71.38 190 THR A O 1
ATOM 1528 N N . CYS A 1 191 ? 6.703 -11.599 16.615 1.00 78.44 191 CYS A N 1
ATOM 1529 C CA . CYS A 1 191 ? 7.251 -12.710 17.383 1.00 78.44 191 CYS A CA 1
ATOM 1530 C C . CYS A 1 191 ? 8.088 -13.633 16.495 1.00 78.44 191 CYS A C 1
ATOM 1532 O O . CYS A 1 191 ? 7.949 -13.636 15.271 1.00 78.44 191 CYS A O 1
ATOM 1534 N N . SER A 1 192 ? 8.952 -14.434 17.119 1.00 87.81 192 SER A N 1
ATOM 1535 C CA . SER A 1 192 ? 9.612 -15.545 16.440 1.00 87.81 192 SER A CA 1
ATOM 1536 C C . SER A 1 192 ? 8.616 -16.674 16.157 1.00 87.81 192 SER A C 1
ATOM 1538 O O . SER A 1 192 ? 7.658 -16.907 16.905 1.00 87.81 192 SER A O 1
ATOM 1540 N N . VAL A 1 193 ? 8.847 -17.362 15.040 1.00 91.69 193 VAL A N 1
ATOM 1541 C CA . VAL A 1 193 ? 7.946 -18.370 14.475 1.00 91.69 193 VAL A CA 1
ATOM 1542 C C . VAL A 1 193 ? 8.753 -19.599 14.081 1.00 91.69 193 VAL A C 1
ATOM 1544 O O . VAL A 1 193 ? 9.791 -19.479 13.434 1.00 91.69 193 VAL A O 1
ATOM 1547 N N . VAL A 1 194 ? 8.245 -20.775 14.435 1.00 92.06 194 VAL A N 1
ATOM 1548 C CA . VAL A 1 194 ? 8.700 -22.074 13.938 1.00 92.06 194 VAL A CA 1
ATOM 1549 C C . VAL A 1 194 ? 7.686 -22.552 12.905 1.00 92.06 194 VAL A C 1
ATOM 1551 O O . VAL A 1 194 ? 6.477 -22.564 13.160 1.00 92.06 194 VAL A O 1
ATOM 1554 N N . GLY A 1 195 ? 8.163 -22.936 11.724 1.00 91.88 195 GLY A N 1
ATOM 1555 C CA . GLY A 1 195 ? 7.306 -23.344 10.618 1.00 91.88 195 GLY A CA 1
ATOM 1556 C C . GLY A 1 195 ? 7.990 -24.296 9.645 1.00 91.88 195 GLY A C 1
ATOM 1557 O O . GLY A 1 195 ? 9.214 -24.336 9.556 1.00 91.88 195 GLY A O 1
ATOM 1558 N N . CYS A 1 196 ? 7.185 -25.055 8.904 1.00 92.06 196 CYS A N 1
ATOM 1559 C CA . CYS A 1 196 ? 7.658 -25.993 7.889 1.00 92.06 196 CYS A CA 1
ATOM 1560 C C . CYS A 1 196 ? 7.662 -25.334 6.500 1.00 92.06 196 CYS A C 1
ATOM 1562 O O . CYS A 1 196 ? 6.685 -24.693 6.089 1.00 92.06 196 CYS A O 1
ATOM 1564 N N . VAL A 1 197 ? 8.763 -25.463 5.761 1.00 94.56 197 VAL A N 1
ATOM 1565 C CA . VAL A 1 197 ? 8.903 -24.894 4.415 1.00 94.56 197 VAL A CA 1
ATOM 1566 C C . VAL A 1 197 ? 8.357 -25.884 3.384 1.00 94.56 197 VAL A C 1
ATOM 1568 O O . VAL A 1 197 ? 8.960 -26.920 3.144 1.00 94.56 197 VAL A O 1
ATOM 1571 N N . VAL A 1 198 ? 7.213 -25.545 2.780 1.00 93.44 198 VAL A N 1
ATOM 1572 C CA . VAL A 1 198 ? 6.516 -26.387 1.786 1.00 93.44 198 VAL A CA 1
ATOM 1573 C C . VAL A 1 198 ? 6.985 -26.105 0.353 1.00 93.44 198 VAL A C 1
ATOM 1575 O O . VAL A 1 198 ? 7.253 -27.032 -0.399 1.00 93.44 198 VAL A O 1
ATOM 1578 N N . TYR A 1 199 ? 7.118 -24.828 -0.020 1.00 94.12 199 TYR A N 1
ATOM 1579 C CA . TYR A 1 199 ? 7.547 -24.399 -1.358 1.00 94.12 199 TYR A CA 1
ATOM 1580 C C . TYR A 1 199 ? 8.884 -23.661 -1.278 1.00 94.12 199 TYR A C 1
ATOM 1582 O O . TYR A 1 199 ? 9.089 -22.862 -0.357 1.00 94.12 199 TYR A O 1
ATOM 1590 N N . THR A 1 200 ? 9.771 -23.886 -2.251 1.00 94.56 200 THR A N 1
ATOM 1591 C CA . THR A 1 200 ? 11.110 -23.274 -2.311 1.00 94.56 200 THR A CA 1
ATOM 1592 C C . THR A 1 200 ? 11.456 -22.806 -3.723 1.00 94.56 200 THR A C 1
ATOM 1594 O O . THR A 1 200 ? 10.899 -23.295 -4.701 1.00 94.56 200 THR A O 1
ATOM 1597 N N . GLY A 1 201 ? 12.364 -21.830 -3.836 1.00 92.44 201 GLY A N 1
ATOM 1598 C CA . GLY A 1 201 ? 12.856 -21.337 -5.125 1.00 92.44 201 GLY A CA 1
ATOM 1599 C C . GLY A 1 201 ? 11.733 -20.942 -6.092 1.00 92.44 201 GLY A C 1
ATOM 1600 O O . GLY A 1 201 ? 10.896 -20.093 -5.776 1.00 92.44 201 GLY A O 1
ATOM 1601 N N . ASN A 1 202 ? 11.725 -21.577 -7.266 1.00 91.19 202 ASN A N 1
ATOM 1602 C CA . ASN A 1 202 ? 10.781 -21.296 -8.349 1.00 91.19 202 ASN A CA 1
ATOM 1603 C C . ASN A 1 202 ? 9.326 -21.664 -8.015 1.00 91.19 202 ASN A C 1
ATOM 1605 O O . ASN A 1 202 ? 8.428 -21.072 -8.603 1.00 91.19 202 ASN A O 1
ATOM 1609 N N . ASP A 1 203 ? 9.094 -22.563 -7.055 1.00 93.00 203 ASP A N 1
ATOM 1610 C CA . ASP A 1 203 ? 7.752 -23.015 -6.655 1.00 93.00 203 ASP A CA 1
ATOM 1611 C C . ASP A 1 203 ? 7.071 -22.028 -5.691 1.00 93.00 203 ASP A C 1
ATOM 1613 O O . ASP A 1 203 ? 5.915 -22.188 -5.300 1.00 93.00 203 ASP A O 1
ATOM 1617 N N . THR A 1 204 ? 7.782 -20.983 -5.262 1.00 92.94 204 THR A N 1
ATOM 1618 C CA . THR A 1 204 ? 7.194 -19.933 -4.429 1.00 92.94 204 THR A CA 1
ATOM 1619 C C . THR A 1 204 ? 6.281 -19.037 -5.267 1.00 92.94 204 THR A C 1
ATOM 1621 O O . THR A 1 204 ? 6.670 -18.562 -6.333 1.00 92.94 204 THR A O 1
ATOM 1624 N N . LYS A 1 205 ? 5.075 -18.731 -4.764 1.00 90.44 205 LYS A N 1
ATOM 1625 C CA . LYS A 1 205 ? 4.066 -17.934 -5.496 1.00 90.44 205 LYS A CA 1
ATOM 1626 C C . LYS A 1 205 ? 4.611 -16.588 -6.013 1.00 90.44 205 LYS A C 1
ATOM 1628 O O . LYS A 1 205 ? 4.265 -16.164 -7.112 1.00 90.44 205 LYS A O 1
ATOM 1633 N N . ALA A 1 206 ? 5.536 -15.964 -5.275 1.00 89.25 206 ALA A N 1
ATOM 1634 C CA . ALA A 1 206 ? 6.258 -14.762 -5.701 1.00 89.25 206 ALA A CA 1
ATOM 1635 C C . ALA A 1 206 ? 7.081 -14.979 -6.990 1.00 89.25 206 ALA A C 1
ATOM 1637 O O . ALA A 1 206 ? 7.013 -14.166 -7.911 1.00 89.25 206 ALA A O 1
ATOM 1638 N N . MET A 1 207 ? 7.823 -16.087 -7.087 1.00 90.31 207 MET A N 1
ATOM 1639 C CA . MET A 1 207 ? 8.618 -16.423 -8.271 1.00 90.31 207 MET A CA 1
ATOM 1640 C C . MET A 1 207 ? 7.747 -16.868 -9.450 1.00 90.31 207 MET A C 1
ATOM 1642 O O . MET A 1 207 ? 8.005 -16.433 -10.569 1.00 90.31 207 MET A O 1
ATOM 1646 N N . ILE A 1 208 ? 6.678 -17.641 -9.217 1.00 90.69 208 ILE A N 1
ATOM 1647 C CA . ILE A 1 208 ? 5.733 -18.060 -10.275 1.00 90.69 208 ILE A CA 1
ATOM 1648 C C . ILE A 1 208 ? 5.031 -16.841 -10.914 1.00 90.69 208 ILE A C 1
ATOM 1650 O O . ILE A 1 208 ? 4.741 -16.841 -12.114 1.00 90.69 208 ILE A O 1
ATOM 1654 N N . ASN A 1 209 ? 4.792 -15.783 -10.132 1.00 88.38 209 ASN A N 1
ATOM 1655 C CA . ASN A 1 209 ? 4.226 -14.516 -10.609 1.00 88.38 209 ASN A CA 1
ATOM 1656 C C . ASN A 1 209 ? 5.280 -13.524 -11.146 1.00 88.38 209 ASN A C 1
ATOM 1658 O O . ASN A 1 209 ? 4.918 -12.511 -11.746 1.00 88.38 209 ASN A O 1
ATOM 1662 N N . THR A 1 210 ? 6.578 -13.805 -10.994 1.00 88.62 210 THR A N 1
ATOM 1663 C CA . THR A 1 210 ? 7.659 -12.947 -11.500 1.00 88.62 210 THR A CA 1
ATOM 1664 C C . THR A 1 210 ? 7.975 -13.261 -12.964 1.00 88.62 210 THR A C 1
ATOM 1666 O O . THR A 1 210 ? 8.335 -14.380 -13.329 1.00 88.62 210 THR A O 1
ATOM 1669 N N . SER A 1 211 ? 7.904 -12.245 -13.827 1.00 84.56 211 SER A N 1
ATOM 1670 C CA . SER A 1 211 ? 8.339 -12.372 -15.225 1.00 84.56 211 SER A CA 1
ATOM 1671 C C . SER A 1 211 ? 9.867 -12.457 -15.337 1.00 84.56 211 SER A C 1
ATOM 1673 O O . SER A 1 211 ? 10.596 -11.748 -14.642 1.00 84.56 211 SER A O 1
ATOM 1675 N N . LYS A 1 212 ? 10.369 -13.312 -16.240 1.00 84.44 212 LYS A N 1
ATOM 1676 C CA . LYS A 1 212 ? 11.812 -13.406 -16.517 1.00 84.44 212 LYS A CA 1
ATOM 1677 C C . LYS A 1 212 ? 12.341 -12.055 -17.032 1.00 84.44 212 LYS A C 1
ATOM 1679 O O . LYS A 1 212 ? 11.677 -11.436 -17.869 1.00 84.44 212 LYS A O 1
ATOM 1684 N N . PRO A 1 213 ? 13.524 -11.594 -16.582 1.00 84.31 213 PRO A N 1
ATOM 1685 C CA . PRO A 1 213 ? 14.082 -10.326 -17.035 1.00 84.31 213 PRO A CA 1
ATOM 1686 C C . PRO A 1 213 ? 14.346 -10.370 -18.544 1.00 84.31 213 PRO A C 1
ATOM 1688 O O . PRO A 1 213 ? 14.962 -11.307 -19.049 1.00 84.31 213 PRO A O 1
ATOM 1691 N N . ARG A 1 214 ? 13.885 -9.338 -19.258 1.00 87.50 214 ARG A N 1
ATOM 1692 C CA . ARG A 1 214 ? 14.114 -9.153 -20.697 1.00 87.50 214 ARG A CA 1
ATOM 1693 C C . ARG A 1 214 ? 14.973 -7.923 -20.950 1.00 87.50 214 ARG A C 1
ATOM 1695 O O . ARG A 1 214 ? 14.783 -6.895 -20.294 1.00 87.50 214 ARG A O 1
ATOM 1702 N N . ASN A 1 215 ? 15.850 -8.003 -21.947 1.00 87.19 215 ASN A N 1
ATOM 1703 C CA . ASN A 1 215 ? 16.536 -6.826 -22.468 1.00 87.19 215 ASN A CA 1
ATOM 1704 C C . ASN A 1 215 ? 15.488 -5.878 -23.064 1.00 87.19 215 ASN A C 1
ATOM 1706 O O . ASN A 1 215 ? 14.633 -6.297 -23.846 1.00 87.19 215 ASN A O 1
ATOM 1710 N N . LYS A 1 216 ? 15.521 -4.611 -22.650 1.00 89.19 216 LYS A N 1
ATOM 1711 C CA . LYS A 1 216 ? 14.612 -3.575 -23.143 1.00 89.19 216 LYS A CA 1
ATOM 1712 C C . LYS A 1 216 ? 15.294 -2.833 -24.293 1.00 89.19 216 LYS A C 1
ATOM 1714 O O . LYS A 1 216 ? 16.414 -2.360 -24.118 1.00 89.19 216 LYS A O 1
ATOM 1719 N N . ILE A 1 217 ? 14.614 -2.737 -25.430 1.00 89.19 217 ILE A N 1
ATOM 1720 C CA . ILE A 1 217 ? 15.057 -2.008 -26.626 1.00 89.19 217 ILE A CA 1
ATOM 1721 C C . ILE A 1 217 ? 14.164 -0.769 -26.766 1.00 89.19 217 ILE A C 1
ATOM 1723 O O . ILE A 1 217 ? 12.956 -0.873 -26.538 1.00 89.19 217 ILE A O 1
ATOM 1727 N N . GLY A 1 218 ? 14.756 0.388 -27.071 1.00 89.12 218 GLY A N 1
ATOM 1728 C CA . GLY A 1 218 ? 14.025 1.644 -27.256 1.00 89.12 218 GLY A CA 1
ATOM 1729 C C . GLY A 1 218 ? 13.363 1.742 -28.631 1.00 89.12 218 GLY A C 1
ATOM 1730 O O . GLY A 1 218 ? 13.769 1.066 -29.576 1.00 89.12 218 GLY A O 1
ATOM 1731 N N . GLN A 1 219 ? 12.372 2.623 -28.769 1.00 91.56 219 GLN A N 1
ATOM 1732 C CA . GLN A 1 219 ? 11.807 2.961 -30.074 1.00 91.56 219 GLN A CA 1
ATOM 1733 C C . GLN A 1 219 ? 12.853 3.669 -30.954 1.00 91.56 219 GLN A C 1
ATOM 1735 O O . GLN A 1 219 ? 12.903 3.435 -32.160 1.00 91.56 219 GLN A O 1
ATOM 1740 N N . PHE A 1 220 ? 13.754 4.449 -30.347 1.00 91.06 220 PHE A N 1
ATOM 1741 C CA . PHE A 1 220 ? 14.865 5.096 -31.045 1.00 91.06 220 PHE A CA 1
ATOM 1742 C C . PHE A 1 220 ? 15.867 4.099 -31.662 1.00 91.06 220 PHE A C 1
ATOM 1744 O O . PHE A 1 220 ? 16.332 4.321 -32.779 1.00 91.06 220 PHE A O 1
ATOM 1751 N N . ASP A 1 221 ? 16.166 2.969 -31.002 1.00 91.19 221 ASP A N 1
ATOM 1752 C CA . ASP A 1 221 ? 17.017 1.923 -31.604 1.00 91.19 221 ASP A CA 1
ATOM 1753 C C . ASP A 1 221 ? 16.350 1.301 -32.848 1.00 91.19 221 ASP A C 1
ATOM 1755 O O . ASP A 1 221 ? 17.035 1.010 -33.829 1.00 91.19 221 ASP A O 1
ATOM 1759 N N . LEU A 1 222 ? 15.020 1.129 -32.837 1.00 92.50 222 LEU A N 1
ATOM 1760 C CA . LEU A 1 222 ? 14.258 0.598 -33.977 1.00 92.50 222 LEU A CA 1
ATOM 1761 C C . LEU A 1 222 ? 14.230 1.583 -35.159 1.00 92.50 222 LEU A C 1
ATOM 1763 O O . LEU A 1 222 ? 14.381 1.172 -36.309 1.00 92.50 222 LEU A O 1
ATOM 1767 N N . GLU A 1 223 ? 14.089 2.883 -34.886 1.00 93.00 223 GLU A N 1
ATOM 1768 C CA . GLU A 1 223 ? 14.199 3.949 -35.893 1.00 93.00 223 GLU A CA 1
ATOM 1769 C C . GLU A 1 223 ? 15.593 3.963 -36.541 1.00 93.00 223 GLU A C 1
ATOM 1771 O O . GLU A 1 223 ? 15.717 4.001 -37.765 1.00 93.00 223 GLU A O 1
ATOM 1776 N N . LEU A 1 224 ? 16.657 3.871 -35.738 1.00 91.25 224 LEU A N 1
ATOM 1777 C CA . LEU A 1 224 ? 18.036 3.831 -36.234 1.00 91.25 224 LEU A CA 1
ATOM 1778 C C . LEU A 1 224 ? 18.343 2.588 -37.070 1.00 91.25 224 LEU A C 1
ATOM 1780 O O . LEU A 1 224 ? 19.043 2.692 -38.080 1.00 91.25 224 LEU A O 1
ATOM 1784 N N . ASP A 1 225 ? 17.829 1.424 -36.676 1.00 92.25 225 ASP A N 1
ATOM 1785 C CA . ASP A 1 225 ? 17.932 0.192 -37.458 1.00 92.25 225 ASP A CA 1
ATOM 1786 C C . ASP A 1 225 ? 17.193 0.331 -38.803 1.00 92.25 225 ASP A C 1
ATOM 1788 O O . ASP A 1 225 ? 17.750 0.002 -39.853 1.00 92.25 225 ASP A O 1
ATOM 1792 N N . MET A 1 226 ? 15.998 0.934 -38.815 1.00 94.38 226 MET A N 1
ATOM 1793 C CA . MET A 1 226 ? 15.261 1.248 -40.046 1.00 94.38 226 MET A CA 1
ATOM 1794 C C . MET A 1 226 ? 16.055 2.179 -40.980 1.00 94.38 226 MET A C 1
ATOM 1796 O O . MET A 1 226 ? 16.191 1.882 -42.170 1.00 94.38 226 MET A O 1
ATOM 1800 N N . TYR A 1 227 ? 16.637 3.266 -40.459 1.00 92.75 227 TYR A N 1
ATOM 1801 C CA . TYR A 1 227 ? 17.480 4.169 -41.254 1.00 92.75 227 TYR A CA 1
ATOM 1802 C C . TYR A 1 227 ? 18.765 3.488 -41.751 1.00 92.75 227 TYR A C 1
ATOM 1804 O O . TYR A 1 227 ? 19.160 3.679 -42.902 1.00 92.75 227 TYR A O 1
ATOM 1812 N N . SER A 1 228 ? 19.393 2.646 -40.927 1.00 91.94 228 SER A N 1
ATOM 1813 C CA . SER A 1 228 ? 20.606 1.901 -41.298 1.00 91.94 228 SER A CA 1
ATOM 1814 C C . SER A 1 228 ? 20.328 0.893 -42.416 1.00 91.94 228 SER A C 1
ATOM 1816 O O . SER A 1 228 ? 21.091 0.812 -43.381 1.00 91.94 228 SER A O 1
ATOM 1818 N N . LYS A 1 229 ? 19.193 0.184 -42.345 1.00 92.50 229 LYS A N 1
ATOM 1819 C CA . LYS A 1 229 ? 18.695 -0.702 -43.409 1.00 92.50 229 LYS A CA 1
ATOM 1820 C C . LYS A 1 229 ? 18.435 0.064 -44.705 1.00 92.50 229 LYS A C 1
ATOM 1822 O O . LYS A 1 229 ? 18.890 -0.366 -45.763 1.00 92.50 229 LYS A O 1
ATOM 1827 N N . PHE A 1 230 ? 17.771 1.219 -44.631 1.00 94.12 230 PHE A N 1
ATOM 1828 C CA . PHE A 1 230 ? 17.504 2.065 -45.798 1.00 94.12 230 PHE A CA 1
ATOM 1829 C C . PHE A 1 230 ? 18.795 2.556 -46.479 1.00 94.12 230 PHE A C 1
ATOM 1831 O O . PHE A 1 230 ? 18.932 2.451 -47.702 1.00 94.12 230 PHE A O 1
ATOM 1838 N N . LEU A 1 231 ? 19.774 3.025 -45.698 1.00 92.00 231 LEU A N 1
ATOM 1839 C CA . LEU A 1 231 ? 21.085 3.446 -46.205 1.00 92.00 231 LEU A CA 1
ATOM 1840 C C . LEU A 1 231 ? 21.869 2.276 -46.817 1.00 92.00 231 LEU A C 1
ATOM 1842 O O . LEU A 1 231 ? 22.483 2.440 -47.871 1.00 92.00 231 LEU A O 1
ATOM 1846 N N . GLY A 1 232 ? 21.811 1.087 -46.209 1.00 92.12 232 GLY A N 1
ATOM 1847 C CA . GLY A 1 232 ? 22.458 -0.119 -46.731 1.00 92.12 232 GLY A CA 1
ATOM 1848 C C . GLY A 1 232 ? 21.876 -0.597 -48.061 1.00 92.12 232 GLY A C 1
ATOM 1849 O O . GLY A 1 232 ? 22.633 -0.855 -48.997 1.00 92.12 232 GLY A O 1
ATOM 1850 N N . ILE A 1 233 ? 20.545 -0.632 -48.185 1.00 94.06 233 ILE A N 1
ATOM 1851 C CA . ILE A 1 233 ? 19.861 -0.935 -49.453 1.00 94.06 233 ILE A CA 1
ATOM 1852 C C . ILE A 1 233 ? 20.243 0.101 -50.518 1.00 94.06 233 ILE A C 1
ATOM 1854 O O . ILE A 1 233 ? 20.630 -0.269 -51.625 1.00 94.06 233 ILE A O 1
ATOM 1858 N N . THR A 1 234 ? 20.212 1.392 -50.175 1.00 92.88 234 THR A N 1
ATOM 1859 C CA . THR A 1 234 ? 20.592 2.478 -51.095 1.00 92.88 234 THR A CA 1
ATOM 1860 C C . THR A 1 234 ? 22.043 2.337 -51.570 1.00 92.88 234 THR A C 1
ATOM 1862 O O . THR A 1 234 ? 22.307 2.419 -52.769 1.00 92.88 234 THR A O 1
ATOM 1865 N N . SER A 1 235 ? 22.983 2.049 -50.663 1.00 93.00 235 SER A N 1
ATOM 1866 C CA . SER A 1 235 ? 24.399 1.831 -50.993 1.00 93.00 235 SER A CA 1
ATOM 1867 C C . SER A 1 235 ? 24.600 0.625 -51.925 1.00 93.00 235 SER A C 1
ATOM 1869 O O . SER A 1 235 ? 25.308 0.732 -52.928 1.00 93.00 235 SER A O 1
ATOM 1871 N N . ALA A 1 236 ? 23.904 -0.491 -51.675 1.00 93.12 236 ALA A N 1
ATOM 1872 C CA . ALA A 1 236 ? 23.942 -1.674 -52.538 1.00 93.12 236 ALA A CA 1
ATOM 1873 C C . ALA A 1 236 ? 23.375 -1.403 -53.946 1.00 93.12 236 ALA A C 1
ATOM 1875 O O . ALA A 1 236 ? 23.977 -1.809 -54.943 1.00 93.12 236 ALA A O 1
ATOM 1876 N N . VAL A 1 237 ? 22.262 -0.665 -54.051 1.00 94.50 237 VAL A N 1
ATOM 1877 C CA . VAL A 1 237 ? 21.678 -0.255 -55.342 1.00 94.50 237 VAL A CA 1
ATOM 1878 C C . VAL A 1 237 ? 22.646 0.637 -56.120 1.00 94.50 237 VAL A C 1
ATOM 1880 O O . VAL A 1 237 ? 22.906 0.374 -57.295 1.00 94.50 237 VAL A O 1
ATOM 1883 N N . VAL A 1 238 ? 23.241 1.646 -55.474 1.00 93.19 238 VAL A N 1
ATOM 1884 C CA . VAL A 1 238 ? 24.232 2.531 -56.109 1.00 93.19 238 VAL A CA 1
ATOM 1885 C C . VAL A 1 238 ? 25.464 1.737 -56.567 1.00 93.19 238 VAL A C 1
ATOM 1887 O O . VAL A 1 238 ? 25.886 1.880 -57.716 1.00 93.19 238 VAL A O 1
ATOM 1890 N N . ALA A 1 239 ? 25.993 0.831 -55.739 1.00 93.44 239 ALA A N 1
ATOM 1891 C CA . ALA A 1 239 ? 27.086 -0.064 -56.128 1.00 93.44 239 ALA A CA 1
ATOM 1892 C C . ALA A 1 239 ? 26.732 -0.935 -57.349 1.00 93.44 239 ALA A C 1
ATOM 1894 O O . ALA A 1 239 ? 27.572 -1.126 -58.233 1.00 93.44 239 ALA A O 1
ATOM 1895 N N . GLY A 1 240 ? 25.486 -1.415 -57.434 1.00 91.81 240 GLY A N 1
ATOM 1896 C CA . GLY A 1 240 ? 24.951 -2.148 -58.584 1.00 91.81 240 GLY A CA 1
ATOM 1897 C C . GLY A 1 240 ? 24.921 -1.310 -59.863 1.00 91.81 240 GLY A C 1
ATOM 1898 O O . GLY A 1 240 ? 25.406 -1.761 -60.900 1.00 91.81 240 GLY A O 1
ATOM 1899 N N . VAL A 1 241 ? 24.433 -0.067 -59.788 1.00 92.50 241 VAL A N 1
ATOM 1900 C CA . VAL A 1 241 ? 24.395 0.865 -60.930 1.00 92.50 241 VAL A CA 1
ATOM 1901 C C . VAL A 1 241 ? 25.806 1.189 -61.434 1.00 92.50 241 VAL A C 1
ATOM 1903 O O . VAL A 1 241 ? 26.057 1.099 -62.635 1.00 92.50 241 VAL A O 1
ATOM 1906 N N . PHE A 1 242 ? 26.760 1.486 -60.547 1.00 91.56 242 PHE A N 1
ATOM 1907 C CA . PHE A 1 242 ? 28.150 1.740 -60.953 1.00 91.56 242 PHE A CA 1
ATOM 1908 C C . PHE A 1 242 ? 28.849 0.489 -61.515 1.00 91.56 242 PHE A C 1
ATOM 1910 O O . PHE A 1 242 ? 29.625 0.593 -62.468 1.00 91.56 242 PHE A O 1
ATOM 1917 N N . ALA A 1 243 ? 28.551 -0.704 -60.987 1.00 90.44 243 ALA A N 1
ATOM 1918 C CA . ALA A 1 243 ? 29.033 -1.962 -61.556 1.00 90.44 243 ALA A CA 1
ATOM 1919 C C . ALA A 1 243 ? 28.460 -2.218 -62.961 1.00 90.44 243 ALA A C 1
ATOM 1921 O O . ALA A 1 243 ? 29.206 -2.627 -63.850 1.00 90.44 243 ALA A O 1
ATOM 1922 N N . TYR A 1 244 ? 27.177 -1.914 -63.179 1.00 89.38 244 TYR A N 1
ATOM 1923 C CA . TYR A 1 244 ? 26.517 -1.999 -64.483 1.00 89.38 244 TYR A CA 1
ATOM 1924 C C . TYR A 1 244 ? 27.119 -1.015 -65.497 1.00 89.38 244 TYR A C 1
ATOM 1926 O O . TYR A 1 244 ? 27.513 -1.421 -66.589 1.00 89.38 244 TYR A O 1
ATOM 1934 N N . MET A 1 245 ? 27.284 0.259 -65.118 1.00 88.44 245 MET A N 1
ATOM 1935 C CA . MET A 1 245 ? 27.887 1.296 -65.973 1.00 88.44 245 MET A CA 1
ATOM 1936 C C . MET A 1 245 ? 29.326 0.972 -66.401 1.00 88.44 245 MET A C 1
ATOM 1938 O O . MET A 1 245 ? 29.777 1.441 -67.444 1.00 88.44 245 MET A O 1
ATOM 1942 N N . LYS A 1 246 ? 30.053 0.163 -65.621 1.00 85.25 246 LYS A N 1
ATOM 1943 C CA . LYS A 1 246 ? 31.408 -0.301 -65.951 1.00 85.25 246 LYS A CA 1
ATOM 1944 C C . LYS A 1 246 ? 31.439 -1.402 -67.029 1.00 85.25 246 LYS A C 1
ATOM 1946 O O . LYS A 1 246 ? 32.493 -1.627 -67.622 1.00 85.25 246 LYS A O 1
ATOM 1951 N N . GLY A 1 247 ? 30.314 -2.068 -67.291 1.00 80.31 247 GLY A N 1
ATOM 1952 C CA . GLY A 1 247 ? 30.174 -3.116 -68.305 1.00 80.31 247 GLY A CA 1
ATOM 1953 C C . GLY A 1 247 ? 30.416 -4.548 -67.802 1.00 80.31 247 GLY A C 1
ATOM 1954 O O . GLY A 1 247 ? 31.172 -4.805 -66.860 1.00 80.31 247 GLY A O 1
ATOM 1955 N N . PHE A 1 248 ? 29.761 -5.505 -68.466 1.00 75.88 248 PHE A N 1
ATOM 1956 C CA . PHE A 1 248 ? 29.772 -6.929 -68.117 1.00 75.88 248 PHE A CA 1
ATOM 1957 C C . PHE A 1 248 ? 31.020 -7.663 -68.630 1.00 75.88 248 PHE A C 1
ATOM 1959 O O . PHE A 1 248 ? 30.979 -8.377 -69.627 1.00 75.88 248 PHE A O 1
ATOM 1966 N N . ASN A 1 249 ? 32.125 -7.535 -67.898 1.00 77.75 249 ASN A N 1
ATOM 1967 C CA . ASN A 1 249 ? 33.283 -8.423 -68.044 1.00 77.75 249 ASN A CA 1
ATOM 1968 C C . ASN A 1 249 ? 33.189 -9.606 -67.060 1.00 77.75 249 ASN A C 1
ATOM 1970 O O . ASN A 1 249 ? 32.432 -9.553 -66.090 1.00 77.75 249 ASN A O 1
ATOM 1974 N N . SER A 1 250 ? 34.026 -10.635 -67.237 1.00 73.06 250 SER A N 1
ATOM 1975 C CA . SER A 1 250 ? 34.116 -11.813 -66.344 1.00 73.06 250 SER A CA 1
ATOM 1976 C C . SER A 1 250 ? 34.331 -11.480 -64.856 1.00 73.06 250 SER A C 1
ATOM 1978 O O . SER A 1 250 ? 33.994 -12.275 -63.986 1.00 73.06 250 SER A O 1
ATOM 1980 N N . ASN A 1 251 ? 34.837 -10.281 -64.558 1.00 83.38 251 ASN A N 1
ATOM 1981 C CA . ASN A 1 251 ? 35.087 -9.770 -63.209 1.00 83.38 251 ASN A CA 1
ATOM 1982 C C . ASN A 1 251 ? 33.977 -8.823 -62.689 1.00 83.38 251 ASN A C 1
ATOM 1984 O O . ASN A 1 251 ? 34.247 -7.973 -61.837 1.00 83.38 251 ASN A O 1
ATOM 1988 N N . SER A 1 252 ? 32.742 -8.927 -63.195 1.00 81.69 252 SER A N 1
ATOM 1989 C CA . SER A 1 252 ? 31.598 -8.083 -62.798 1.00 81.69 252 SER A CA 1
ATOM 1990 C C . SER A 1 252 ? 31.300 -8.141 -61.292 1.00 81.69 252 SER A C 1
ATOM 1992 O O . SER A 1 252 ? 31.158 -7.097 -60.658 1.00 81.69 252 SER A O 1
ATOM 1994 N N . LEU A 1 253 ? 31.318 -9.334 -60.687 1.00 86.31 253 LEU A N 1
ATOM 1995 C CA . LEU A 1 253 ? 31.150 -9.519 -59.238 1.00 86.31 253 LEU A CA 1
ATOM 1996 C C . LEU A 1 253 ? 32.257 -8.820 -58.432 1.00 86.31 253 LEU A C 1
ATOM 1998 O O . LEU A 1 253 ? 31.980 -8.157 -57.435 1.00 86.31 253 LEU A O 1
ATOM 2002 N N . VAL A 1 254 ? 33.509 -8.889 -58.897 1.00 89.06 254 VAL A N 1
ATOM 2003 C CA . VAL A 1 254 ? 34.642 -8.188 -58.265 1.00 89.06 254 VAL A CA 1
ATOM 2004 C C . VAL A 1 254 ? 34.485 -6.669 -58.391 1.00 89.06 254 VAL A C 1
ATOM 2006 O O . VAL A 1 254 ? 34.853 -5.934 -57.477 1.00 89.06 254 VAL A O 1
ATOM 2009 N N . ALA A 1 255 ? 33.925 -6.174 -59.499 1.00 88.38 255 ALA A N 1
ATOM 2010 C CA . ALA A 1 255 ? 33.599 -4.758 -59.646 1.00 88.38 255 ALA A CA 1
ATOM 2011 C C . ALA A 1 255 ? 32.479 -4.322 -58.688 1.00 88.38 255 ALA A C 1
ATOM 2013 O O . ALA A 1 255 ? 32.638 -3.300 -58.025 1.00 88.38 255 ALA A O 1
ATOM 2014 N N . TYR A 1 256 ? 31.408 -5.110 -58.565 1.00 90.69 256 TYR A N 1
ATOM 2015 C CA . TYR A 1 256 ? 30.311 -4.858 -57.628 1.00 90.69 256 TYR A CA 1
ATOM 2016 C C . TYR A 1 256 ? 30.795 -4.803 -56.176 1.00 90.69 256 TYR A C 1
ATOM 2018 O O . TYR A 1 256 ? 30.569 -3.802 -55.502 1.00 90.69 256 TYR A O 1
ATOM 2026 N N . VAL A 1 257 ? 31.555 -5.805 -55.717 1.00 91.94 257 VAL A N 1
ATOM 2027 C CA . VAL A 1 257 ? 32.108 -5.822 -54.350 1.00 91.94 257 VAL A CA 1
ATOM 2028 C C . VAL A 1 257 ? 33.045 -4.633 -54.104 1.00 91.94 257 VAL A C 1
ATOM 2030 O O . VAL A 1 257 ? 32.987 -4.026 -53.038 1.00 91.94 257 VAL A O 1
ATOM 2033 N N . ARG A 1 258 ? 33.865 -4.227 -55.087 1.00 91.38 258 ARG A N 1
ATOM 2034 C CA . ARG A 1 258 ? 34.708 -3.020 -54.963 1.00 91.38 258 ARG A CA 1
ATOM 2035 C C . ARG A 1 258 ? 33.888 -1.738 -54.813 1.00 91.38 258 ARG A C 1
ATOM 2037 O O . ARG A 1 258 ? 34.251 -0.903 -53.991 1.00 91.38 258 ARG A O 1
ATOM 2044 N N . PHE A 1 259 ? 32.809 -1.569 -55.579 1.00 92.31 259 PHE A N 1
ATOM 2045 C CA . PHE A 1 259 ? 31.933 -0.403 -55.429 1.00 92.31 259 PHE A CA 1
ATOM 2046 C C . PHE A 1 259 ? 31.149 -0.444 -54.112 1.00 92.31 259 PHE A C 1
ATOM 2048 O O . PHE A 1 259 ? 31.031 0.587 -53.460 1.00 92.31 259 PHE A O 1
ATOM 2055 N N . LEU A 1 260 ? 30.703 -1.620 -53.665 1.00 92.00 260 LEU A N 1
ATOM 2056 C CA . LEU A 1 260 ? 30.038 -1.799 -52.371 1.00 92.00 260 LEU A CA 1
ATOM 2057 C C . LEU A 1 260 ? 30.965 -1.401 -51.212 1.00 92.00 260 LEU A C 1
ATOM 2059 O O . LEU A 1 260 ? 30.553 -0.634 -50.351 1.00 92.00 260 LEU A O 1
ATOM 2063 N N . VAL A 1 261 ? 32.233 -1.828 -51.221 1.00 92.25 261 VAL A N 1
ATOM 2064 C CA . VAL A 1 261 ? 33.238 -1.413 -50.217 1.00 92.25 261 VAL A CA 1
ATOM 2065 C C . VAL A 1 261 ? 33.557 0.088 -50.294 1.00 92.25 261 VAL A C 1
ATOM 2067 O O . VAL A 1 261 ? 33.828 0.713 -49.274 1.00 92.25 261 VAL A O 1
ATOM 2070 N N . LEU A 1 262 ? 33.499 0.703 -51.478 1.00 91.94 262 LEU A N 1
ATOM 2071 C CA . LEU A 1 262 ? 33.691 2.151 -51.624 1.00 91.94 262 LEU A CA 1
ATOM 2072 C C . LEU A 1 262 ? 32.512 2.930 -51.007 1.00 91.94 262 LEU A C 1
ATOM 2074 O O . LEU A 1 262 ? 32.717 3.880 -50.247 1.00 91.94 262 LEU A O 1
ATOM 2078 N N . PHE A 1 263 ? 31.280 2.487 -51.271 1.00 91.44 263 PHE A N 1
ATOM 2079 C CA . PHE A 1 263 ? 30.050 3.096 -50.757 1.00 91.44 263 PHE A CA 1
ATOM 2080 C C . PHE A 1 263 ? 29.629 2.604 -49.358 1.00 91.44 263 PHE A C 1
ATOM 2082 O O . PHE A 1 263 ? 28.659 3.124 -48.805 1.00 91.44 263 PHE A O 1
ATOM 2089 N N . SER A 1 264 ? 30.337 1.659 -48.727 1.00 88.44 264 SER A N 1
ATOM 2090 C CA . SER A 1 264 ? 30.017 1.220 -47.356 1.00 88.44 264 SER A CA 1
ATOM 2091 C C . SER A 1 264 ? 30.287 2.311 -46.315 1.00 88.44 264 SER A C 1
ATOM 2093 O O . SER A 1 264 ? 29.689 2.301 -45.245 1.00 88.44 264 SER A O 1
ATOM 2095 N N . SER A 1 265 ? 31.132 3.289 -46.657 1.00 86.75 265 SER A N 1
ATOM 2096 C CA . SER A 1 265 ? 31.377 4.517 -45.885 1.00 86.75 265 SER A CA 1
ATOM 2097 C C . SER A 1 265 ? 30.124 5.382 -45.661 1.00 86.75 265 SER A C 1
ATOM 2099 O O . SER A 1 265 ? 30.113 6.202 -44.746 1.00 86.75 265 SER A O 1
ATOM 2101 N N . VAL A 1 266 ? 29.057 5.175 -46.447 1.00 87.62 266 VAL A N 1
ATOM 2102 C CA . VAL A 1 266 ? 27.748 5.834 -46.282 1.00 87.62 266 VAL A CA 1
ATOM 2103 C C . VAL A 1 266 ? 27.044 5.404 -44.989 1.00 87.62 266 VAL A C 1
ATOM 2105 O O . VAL A 1 266 ? 26.260 6.177 -44.443 1.00 87.62 266 VAL A O 1
ATOM 2108 N N . ILE A 1 267 ? 27.326 4.202 -44.470 1.00 86.88 267 ILE A N 1
ATOM 2109 C CA . ILE A 1 267 ? 26.838 3.767 -43.157 1.00 86.88 267 ILE A CA 1
ATOM 2110 C C . ILE A 1 267 ? 27.900 4.145 -42.110 1.00 86.88 267 ILE A C 1
ATOM 2112 O O . ILE A 1 267 ? 28.965 3.522 -42.072 1.00 86.88 267 ILE A O 1
ATOM 2116 N N . PRO A 1 268 ? 27.653 5.141 -41.238 1.00 83.69 268 PRO A N 1
ATOM 2117 C CA . PRO A 1 268 ? 28.626 5.552 -40.232 1.00 83.69 268 PRO A CA 1
ATOM 2118 C C . PRO A 1 268 ? 28.790 4.474 -39.151 1.00 83.69 268 PRO A C 1
ATOM 2120 O O . PRO A 1 268 ? 28.033 4.421 -38.184 1.00 83.69 268 PRO A O 1
ATOM 2123 N N . LEU A 1 269 ? 29.829 3.643 -39.279 1.00 83.19 269 LEU A N 1
ATOM 2124 C CA . LEU A 1 269 ? 30.181 2.586 -38.314 1.00 83.19 269 LEU A CA 1
ATOM 2125 C C . LEU A 1 269 ? 30.333 3.106 -36.870 1.00 83.19 269 LEU A C 1
ATOM 2127 O O . LEU A 1 269 ? 30.064 2.383 -35.913 1.00 83.19 269 LEU A O 1
ATOM 2131 N N . SER A 1 270 ? 30.740 4.367 -36.703 1.00 90.38 270 SER A N 1
ATOM 2132 C CA . SER A 1 270 ? 30.878 5.026 -35.401 1.00 90.38 270 SER A CA 1
ATOM 2133 C C . SER A 1 270 ? 29.548 5.400 -34.740 1.00 90.38 270 SER A C 1
ATOM 2135 O O . SER A 1 270 ? 29.529 5.565 -33.524 1.00 90.38 270 SER A O 1
ATOM 2137 N N . LEU A 1 271 ? 28.439 5.505 -35.488 1.00 88.50 271 LEU A N 1
ATOM 2138 C CA . LEU A 1 271 ? 27.158 6.030 -34.994 1.00 88.50 271 LEU A CA 1
ATOM 2139 C C . LEU A 1 271 ? 26.668 5.290 -33.744 1.00 88.50 271 LEU A C 1
ATOM 2141 O O . LEU A 1 271 ? 26.322 5.923 -32.748 1.00 88.50 271 LEU A O 1
ATOM 2145 N N . LYS A 1 272 ? 26.708 3.952 -33.769 1.00 87.62 272 LYS A N 1
ATOM 2146 C CA . LYS A 1 272 ? 26.290 3.118 -32.635 1.00 87.62 272 LYS A CA 1
ATOM 2147 C C . LYS A 1 272 ? 27.159 3.360 -31.396 1.00 87.62 272 LYS A C 1
ATOM 2149 O O . LYS A 1 272 ? 26.627 3.556 -30.308 1.00 87.62 272 LYS A O 1
ATOM 2154 N N . VAL A 1 273 ? 28.481 3.434 -31.573 1.00 91.44 273 VAL A N 1
ATOM 2155 C CA . VAL A 1 273 ? 29.441 3.684 -30.483 1.00 91.44 273 VAL A CA 1
ATOM 2156 C C . VAL A 1 273 ? 29.263 5.087 -29.895 1.00 91.44 273 VAL A C 1
ATOM 2158 O O . VAL A 1 273 ? 29.260 5.244 -28.677 1.00 91.44 273 VAL A O 1
ATOM 2161 N N . THR A 1 274 ? 29.067 6.107 -30.735 1.00 93.19 274 THR A N 1
ATOM 2162 C CA . THR A 1 274 ? 28.822 7.485 -30.284 1.00 93.19 274 THR A CA 1
ATOM 2163 C C . THR A 1 274 ? 27.518 7.596 -29.491 1.00 93.19 274 THR A C 1
ATOM 2165 O O . THR A 1 274 ? 27.501 8.254 -28.453 1.00 93.19 274 THR A O 1
ATOM 2168 N N . ILE A 1 275 ? 26.449 6.923 -29.929 1.00 92.19 275 ILE A N 1
ATOM 2169 C CA . ILE A 1 275 ? 25.159 6.904 -29.224 1.00 92.19 275 ILE A CA 1
ATOM 2170 C C . ILE A 1 275 ? 25.268 6.171 -27.887 1.00 92.19 275 ILE A C 1
ATOM 2172 O O . ILE A 1 275 ? 24.838 6.708 -26.869 1.00 92.19 275 ILE A O 1
ATOM 2176 N N . ASP A 1 276 ? 25.877 4.986 -27.850 1.00 91.81 276 ASP A N 1
ATOM 2177 C CA . ASP A 1 276 ? 26.008 4.222 -26.605 1.00 91.81 276 ASP A CA 1
ATOM 2178 C C . ASP A 1 276 ? 26.931 4.936 -25.591 1.00 91.81 276 ASP A C 1
ATOM 2180 O O . ASP A 1 276 ? 26.659 4.925 -24.388 1.00 91.81 276 ASP A O 1
ATOM 2184 N N . MET A 1 277 ? 27.951 5.666 -26.063 1.00 94.56 277 MET A N 1
ATOM 2185 C CA . MET A 1 277 ? 28.763 6.555 -25.222 1.00 94.56 277 MET A CA 1
ATOM 2186 C C . MET A 1 277 ? 27.961 7.761 -24.702 1.00 94.56 277 MET A C 1
ATOM 2188 O O . MET A 1 277 ? 28.061 8.105 -23.524 1.00 94.56 277 MET A O 1
ATOM 2192 N N . ALA A 1 278 ? 27.131 8.392 -25.541 1.00 94.44 278 ALA A N 1
ATOM 2193 C CA . ALA A 1 278 ? 26.264 9.495 -25.121 1.00 94.44 278 ALA A CA 1
ATOM 2194 C C . ALA A 1 278 ? 25.242 9.039 -24.065 1.00 94.44 278 ALA A C 1
ATOM 2196 O O . ALA A 1 278 ? 25.104 9.676 -23.022 1.00 94.44 278 ALA A O 1
ATOM 2197 N N . ARG A 1 279 ? 24.600 7.883 -24.278 1.00 94.62 279 ARG A N 1
ATOM 2198 C CA . ARG A 1 279 ? 23.692 7.226 -23.323 1.00 94.62 279 ARG A CA 1
ATOM 2199 C C . ARG A 1 279 ? 24.347 6.978 -21.963 1.00 94.62 279 ARG A C 1
ATOM 2201 O O . ARG A 1 279 ? 23.733 7.253 -20.929 1.00 94.62 279 ARG A O 1
ATOM 2208 N N . TYR A 1 280 ? 25.600 6.518 -21.947 1.00 94.81 280 TYR A N 1
ATOM 2209 C CA . TYR A 1 280 ? 26.376 6.351 -20.716 1.00 94.81 280 TYR A CA 1
ATOM 2210 C C . TYR A 1 280 ? 26.601 7.689 -19.988 1.00 94.81 280 TYR A C 1
ATOM 2212 O O . TYR A 1 280 ? 26.340 7.786 -18.787 1.00 94.81 280 TYR A O 1
ATOM 2220 N N . VAL A 1 281 ? 27.003 8.741 -20.711 1.00 95.81 281 VAL A N 1
ATOM 2221 C CA . VAL A 1 281 ? 27.211 10.088 -20.146 1.00 95.81 281 VAL A CA 1
ATOM 2222 C C . VAL A 1 281 ? 25.907 10.685 -19.600 1.00 95.81 281 VAL A C 1
ATOM 2224 O O . VAL A 1 281 ? 25.890 11.185 -18.476 1.00 95.81 281 VAL A O 1
ATOM 2227 N N . TYR A 1 282 ? 24.792 10.581 -20.330 1.00 95.31 282 TYR A N 1
ATOM 2228 C CA . TYR A 1 282 ? 23.489 11.057 -19.851 1.00 95.31 282 TYR A CA 1
ATOM 2229 C C . TYR A 1 282 ? 23.004 10.279 -18.623 1.00 95.31 282 TYR A C 1
ATOM 2231 O O . TYR A 1 282 ? 22.527 10.884 -17.666 1.00 95.31 282 TYR A O 1
ATOM 2239 N N . SER A 1 283 ? 23.198 8.958 -18.597 1.00 95.06 283 SER A N 1
ATOM 2240 C CA . SER A 1 283 ? 22.888 8.126 -17.427 1.00 95.06 283 SER A CA 1
ATOM 2241 C C . SER A 1 283 ? 23.700 8.538 -16.194 1.00 95.06 283 SER A C 1
ATOM 2243 O O . SER A 1 283 ? 23.161 8.593 -15.090 1.00 95.06 283 SER A O 1
ATOM 2245 N N . TYR A 1 284 ? 24.980 8.878 -16.379 1.00 94.25 284 TYR A N 1
ATOM 2246 C CA . TYR A 1 284 ? 25.841 9.392 -15.314 1.00 94.25 284 TYR A CA 1
ATOM 2247 C C . TYR A 1 284 ? 25.383 10.766 -14.801 1.00 94.25 284 TYR A C 1
ATOM 2249 O O . TYR A 1 284 ? 25.433 11.008 -13.596 1.00 94.25 284 TYR A O 1
ATOM 2257 N N . PHE A 1 285 ? 24.905 11.660 -15.673 1.00 95.12 285 PHE A N 1
ATOM 2258 C CA . PHE A 1 285 ? 24.342 12.944 -15.242 1.00 95.12 285 PHE A CA 1
ATOM 2259 C C . PHE A 1 285 ? 23.020 12.777 -14.482 1.00 95.12 285 PHE A C 1
ATOM 2261 O O . PHE A 1 285 ? 22.867 13.386 -13.429 1.00 95.12 285 PHE A O 1
ATOM 2268 N N . ILE A 1 286 ? 22.117 11.900 -14.939 1.00 94.69 286 ILE A N 1
ATOM 2269 C CA . ILE A 1 286 ? 20.852 11.594 -14.242 1.00 94.69 286 ILE A CA 1
ATOM 2270 C C . ILE A 1 286 ? 21.115 11.007 -12.843 1.00 94.69 286 ILE A C 1
ATOM 2272 O O . ILE A 1 286 ? 20.453 11.383 -11.881 1.00 94.69 286 ILE A O 1
ATOM 2276 N N . ALA A 1 287 ? 22.101 10.115 -12.703 1.00 94.12 287 ALA A N 1
ATOM 2277 C CA . ALA A 1 287 ? 22.450 9.510 -11.413 1.00 94.12 287 ALA A CA 1
ATOM 2278 C C . ALA A 1 287 ? 23.105 10.488 -10.413 1.00 94.12 287 ALA A C 1
ATOM 2280 O O . ALA A 1 287 ? 23.073 10.240 -9.211 1.00 94.12 287 ALA A O 1
ATOM 2281 N N . ASN A 1 288 ? 23.703 11.584 -10.895 1.00 92.88 288 ASN A N 1
ATOM 2282 C CA . ASN A 1 288 ? 24.402 12.580 -10.073 1.00 92.88 288 ASN A CA 1
ATOM 2283 C C . ASN A 1 288 ? 23.646 13.918 -9.957 1.00 92.88 288 ASN A C 1
ATOM 2285 O O . ASN A 1 288 ? 24.231 14.921 -9.533 1.00 92.88 288 ASN A O 1
ATOM 2289 N N . ASP A 1 289 ? 22.365 13.959 -10.334 1.00 95.75 289 ASP A N 1
ATOM 2290 C CA . ASP A 1 289 ? 21.547 15.159 -10.181 1.00 95.75 289 ASP A CA 1
ATOM 2291 C C . ASP A 1 289 ? 21.323 15.480 -8.690 1.00 95.75 289 ASP A C 1
ATOM 2293 O O . ASP A 1 289 ? 20.944 14.633 -7.881 1.00 95.75 289 ASP A O 1
ATOM 2297 N N . LYS A 1 290 ? 21.559 16.741 -8.321 1.00 93.50 290 LYS A N 1
ATOM 2298 C CA . LYS A 1 290 ? 21.355 17.256 -6.960 1.00 93.50 290 LYS A CA 1
ATOM 2299 C C . LYS A 1 290 ? 19.896 17.613 -6.681 1.00 93.50 290 LYS A C 1
ATOM 2301 O O . LYS A 1 290 ? 19.533 17.748 -5.516 1.00 93.50 290 LYS A O 1
ATOM 2306 N N . ILE A 1 291 ? 19.083 17.798 -7.723 1.00 96.56 291 ILE A N 1
ATOM 2307 C CA . ILE A 1 291 ? 17.655 18.112 -7.611 1.00 96.56 291 ILE A CA 1
ATOM 2308 C C . ILE A 1 291 ? 16.873 16.843 -7.248 1.00 96.56 291 ILE A C 1
ATOM 2310 O O . ILE A 1 291 ? 16.009 16.883 -6.372 1.00 96.56 291 ILE A O 1
ATOM 2314 N N . ILE A 1 292 ? 17.206 15.706 -7.871 1.00 92.12 292 ILE A N 1
ATOM 2315 C CA . ILE A 1 292 ? 16.530 14.417 -7.664 1.00 92.12 292 ILE A CA 1
ATOM 2316 C C . ILE A 1 292 ? 17.436 13.467 -6.867 1.00 92.12 292 ILE A C 1
ATOM 2318 O O . ILE A 1 292 ? 18.088 12.568 -7.405 1.00 92.12 292 ILE A O 1
ATOM 2322 N N . LEU A 1 293 ? 17.471 13.680 -5.550 1.00 90.06 293 LEU A N 1
ATOM 2323 C CA . LEU A 1 293 ? 18.275 12.892 -4.613 1.00 90.06 293 LEU A CA 1
ATOM 2324 C C . LEU A 1 293 ? 17.947 11.388 -4.672 1.00 90.06 293 LEU A C 1
ATOM 2326 O O . LEU A 1 293 ? 16.794 10.992 -4.829 1.00 90.06 293 LEU A O 1
ATOM 2330 N N . ASN A 1 294 ? 18.970 10.554 -4.458 1.00 89.69 294 ASN A N 1
ATOM 2331 C CA . ASN A 1 294 ? 18.895 9.084 -4.434 1.00 89.69 294 ASN A CA 1
ATOM 2332 C C . ASN A 1 294 ? 18.464 8.418 -5.762 1.00 89.69 294 ASN A C 1
ATOM 2334 O O . ASN A 1 294 ? 18.028 7.264 -5.761 1.00 89.69 294 ASN A O 1
ATOM 2338 N N . THR A 1 295 ? 18.619 9.101 -6.900 1.00 91.88 295 THR A N 1
ATOM 2339 C CA . THR A 1 295 ? 18.354 8.524 -8.228 1.00 91.88 295 THR A CA 1
ATOM 2340 C C . THR A 1 295 ? 19.396 7.464 -8.598 1.00 91.88 295 THR A C 1
ATOM 2342 O O . THR A 1 295 ? 20.588 7.747 -8.665 1.00 91.88 295 THR A O 1
ATOM 2345 N N . ILE A 1 296 ? 18.955 6.233 -8.888 1.00 92.25 296 ILE A N 1
ATOM 2346 C CA . ILE A 1 296 ? 19.830 5.126 -9.313 1.00 92.25 296 ILE A CA 1
ATOM 2347 C C . ILE A 1 296 ? 19.405 4.633 -10.698 1.00 92.25 296 ILE A C 1
ATOM 2349 O O . ILE A 1 296 ? 18.369 3.980 -10.856 1.00 92.25 296 ILE A O 1
ATOM 2353 N N . VAL A 1 297 ? 20.237 4.888 -11.709 1.00 92.25 297 VAL A N 1
ATOM 2354 C CA . VAL A 1 297 ? 20.007 4.416 -13.082 1.00 92.25 297 VAL A CA 1
ATOM 2355 C C . VAL A 1 297 ? 20.423 2.947 -13.204 1.00 92.25 297 VAL A C 1
ATOM 2357 O O . VAL A 1 297 ? 21.605 2.624 -13.263 1.00 92.25 297 VAL A O 1
ATOM 2360 N N . ARG A 1 298 ? 19.439 2.037 -13.244 1.00 91.00 298 ARG A N 1
ATOM 2361 C CA . ARG A 1 298 ? 19.668 0.582 -13.396 1.00 91.00 298 ARG A CA 1
ATOM 2362 C C . ARG A 1 298 ? 19.813 0.105 -14.842 1.00 91.00 298 ARG A C 1
ATOM 2364 O O . ARG A 1 298 ? 20.309 -0.993 -15.062 1.00 91.00 298 ARG A O 1
ATOM 2371 N N . ASN A 1 299 ? 19.350 0.890 -15.813 1.00 90.44 299 ASN A N 1
ATOM 2372 C CA . ASN A 1 299 ? 19.540 0.610 -17.231 1.00 90.44 299 ASN A CA 1
ATOM 2373 C C . ASN A 1 299 ? 19.961 1.894 -17.946 1.00 90.44 299 ASN A C 1
ATOM 2375 O O . ASN A 1 299 ? 19.176 2.837 -18.016 1.00 90.44 299 ASN A O 1
ATOM 2379 N N . SER A 1 300 ? 21.180 1.909 -18.478 1.00 92.38 300 SER A N 1
ATOM 2380 C CA . SER A 1 300 ? 21.753 3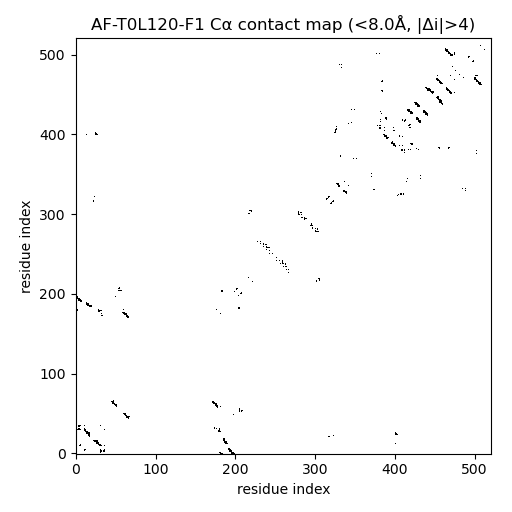.048 -19.192 1.00 92.38 300 SER A CA 1
ATOM 2381 C C . SER A 1 300 ? 21.398 3.097 -20.680 1.00 92.38 300 SER A C 1
ATOM 2383 O O . SER A 1 300 ? 21.788 4.048 -21.346 1.00 92.38 300 SER A O 1
ATOM 2385 N N . SER A 1 301 ? 20.674 2.110 -21.227 1.00 90.31 301 SER A N 1
ATOM 2386 C CA . SER A 1 301 ? 20.388 2.047 -22.670 1.00 90.31 301 SER A CA 1
ATOM 2387 C C . SER A 1 301 ? 19.199 2.890 -23.146 1.00 90.31 301 SER A C 1
ATOM 2389 O O . SER A 1 301 ? 19.012 2.994 -24.351 1.00 90.31 301 SER A O 1
ATOM 2391 N N . LEU A 1 302 ? 18.391 3.455 -22.236 1.00 92.06 302 LEU A N 1
ATOM 2392 C CA . LEU A 1 302 ? 17.119 4.131 -22.560 1.00 92.06 302 LEU A CA 1
ATOM 2393 C C . LEU A 1 302 ? 16.941 5.577 -22.015 1.00 92.06 302 LEU A C 1
ATOM 2395 O O . LEU A 1 302 ? 15.792 5.958 -21.774 1.00 92.06 302 LEU A O 1
ATOM 2399 N N . PRO A 1 303 ? 17.981 6.401 -21.754 1.00 93.44 303 PRO A N 1
ATOM 2400 C CA . PRO A 1 303 ? 17.773 7.741 -21.194 1.00 93.44 303 PRO A CA 1
ATOM 2401 C C . PRO A 1 303 ? 16.930 8.652 -22.106 1.00 93.44 303 PRO A C 1
ATOM 2403 O O . PRO A 1 303 ? 16.144 9.450 -21.607 1.00 93.44 303 PRO A O 1
ATOM 2406 N N . GLU A 1 304 ? 17.031 8.507 -23.429 1.00 91.81 304 GLU A N 1
ATOM 2407 C CA . GLU A 1 304 ? 16.251 9.270 -24.411 1.00 91.81 304 GLU A CA 1
ATOM 2408 C C . GLU A 1 304 ? 14.763 8.883 -24.465 1.00 91.81 304 GLU A C 1
ATOM 2410 O O . GLU A 1 304 ? 13.920 9.723 -24.780 1.00 91.81 304 GLU A O 1
ATOM 2415 N N . GLU A 1 305 ? 14.412 7.645 -24.102 1.00 91.69 305 GLU A N 1
ATOM 2416 C CA . GLU A 1 305 ? 13.016 7.183 -24.076 1.00 91.69 305 GLU A CA 1
ATOM 2417 C C . GLU A 1 305 ? 12.210 7.880 -22.970 1.00 91.69 305 GLU A C 1
ATOM 2419 O O . GLU A 1 305 ? 10.995 8.026 -23.093 1.00 91.69 305 GLU A O 1
ATOM 2424 N N . LEU A 1 306 ? 12.874 8.396 -21.926 1.00 92.19 306 LEU A N 1
ATOM 2425 C CA . LEU A 1 306 ? 12.235 9.212 -20.886 1.00 92.19 306 LEU A CA 1
ATOM 2426 C C . LEU A 1 306 ? 11.588 10.483 -21.463 1.00 92.19 306 LEU A C 1
ATOM 2428 O O . LEU A 1 306 ? 10.563 10.928 -20.954 1.00 92.19 306 LEU A O 1
ATOM 2432 N N . GLY A 1 307 ? 12.141 11.032 -22.551 1.00 91.94 307 GLY A N 1
ATOM 2433 C CA . GLY A 1 307 ? 11.572 12.174 -23.275 1.00 91.94 307 GLY A CA 1
ATOM 2434 C C . GLY A 1 307 ? 10.432 11.818 -24.239 1.00 91.94 307 GLY A C 1
ATOM 2435 O O . GLY A 1 307 ? 9.824 12.720 -24.808 1.00 91.94 307 GLY A O 1
ATOM 2436 N N . ARG A 1 308 ? 10.142 10.524 -24.438 1.00 91.56 308 ARG A N 1
ATOM 2437 C CA . ARG A 1 308 ? 9.121 10.003 -25.371 1.00 91.56 308 ARG A CA 1
ATOM 2438 C C . ARG A 1 308 ? 7.877 9.437 -24.663 1.00 91.56 308 ARG A C 1
ATOM 2440 O O . ARG A 1 308 ? 6.936 8.992 -25.320 1.00 91.56 308 ARG A O 1
ATOM 2447 N N . ILE A 1 309 ? 7.846 9.445 -23.327 1.00 92.50 309 ILE A N 1
ATOM 2448 C CA . ILE A 1 309 ? 6.748 8.877 -22.530 1.00 92.50 309 ILE A CA 1
ATOM 2449 C C . ILE A 1 309 ? 5.444 9.653 -22.773 1.00 92.50 309 ILE A C 1
ATOM 2451 O O . ILE A 1 309 ? 5.328 10.817 -22.406 1.00 92.50 309 ILE A O 1
ATOM 2455 N N . SER A 1 310 ? 4.438 8.974 -23.333 1.00 94.44 310 SER A N 1
ATOM 2456 C CA . SER A 1 310 ? 3.083 9.529 -23.529 1.00 94.44 310 SER A CA 1
ATOM 2457 C C . SER A 1 310 ? 2.086 9.128 -22.432 1.00 94.44 310 SER A C 1
ATOM 2459 O O . SER A 1 310 ? 1.109 9.833 -22.197 1.00 94.44 310 SER A O 1
ATOM 2461 N N . TYR A 1 311 ? 2.329 8.007 -21.745 1.00 95.12 311 TYR A N 1
ATOM 2462 C CA . TYR A 1 311 ? 1.455 7.471 -20.698 1.00 95.12 311 TYR A CA 1
ATOM 2463 C C . TYR A 1 311 ? 2.263 7.168 -19.438 1.00 95.12 311 TYR A C 1
ATOM 2465 O O . TYR A 1 311 ? 3.226 6.403 -19.485 1.00 95.12 311 TYR A O 1
ATOM 2473 N N . PHE A 1 312 ? 1.845 7.732 -18.304 1.00 91.56 312 PHE A N 1
ATOM 2474 C CA . PHE A 1 312 ? 2.444 7.452 -17.003 1.00 91.56 312 PHE A CA 1
ATOM 2475 C C . PHE A 1 312 ? 1.545 6.505 -16.204 1.00 91.56 312 PHE A C 1
ATOM 2477 O O . PHE A 1 312 ? 0.509 6.904 -15.675 1.00 91.56 312 PHE A O 1
ATOM 2484 N N . LEU A 1 313 ? 1.938 5.233 -16.139 1.00 93.88 313 LEU A N 1
ATOM 2485 C CA . LEU A 1 313 ? 1.276 4.223 -15.318 1.00 93.88 313 LEU A CA 1
ATOM 2486 C C . LEU A 1 313 ? 1.921 4.228 -13.928 1.00 93.88 313 LEU A C 1
ATOM 2488 O O . LEU A 1 313 ? 3.025 3.716 -13.755 1.00 93.88 313 LEU A O 1
ATOM 2492 N N . THR A 1 314 ? 1.238 4.828 -12.955 1.00 90.31 314 THR A N 1
ATOM 2493 C CA . THR A 1 314 ? 1.671 4.859 -11.553 1.00 90.31 314 THR A CA 1
ATOM 2494 C C . THR A 1 314 ? 0.913 3.827 -10.731 1.00 90.31 314 THR A C 1
ATOM 2496 O O . THR A 1 314 ? -0.301 3.685 -10.875 1.00 90.31 314 THR A O 1
ATOM 2499 N N . ASP A 1 315 ? 1.612 3.157 -9.817 1.00 87.56 315 ASP A N 1
ATOM 2500 C CA . ASP A 1 315 ? 0.947 2.520 -8.683 1.00 87.56 315 ASP A CA 1
ATOM 2501 C C . ASP A 1 315 ? 0.419 3.615 -7.738 1.00 87.56 315 ASP A C 1
ATOM 2503 O O . ASP A 1 315 ? 0.932 4.739 -7.698 1.00 87.56 315 ASP A O 1
ATOM 2507 N N . LYS A 1 316 ? -0.618 3.296 -6.973 1.00 86.69 316 LYS A N 1
ATOM 2508 C CA . LYS A 1 316 ? -1.137 4.130 -5.894 1.00 86.69 316 LYS A CA 1
ATOM 2509 C C . LYS A 1 316 ? -0.310 3.930 -4.628 1.00 86.69 316 LYS A C 1
ATOM 2511 O O . LYS A 1 316 ? 0.180 4.904 -4.053 1.00 86.69 316 LYS A O 1
ATOM 2516 N N . THR A 1 317 ? -0.166 2.683 -4.189 1.00 78.50 317 THR A N 1
ATOM 2517 C CA . THR A 1 317 ? 0.329 2.365 -2.848 1.00 78.50 317 THR A CA 1
ATOM 2518 C C . THR A 1 317 ? 1.853 2.417 -2.825 1.00 78.50 317 THR A C 1
ATOM 2520 O O . THR A 1 317 ? 2.516 1.883 -3.705 1.00 78.50 317 THR A O 1
ATOM 2523 N N . GLY A 1 318 ? 2.443 3.131 -1.863 1.00 77.75 318 GLY A N 1
ATOM 2524 C CA . GLY A 1 318 ? 3.902 3.307 -1.775 1.00 77.75 318 GLY A CA 1
ATOM 2525 C C . GLY A 1 318 ? 4.537 4.211 -2.846 1.00 77.75 318 GLY A C 1
ATOM 2526 O O . GLY A 1 318 ? 5.697 4.581 -2.689 1.00 77.75 318 GLY A O 1
ATOM 2527 N N . THR A 1 319 ? 3.796 4.601 -3.892 1.00 85.88 319 THR A N 1
ATOM 2528 C CA . THR A 1 319 ? 4.249 5.553 -4.927 1.00 85.88 319 THR A CA 1
ATOM 2529 C C . THR A 1 319 ? 3.541 6.904 -4.792 1.00 85.88 319 THR A C 1
ATOM 2531 O O . THR A 1 319 ? 4.198 7.909 -4.533 1.00 85.88 319 THR A O 1
ATOM 2534 N N . LEU A 1 320 ? 2.205 6.946 -4.899 1.00 88.75 320 LEU A N 1
ATOM 2535 C CA . LEU A 1 320 ? 1.430 8.169 -4.644 1.00 88.75 320 LEU A CA 1
ATOM 2536 C C . LEU A 1 320 ? 1.177 8.389 -3.146 1.00 88.75 320 LEU A C 1
ATOM 2538 O O . LEU A 1 320 ? 1.134 9.528 -2.684 1.00 88.75 320 LEU A O 1
ATOM 2542 N N . THR A 1 321 ? 0.997 7.311 -2.375 1.00 87.00 321 THR A N 1
ATOM 2543 C CA . THR A 1 321 ? 0.719 7.381 -0.934 1.00 87.00 321 THR A CA 1
ATOM 2544 C C . THR A 1 321 ? 1.910 6.928 -0.096 1.00 87.00 321 THR A C 1
ATOM 2546 O O . THR A 1 321 ? 2.468 5.858 -0.318 1.00 87.00 321 THR A O 1
ATOM 2549 N N . LYS A 1 322 ? 2.240 7.697 0.952 1.00 84.31 322 LYS A N 1
ATOM 2550 C CA . LYS A 1 322 ? 3.265 7.340 1.959 1.00 84.31 322 LYS A CA 1
ATOM 2551 C C . LYS A 1 322 ? 2.856 6.189 2.892 1.00 84.31 322 LYS A C 1
ATOM 2553 O O . LYS A 1 322 ? 3.647 5.763 3.721 1.00 84.31 322 LYS A O 1
ATOM 2558 N N . ASN A 1 323 ? 1.616 5.711 2.768 1.00 79.25 323 ASN A N 1
ATOM 2559 C CA . ASN A 1 323 ? 1.002 4.656 3.585 1.00 79.25 323 ASN A CA 1
ATOM 2560 C C . ASN A 1 323 ? 0.962 4.972 5.095 1.00 79.25 323 ASN A C 1
ATOM 2562 O O . ASN A 1 323 ? 0.833 4.085 5.936 1.00 79.25 323 ASN A O 1
ATOM 2566 N N . GLU A 1 324 ? 1.004 6.262 5.427 1.00 85.75 324 GLU A N 1
ATOM 2567 C CA . GLU A 1 324 ? 0.734 6.802 6.754 1.00 85.75 324 GLU A CA 1
ATOM 2568 C C . GLU A 1 324 ? -0.693 7.359 6.772 1.00 85.75 324 GLU A C 1
ATOM 2570 O O . GLU A 1 324 ? -1.051 8.193 5.940 1.00 85.75 324 GLU A O 1
ATOM 2575 N N . MET A 1 325 ? -1.510 6.882 7.711 1.00 89.56 325 MET A N 1
ATOM 2576 C CA . MET A 1 325 ? -2.886 7.339 7.906 1.00 89.56 325 MET A CA 1
ATOM 2577 C C . MET A 1 325 ? -2.965 8.234 9.143 1.00 89.56 325 MET A C 1
ATOM 2579 O O . MET A 1 325 ? -2.360 7.942 10.177 1.00 89.56 325 MET A O 1
ATOM 2583 N N . GLU A 1 326 ? -3.727 9.321 9.039 1.00 91.75 326 GLU A N 1
ATOM 2584 C CA . GLU A 1 326 ? -3.836 10.350 10.071 1.00 91.75 326 GLU A CA 1
ATOM 2585 C C . GLU A 1 326 ? -5.279 10.869 10.155 1.00 91.75 326 GLU A C 1
ATOM 2587 O O . GLU A 1 326 ? -5.922 11.115 9.133 1.00 91.75 326 GLU A O 1
ATOM 2592 N N . MET A 1 327 ? -5.807 11.044 11.368 1.00 92.19 327 MET A N 1
ATOM 2593 C CA . MET A 1 327 ? -7.181 11.506 11.572 1.00 92.19 327 MET A CA 1
ATOM 2594 C C . MET A 1 327 ? -7.262 13.036 11.449 1.00 92.19 327 MET A C 1
ATOM 2596 O O . MET A 1 327 ? -6.737 13.754 12.302 1.00 92.19 327 MET A O 1
ATOM 2600 N N . LYS A 1 328 ? -7.887 13.537 10.371 1.00 92.56 328 LYS A N 1
ATOM 2601 C CA . LYS A 1 328 ? -7.881 14.969 9.999 1.00 92.56 328 LYS A CA 1
ATOM 2602 C C . LYS A 1 328 ? -9.071 15.788 10.511 1.00 92.56 328 LYS A C 1
ATOM 2604 O O . LYS A 1 328 ? -8.882 16.939 10.903 1.00 92.56 328 LYS A O 1
ATOM 2609 N N . LYS A 1 329 ? -10.283 15.230 10.469 1.00 92.44 329 LYS A N 1
ATOM 2610 C CA . LYS A 1 329 ? -11.540 15.922 10.800 1.00 92.44 329 LYS A CA 1
ATOM 2611 C C . LYS A 1 329 ? -12.488 14.995 11.561 1.00 92.44 329 LYS A C 1
ATOM 2613 O O . LYS A 1 329 ? -12.481 13.787 11.332 1.00 92.44 329 LYS A O 1
ATOM 2618 N N . ILE A 1 330 ? -13.322 15.570 12.424 1.00 91.75 330 ILE A N 1
ATOM 2619 C CA . ILE A 1 330 ? -14.469 14.910 13.061 1.00 91.75 330 ILE A CA 1
ATOM 2620 C C . ILE A 1 330 ? -15.695 15.806 12.952 1.00 91.75 330 ILE A C 1
ATOM 2622 O O . ILE A 1 330 ? -15.619 16.986 13.291 1.00 91.75 330 ILE A O 1
ATOM 2626 N N . HIS A 1 331 ? -16.832 15.230 12.561 1.00 90.69 331 HIS A N 1
ATOM 2627 C CA . HIS A 1 331 ? -18.102 15.943 12.488 1.00 90.69 331 HIS A CA 1
ATOM 2628 C C . HIS A 1 331 ? -19.123 15.439 13.514 1.00 90.69 331 HIS A C 1
ATOM 2630 O O . HIS A 1 331 ? -19.292 14.236 13.702 1.00 90.69 331 HIS A O 1
ATOM 2636 N N . LEU A 1 332 ? -19.815 16.375 14.170 1.00 87.12 332 LEU A N 1
ATOM 2637 C CA . LEU A 1 332 ? -20.901 16.120 15.133 1.00 87.12 332 LEU A CA 1
ATOM 2638 C C . LEU A 1 332 ? -22.214 16.824 14.727 1.00 87.12 332 LEU A C 1
ATOM 2640 O O . LEU A 1 332 ? -23.086 17.084 15.559 1.00 87.12 332 LEU A O 1
ATOM 2644 N N . GLY A 1 333 ? -22.341 17.153 13.441 1.00 82.12 333 GLY A N 1
ATOM 2645 C CA . GLY A 1 333 ? -23.521 17.741 12.802 1.00 82.12 333 GLY A CA 1
ATOM 2646 C C . GLY A 1 333 ? -23.597 19.255 12.868 1.00 82.12 333 GLY A C 1
ATOM 2647 O O . GLY A 1 333 ? -23.825 19.893 11.852 1.00 82.12 333 GLY A O 1
ATOM 2648 N N . THR A 1 334 ? -23.357 19.848 14.035 1.00 78.62 334 THR A N 1
ATOM 2649 C CA . THR A 1 334 ? -23.316 21.315 14.186 1.00 78.62 334 THR A CA 1
ATOM 2650 C C . THR A 1 334 ? -21.907 21.875 14.352 1.00 78.62 334 THR A C 1
ATOM 2652 O O . THR A 1 334 ? -21.734 23.092 14.369 1.00 78.62 334 THR A O 1
ATOM 2655 N N . ILE A 1 335 ? -20.905 21.009 14.532 1.00 85.56 335 ILE A N 1
ATOM 2656 C CA . ILE A 1 335 ? -19.510 21.393 14.761 1.00 85.56 335 ILE A CA 1
ATOM 2657 C C . ILE A 1 335 ? -18.589 20.398 14.049 1.00 85.56 335 ILE A C 1
ATOM 2659 O O . ILE A 1 335 ? -18.668 19.187 14.289 1.00 85.56 335 ILE A O 1
ATOM 2663 N N . CYS A 1 336 ? -17.673 20.941 13.247 1.00 88.50 336 CYS A N 1
ATOM 2664 C CA . CYS A 1 336 ? -16.493 20.250 12.745 1.00 88.50 336 CYS A CA 1
ATOM 2665 C C . CYS A 1 336 ? -15.298 20.527 13.666 1.00 88.50 336 CYS A C 1
ATOM 2667 O O . CYS A 1 336 ? -14.998 21.680 13.976 1.00 88.50 336 CYS A O 1
ATOM 2669 N N . TYR A 1 337 ? -14.587 19.477 14.063 1.00 89.56 337 TYR A N 1
ATOM 2670 C CA . TYR A 1 337 ? -13.328 19.556 14.794 1.00 89.56 337 TYR A CA 1
ATOM 2671 C C . TYR A 1 337 ? -12.173 19.169 13.866 1.00 89.56 337 TYR A C 1
ATOM 2673 O O . TYR A 1 337 ? -12.138 18.053 13.346 1.00 89.56 337 TYR A O 1
ATOM 2681 N N . THR A 1 338 ? -11.241 20.094 13.651 1.00 89.88 338 THR A N 1
ATOM 2682 C CA . THR A 1 338 ? -9.965 19.873 12.953 1.00 89.88 338 THR A CA 1
ATOM 2683 C C . THR A 1 338 ? -8.844 19.584 13.953 1.00 89.88 338 THR A C 1
ATOM 2685 O O . THR A 1 338 ? -9.007 19.771 15.160 1.00 89.88 338 THR A O 1
ATOM 2688 N N . GLN A 1 339 ? -7.684 19.150 13.457 1.00 84.81 339 GLN A N 1
ATOM 2689 C CA . GLN A 1 339 ? -6.530 18.786 14.290 1.00 84.81 339 GLN A CA 1
ATOM 2690 C C . GLN A 1 339 ? -6.045 19.923 15.204 1.00 84.81 339 GLN A C 1
ATOM 2692 O O . GLN A 1 339 ? -5.697 19.670 16.355 1.00 84.81 339 GLN A O 1
ATOM 2697 N N . ASP A 1 340 ? -6.098 21.173 14.738 1.00 85.25 340 ASP A N 1
ATOM 2698 C CA . ASP A 1 340 ? -5.694 22.357 15.516 1.00 85.25 340 ASP A CA 1
ATOM 2699 C C . ASP A 1 340 ? -6.557 22.562 16.777 1.00 85.25 340 ASP A C 1
ATOM 2701 O O . ASP A 1 340 ? -6.142 23.205 17.741 1.00 85.25 340 ASP A O 1
ATOM 2705 N N . LEU A 1 341 ? -7.763 21.983 16.797 1.00 85.94 341 LEU A N 1
ATOM 2706 C CA . LEU A 1 341 ? -8.702 22.041 17.917 1.00 85.94 341 LEU A CA 1
ATOM 2707 C C . LEU A 1 341 ? -8.537 20.875 18.909 1.00 85.94 341 LEU A C 1
ATOM 2709 O O . LEU A 1 341 ? -9.230 20.862 19.930 1.00 85.94 341 LEU A O 1
ATOM 2713 N N . ASN A 1 342 ? -7.619 19.926 18.671 1.00 84.69 342 ASN A N 1
ATOM 2714 C CA . ASN A 1 342 ? -7.405 18.765 19.547 1.00 84.69 342 ASN A CA 1
ATOM 2715 C C . ASN A 1 342 ? -7.124 19.184 21.003 1.00 84.69 342 ASN A C 1
ATOM 2717 O O . ASN A 1 342 ? -7.725 18.632 21.923 1.00 84.69 342 ASN A O 1
ATOM 2721 N N . GLU A 1 343 ? -6.312 20.223 21.238 1.00 85.25 343 GLU A N 1
ATOM 2722 C CA . GLU A 1 343 ? -6.083 20.746 22.594 1.00 85.25 343 GLU A CA 1
ATOM 2723 C C . GLU A 1 343 ? -7.367 21.237 23.282 1.00 85.25 343 GLU A C 1
ATOM 2725 O O . GLU A 1 343 ? -7.511 21.136 24.505 1.00 85.25 343 GLU A O 1
ATOM 2730 N N . GLU A 1 344 ? -8.296 21.821 22.522 1.00 85.62 344 GLU A N 1
ATOM 2731 C CA . GLU A 1 344 ? -9.568 22.293 23.061 1.00 85.62 344 GLU A CA 1
ATOM 2732 C C . GLU A 1 344 ? -10.476 21.110 23.423 1.00 85.62 344 GLU A C 1
ATOM 2734 O O . GLU A 1 344 ? -11.179 21.170 24.435 1.00 85.62 344 GLU A O 1
ATOM 2739 N N . ILE A 1 345 ? -10.421 20.018 22.649 1.00 84.81 345 ILE A N 1
ATOM 2740 C CA . ILE A 1 345 ? -11.089 18.748 22.966 1.00 84.81 345 ILE A CA 1
ATOM 2741 C C . ILE A 1 345 ? -10.529 18.178 24.273 1.00 84.81 345 ILE A C 1
ATOM 2743 O O . ILE A 1 345 ? -11.312 17.926 25.188 1.00 84.81 345 ILE A O 1
ATOM 2747 N N . THR A 1 346 ? -9.205 18.078 24.430 1.00 85.12 346 THR A N 1
ATOM 2748 C CA . THR A 1 346 ? -8.554 17.629 25.678 1.00 85.12 346 THR A CA 1
ATOM 2749 C C . THR A 1 346 ? -9.006 18.464 26.879 1.00 85.12 346 THR A C 1
ATOM 2751 O O . THR A 1 346 ? -9.432 17.928 27.905 1.00 85.12 346 THR A O 1
ATOM 2754 N N . LYS A 1 347 ? -9.011 19.800 26.743 1.00 85.62 347 LYS A N 1
ATOM 2755 C CA . LYS A 1 347 ? -9.466 20.733 27.793 1.00 85.62 347 LYS A CA 1
ATOM 2756 C C . LYS A 1 347 ? -10.965 20.574 28.105 1.00 85.62 347 LYS A C 1
ATOM 2758 O O . LYS A 1 347 ? -11.355 20.692 29.268 1.00 85.62 347 LYS A O 1
ATOM 2763 N N . LYS A 1 348 ? -11.818 20.298 27.109 1.00 84.25 348 LYS A N 1
ATOM 2764 C CA . LYS A 1 348 ? -13.248 19.972 27.302 1.00 84.25 348 LYS A CA 1
ATOM 2765 C C . LYS A 1 348 ? -13.423 18.626 28.014 1.00 84.25 348 LYS A C 1
ATOM 2767 O O . LYS A 1 348 ? -14.230 18.541 28.937 1.00 84.25 348 LYS A O 1
ATOM 2772 N N . MET A 1 349 ? -12.645 17.614 27.636 1.00 83.19 349 MET A N 1
ATOM 2773 C CA . MET A 1 349 ? -12.724 16.254 28.167 1.00 83.19 349 MET A CA 1
ATOM 2774 C C . MET A 1 349 ? -12.279 16.174 29.632 1.00 83.19 349 MET A C 1
ATOM 2776 O O . MET A 1 349 ? -13.022 15.653 30.462 1.00 83.19 349 MET A O 1
ATOM 2780 N N . ALA A 1 350 ? -11.144 16.786 29.983 1.00 82.50 350 ALA A N 1
ATOM 2781 C CA . ALA A 1 350 ? -10.672 16.861 31.367 1.00 82.50 350 ALA A CA 1
ATOM 2782 C C . ALA A 1 350 ? -11.695 17.554 32.291 1.00 82.50 350 ALA A C 1
ATOM 2784 O O . ALA A 1 350 ? -12.008 17.041 33.364 1.00 82.50 350 ALA A O 1
ATOM 2785 N N . ARG A 1 351 ? -12.292 18.673 31.843 1.00 82.50 351 ARG A N 1
ATOM 2786 C CA . ARG A 1 351 ? -13.373 19.371 32.572 1.00 82.50 351 ARG A CA 1
ATOM 2787 C C . ARG A 1 351 ? -14.643 18.531 32.707 1.00 82.50 351 ARG A C 1
ATOM 2789 O O . ARG A 1 351 ? -15.361 18.663 33.694 1.00 82.50 351 ARG A O 1
ATOM 2796 N N . PHE A 1 352 ? -14.966 17.715 31.706 1.00 79.38 352 PHE A N 1
ATOM 2797 C CA . PHE A 1 352 ? -16.136 16.843 31.751 1.00 79.38 352 PHE A CA 1
ATOM 2798 C C . PHE A 1 352 ? -15.958 15.737 32.797 1.00 79.38 352 PHE A C 1
ATOM 2800 O O . PHE A 1 352 ? -16.832 15.549 33.643 1.00 79.38 352 PHE A O 1
ATOM 2807 N N . LEU A 1 353 ? -14.796 15.080 32.798 1.00 77.88 353 LEU A N 1
ATOM 2808 C CA . LEU A 1 353 ? -14.437 14.048 33.771 1.00 77.88 353 LEU A CA 1
ATOM 2809 C C . LEU A 1 353 ? -14.371 14.613 35.200 1.00 77.88 353 LEU A C 1
ATOM 2811 O O . LEU A 1 353 ? -15.015 14.070 36.097 1.00 77.88 353 LEU A O 1
ATOM 2815 N N . SER A 1 354 ? -13.728 15.771 35.404 1.00 76.44 354 SER A N 1
ATOM 2816 C CA . SER A 1 354 ? -13.663 16.432 36.720 1.00 76.44 354 SER A CA 1
ATOM 2817 C C . SER A 1 354 ? -15.017 16.912 37.259 1.00 76.44 354 SER A C 1
ATOM 2819 O O . SER A 1 354 ? -15.142 17.187 38.451 1.00 76.44 354 SER A O 1
ATOM 2821 N N . ASN A 1 355 ? -16.017 17.063 36.385 1.00 71.75 355 ASN A N 1
ATOM 2822 C CA . ASN A 1 355 ? -17.379 17.445 36.756 1.00 71.75 355 ASN A CA 1
ATOM 2823 C C . ASN A 1 355 ? -18.317 16.235 36.895 1.00 71.75 355 ASN A C 1
ATOM 2825 O O . ASN A 1 355 ? -19.384 16.377 37.482 1.00 71.75 355 ASN A O 1
ATOM 2829 N N . ARG A 1 356 ? -17.941 15.043 36.405 1.00 63.50 356 ARG A N 1
ATOM 2830 C CA . ARG A 1 356 ? -18.662 13.788 36.695 1.00 63.50 356 ARG A CA 1
ATOM 2831 C C . ARG A 1 356 ? -18.508 13.373 38.161 1.00 63.50 356 ARG A C 1
ATOM 2833 O O . ARG A 1 356 ? -19.416 12.769 38.709 1.00 63.50 356 ARG A O 1
ATOM 2840 N N . THR A 1 357 ? -17.386 13.719 38.793 1.00 54.06 357 THR A N 1
ATOM 2841 C CA . THR A 1 357 ? -17.102 13.436 40.212 1.00 54.06 357 THR A CA 1
ATOM 2842 C C . THR A 1 357 ? -17.663 14.489 41.177 1.00 54.06 357 THR A C 1
ATOM 2844 O O . THR A 1 357 ? -17.508 14.358 42.390 1.00 54.06 357 THR A O 1
ATOM 2847 N N . LYS A 1 358 ? -18.313 15.544 40.664 1.00 50.00 358 LYS A N 1
ATOM 2848 C CA . LYS A 1 358 ? -18.928 16.623 41.450 1.00 50.00 358 LYS A CA 1
ATOM 2849 C C . LYS A 1 358 ? -20.345 16.888 40.942 1.00 50.00 358 LYS A C 1
ATOM 2851 O O . LYS A 1 358 ? -20.526 17.676 40.016 1.00 50.00 358 LYS A O 1
ATOM 2856 N N . ASP A 1 359 ? -21.337 16.261 41.576 1.00 46.91 359 ASP A N 1
ATOM 2857 C CA . ASP A 1 359 ? -22.775 16.374 41.271 1.00 46.91 359 ASP A CA 1
ATOM 2858 C C . ASP A 1 359 ? -23.338 17.794 41.487 1.00 46.91 359 ASP A C 1
ATOM 2860 O O . ASP A 1 359 ? -24.077 18.068 42.432 1.00 46.91 359 ASP A O 1
ATOM 2864 N N . ILE A 1 360 ? -22.968 18.743 40.619 1.00 48.09 360 ILE A N 1
ATOM 2865 C CA . ILE A 1 360 ? -23.297 20.163 40.781 1.00 48.09 360 ILE A CA 1
ATOM 2866 C C . ILE A 1 360 ? -23.847 20.770 39.469 1.00 48.09 360 ILE A C 1
ATOM 2868 O O . ILE A 1 360 ? -23.152 20.950 38.470 1.00 48.09 360 ILE A O 1
ATOM 2872 N N . ASN A 1 361 ? -25.132 21.146 39.530 1.00 45.84 361 ASN A N 1
ATOM 2873 C CA . ASN A 1 361 ? -25.842 22.189 38.762 1.00 45.84 361 ASN A CA 1
ATOM 2874 C C . ASN A 1 361 ? -26.159 22.014 37.252 1.00 45.84 361 ASN A C 1
ATOM 2876 O O . ASN A 1 361 ? -25.588 22.641 36.363 1.00 45.84 361 ASN A O 1
ATOM 2880 N N . ILE A 1 362 ? -27.217 21.238 36.998 1.00 50.94 362 ILE A N 1
ATOM 2881 C CA . ILE A 1 362 ? -28.460 21.479 36.204 1.00 50.94 362 ILE A CA 1
ATOM 2882 C C . ILE A 1 362 ? -28.568 22.545 35.064 1.00 50.94 362 ILE A C 1
ATOM 2884 O O . ILE A 1 362 ? -29.353 22.314 34.143 1.00 50.94 362 ILE A O 1
ATOM 2888 N N . PHE A 1 363 ? -27.855 23.678 35.036 1.00 44.72 363 PHE A N 1
ATOM 2889 C CA . PHE A 1 363 ? -28.316 24.890 34.307 1.00 44.72 363 PHE A CA 1
ATOM 2890 C C . PHE A 1 363 ? -27.797 25.149 32.870 1.00 44.72 363 PHE A C 1
ATOM 2892 O O . PHE A 1 363 ? -27.842 26.282 32.400 1.00 44.72 363 PHE A O 1
ATOM 2899 N N . ASN A 1 364 ? -27.329 24.142 32.122 1.00 49.44 364 ASN A N 1
ATOM 2900 C CA . ASN A 1 364 ? -26.885 24.356 30.727 1.00 49.44 364 ASN A CA 1
ATOM 2901 C C . ASN A 1 364 ? -27.097 23.122 29.823 1.00 49.44 364 ASN A C 1
ATOM 2903 O O . ASN A 1 364 ? -26.136 22.491 29.388 1.00 49.44 364 ASN A O 1
ATOM 2907 N N . ARG A 1 365 ? -28.359 22.746 29.559 1.00 54.06 365 ARG A N 1
ATOM 2908 C CA . ARG A 1 365 ? -28.720 21.494 28.849 1.00 54.06 365 ARG A CA 1
ATOM 2909 C C . ARG A 1 365 ? -28.097 21.388 27.446 1.00 54.06 365 ARG A C 1
ATOM 2911 O O . ARG A 1 365 ? -27.217 20.557 27.250 1.00 54.06 365 ARG A O 1
ATOM 2918 N N . ASN A 1 366 ? -28.417 22.301 26.526 1.00 56.31 366 ASN A N 1
ATOM 2919 C CA . ASN A 1 366 ? -28.002 22.193 25.115 1.00 56.31 366 ASN A CA 1
ATOM 2920 C C . ASN A 1 3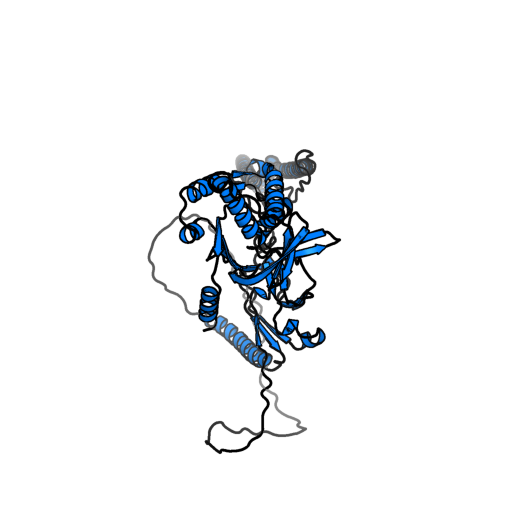66 ? -26.470 22.120 24.916 1.00 56.31 366 ASN A C 1
ATOM 2922 O O . ASN A 1 366 ? -25.985 21.370 24.072 1.00 56.31 366 ASN A O 1
ATOM 2926 N N . LYS A 1 367 ? -25.681 22.869 25.705 1.00 59.03 367 LYS A N 1
ATOM 2927 C CA . LYS A 1 367 ? -24.206 22.832 25.625 1.00 59.03 367 LYS A CA 1
ATOM 2928 C C . LYS A 1 367 ? -23.609 21.595 26.311 1.00 59.03 367 LYS A C 1
ATOM 2930 O O . LYS A 1 367 ? -22.525 21.153 25.934 1.00 59.03 367 LYS A O 1
ATOM 2935 N N . ARG A 1 368 ? -24.304 21.023 27.301 1.00 61.28 368 ARG A N 1
ATOM 2936 C CA . ARG A 1 368 ? -23.932 19.753 27.943 1.00 61.28 368 ARG A CA 1
ATOM 2937 C C . ARG A 1 368 ? -24.179 18.580 26.995 1.00 61.28 368 ARG A C 1
ATOM 2939 O O . ARG A 1 368 ? -23.315 17.720 26.911 1.00 61.28 368 ARG A O 1
ATOM 2946 N N . ASP A 1 369 ? -25.251 18.608 26.205 1.00 72.94 369 ASP A N 1
ATOM 2947 C CA . ASP A 1 369 ? -25.566 17.552 25.233 1.00 72.94 369 ASP A CA 1
ATOM 2948 C C . ASP A 1 369 ? -24.533 17.442 24.099 1.00 72.94 369 ASP A C 1
ATOM 2950 O O . ASP A 1 369 ? -24.142 16.335 23.739 1.00 72.94 369 ASP A O 1
ATOM 2954 N N . ILE A 1 370 ? -24.015 18.562 23.580 1.00 77.94 370 ILE A N 1
ATOM 2955 C CA . ILE A 1 370 ? -22.938 18.545 22.570 1.00 77.94 370 ILE A CA 1
ATOM 2956 C C . ILE A 1 370 ? -21.642 17.959 23.157 1.00 77.94 370 ILE A C 1
ATOM 2958 O O . ILE A 1 370 ? -21.014 17.103 22.537 1.00 77.94 370 ILE A O 1
ATOM 2962 N N . ASN A 1 371 ? -21.263 18.365 24.375 1.00 81.12 371 ASN A N 1
ATOM 2963 C CA . ASN A 1 371 ? -20.081 17.818 25.050 1.00 81.12 371 ASN A CA 1
ATOM 2964 C C . ASN A 1 371 ? -20.256 16.332 25.420 1.00 81.12 371 ASN A C 1
ATOM 2966 O O . ASN A 1 371 ? -19.296 15.574 25.319 1.00 81.12 371 ASN A O 1
ATOM 2970 N N . ASN A 1 372 ? -21.469 15.907 25.797 1.00 84.25 372 ASN A N 1
ATOM 2971 C CA . ASN A 1 372 ? -21.807 14.498 26.010 1.00 84.25 372 ASN A CA 1
ATOM 2972 C C . ASN A 1 372 ? -21.612 13.703 24.710 1.00 84.25 372 ASN A C 1
ATOM 2974 O O . ASN A 1 372 ? -20.883 12.720 24.715 1.00 84.25 372 ASN A O 1
ATOM 2978 N N . ARG A 1 373 ? -22.189 14.153 23.584 1.00 85.44 373 ARG A N 1
ATOM 2979 C CA . ARG A 1 373 ? -22.044 13.492 22.272 1.00 85.44 373 ARG A CA 1
ATOM 2980 C C . ARG A 1 373 ? -20.584 13.392 21.825 1.00 85.44 373 ARG A C 1
ATOM 2982 O O . ARG A 1 373 ? -20.177 12.348 21.328 1.00 85.44 373 ARG A O 1
ATOM 2989 N N . LEU A 1 374 ? -19.790 14.444 22.041 1.00 88.50 374 LEU A N 1
ATOM 2990 C CA . LEU A 1 374 ? -18.345 14.426 21.787 1.00 88.50 374 LEU A CA 1
ATOM 2991 C C . LEU A 1 374 ? -17.633 13.374 22.653 1.00 88.50 374 LEU A C 1
ATOM 2993 O O . LEU A 1 374 ? -16.828 12.607 22.134 1.00 88.50 374 LEU A O 1
ATOM 2997 N N . PHE A 1 375 ? -17.956 13.300 23.948 1.00 87.56 375 PHE A N 1
ATOM 2998 C CA . PHE A 1 375 ? -17.407 12.279 24.842 1.00 87.56 375 PHE A CA 1
ATOM 2999 C C . PHE A 1 375 ? -17.797 10.859 24.403 1.00 87.56 375 PHE A C 1
ATOM 3001 O O . PHE A 1 375 ? -16.934 9.992 24.345 1.00 87.56 375 PHE A O 1
ATOM 3008 N N . GLU A 1 376 ? -19.061 10.622 24.045 1.00 88.25 376 GLU A N 1
ATOM 3009 C CA . GLU A 1 376 ? -19.541 9.314 23.576 1.00 88.25 376 GLU A CA 1
ATOM 3010 C C . GLU A 1 376 ? -18.930 8.894 22.232 1.00 88.25 376 GLU A C 1
ATOM 3012 O O 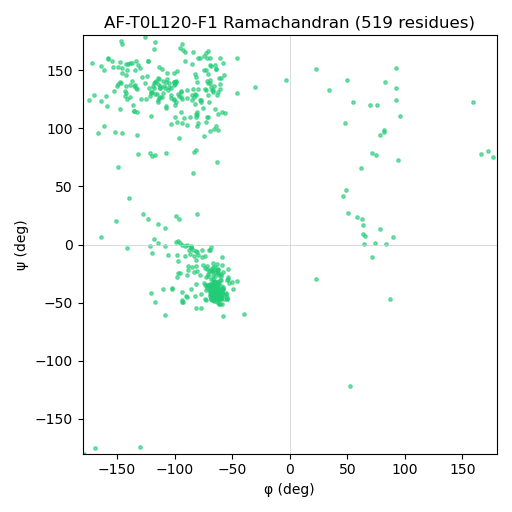. GLU A 1 376 ? -18.685 7.707 22.013 1.00 88.25 376 GLU A O 1
ATOM 3017 N N . LEU A 1 377 ? -18.646 9.852 21.343 1.00 91.38 377 LEU A N 1
ATOM 3018 C CA . LEU A 1 377 ? -17.927 9.598 20.096 1.00 91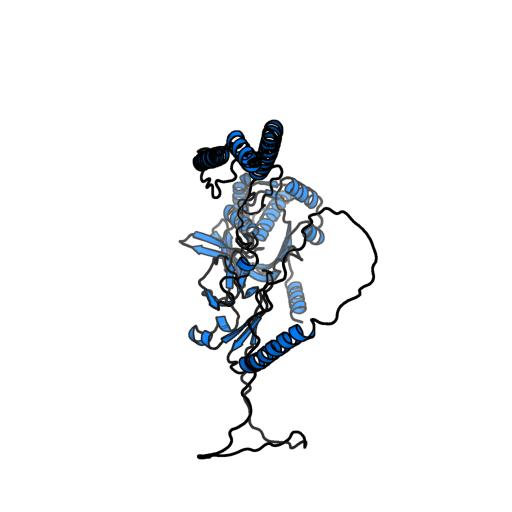.38 377 LEU A CA 1
ATOM 3019 C C . LEU A 1 377 ? -16.463 9.218 20.360 1.00 91.38 377 LEU A C 1
ATOM 3021 O O . LEU A 1 377 ? -15.978 8.245 19.786 1.00 91.38 377 LEU A O 1
ATOM 3025 N N . ILE A 1 378 ? -15.772 9.947 21.244 1.00 91.94 378 ILE A N 1
ATOM 3026 C CA . ILE A 1 378 ? -14.388 9.633 21.635 1.00 91.94 378 ILE A CA 1
ATOM 3027 C C . ILE A 1 378 ? -14.334 8.269 22.332 1.00 91.94 378 ILE A C 1
ATOM 3029 O O . ILE A 1 378 ? -13.511 7.440 21.965 1.00 91.94 378 ILE A O 1
ATOM 3033 N N . GLU A 1 379 ? -15.240 7.993 23.272 1.00 91.31 379 GLU A N 1
ATOM 3034 C CA . GLU A 1 379 ? -15.399 6.687 23.927 1.00 91.31 379 GLU A CA 1
ATOM 3035 C C . GLU A 1 379 ? -15.594 5.564 22.892 1.00 91.31 379 GLU A C 1
ATOM 3037 O O . GLU A 1 379 ? -14.903 4.546 22.942 1.00 91.31 379 GLU A O 1
ATOM 3042 N N . GLY A 1 380 ? -16.453 5.782 21.889 1.00 92.44 380 GLY A N 1
ATOM 3043 C CA . GLY A 1 380 ? -16.644 4.852 20.777 1.00 92.44 380 GLY A CA 1
ATOM 3044 C C . GLY A 1 380 ? -15.384 4.630 19.937 1.00 92.44 380 GLY A C 1
ATOM 3045 O O . GLY A 1 380 ? -15.057 3.483 19.638 1.00 92.44 380 GLY A O 1
ATOM 3046 N N . LEU A 1 381 ? -14.639 5.688 19.604 1.00 93.88 381 LEU A N 1
ATOM 3047 C CA . LEU A 1 381 ? -13.356 5.602 18.888 1.00 93.88 381 LEU A CA 1
ATOM 3048 C C . LEU A 1 381 ? -12.287 4.843 19.696 1.00 93.88 381 LEU A C 1
ATOM 3050 O O . LEU A 1 381 ? -11.565 4.026 19.126 1.00 93.88 381 LEU A O 1
ATOM 3054 N N . CYS A 1 382 ? -12.224 5.061 21.014 1.00 93.44 382 CYS A N 1
ATOM 3055 C CA . CYS A 1 382 ? -11.260 4.421 21.919 1.00 93.44 382 CYS A CA 1
ATOM 3056 C C . CYS A 1 382 ? -11.533 2.930 22.168 1.00 93.44 382 CYS A C 1
ATOM 3058 O O . CYS A 1 382 ? -10.645 2.218 22.620 1.00 93.44 382 CYS A O 1
ATOM 3060 N N . VAL A 1 383 ? -12.764 2.460 21.944 1.00 93.56 383 VAL A N 1
ATOM 3061 C CA . VAL A 1 383 ? -13.192 1.086 22.269 1.00 93.56 383 VAL A CA 1
ATOM 3062 C C . VAL A 1 383 ? -13.426 0.249 21.005 1.00 93.56 383 VAL A C 1
ATOM 3064 O O . VAL A 1 383 ? -13.088 -0.937 20.959 1.00 93.56 383 VAL A O 1
ATOM 3067 N N . CYS A 1 384 ? -13.988 0.851 19.953 1.00 94.19 384 CYS A N 1
ATOM 3068 C CA . CYS A 1 384 ? -14.405 0.180 18.722 1.00 94.19 384 CYS A CA 1
ATOM 3069 C C . CYS A 1 384 ? -13.242 0.010 17.730 1.00 94.19 384 CYS A C 1
ATOM 3071 O O . CYS A 1 384 ? -13.262 0.526 16.614 1.00 94.19 384 CYS A O 1
ATOM 3073 N N . HIS A 1 385 ? -12.209 -0.728 18.125 1.00 93.00 385 HIS A N 1
ATOM 3074 C CA . HIS A 1 385 ? -11.079 -1.107 17.272 1.00 93.00 385 HIS A CA 1
ATOM 3075 C C . HIS A 1 385 ? -10.555 -2.500 17.642 1.00 93.00 385 HIS A C 1
ATOM 3077 O O . HIS A 1 385 ? -11.000 -3.071 18.637 1.00 93.00 385 HIS A O 1
ATOM 3083 N N . ASN A 1 386 ? -9.593 -3.028 16.879 1.00 89.56 386 ASN A N 1
ATOM 3084 C CA . ASN A 1 386 ? -8.832 -4.247 17.176 1.00 89.56 386 ASN A CA 1
ATOM 3085 C C . ASN A 1 386 ? -7.330 -4.007 17.432 1.00 89.56 386 ASN A C 1
ATOM 3087 O O . ASN A 1 386 ? -6.623 -4.961 17.739 1.00 89.56 386 ASN A O 1
ATOM 3091 N N . VAL A 1 387 ? -6.866 -2.751 17.389 1.00 90.94 387 VAL A N 1
ATOM 3092 C CA . VAL A 1 387 ? -5.503 -2.325 17.780 1.00 90.94 387 VAL A CA 1
ATOM 3093 C C . VAL A 1 387 ? -5.048 -2.925 19.117 1.00 90.94 387 VAL A C 1
ATOM 3095 O O . VAL A 1 387 ? -5.741 -2.785 20.126 1.00 90.94 387 VAL A O 1
ATOM 3098 N N . THR A 1 388 ? -3.850 -3.507 19.131 1.00 88.31 388 THR A N 1
ATOM 3099 C CA . THR A 1 388 ? -3.147 -4.039 20.304 1.00 88.31 388 THR A CA 1
ATOM 3100 C C . THR A 1 388 ? -1.936 -3.150 20.633 1.00 88.31 388 THR A C 1
ATOM 3102 O O . THR A 1 388 ? -1.153 -2.835 19.732 1.00 88.31 388 THR A O 1
ATOM 3105 N N . PRO A 1 389 ? -1.753 -2.723 21.897 1.00 89.50 389 PRO A N 1
ATOM 3106 C CA . PRO A 1 389 ? -0.560 -2.002 22.329 1.00 89.50 389 PRO A CA 1
ATOM 3107 C C . PRO A 1 389 ? 0.589 -2.981 22.620 1.00 89.50 389 PRO A C 1
ATOM 3109 O O . PRO A 1 389 ? 0.427 -3.916 23.402 1.00 89.50 389 PRO A O 1
ATOM 3112 N N . VAL A 1 390 ? 1.761 -2.741 22.032 1.00 84.19 390 VAL A N 1
ATOM 3113 C CA . VAL A 1 390 ? 3.012 -3.454 22.337 1.00 84.19 390 VAL A CA 1
ATOM 3114 C C . VAL A 1 390 ? 3.980 -2.483 23.006 1.00 84.19 390 VAL A C 1
ATOM 3116 O O . VAL A 1 390 ? 4.116 -1.342 22.570 1.00 84.19 390 VAL A O 1
ATOM 3119 N N . ILE A 1 391 ? 4.638 -2.911 24.083 1.00 83.12 391 ILE A N 1
ATOM 3120 C CA . ILE A 1 391 ? 5.583 -2.076 24.835 1.00 83.12 391 ILE A CA 1
ATOM 3121 C C . ILE A 1 391 ? 7.003 -2.411 24.367 1.00 83.12 391 ILE A C 1
ATOM 3123 O O . ILE A 1 391 ? 7.541 -3.445 24.753 1.00 83.12 391 ILE A O 1
ATOM 3127 N N . ASN A 1 392 ? 7.607 -1.520 23.580 1.00 78.50 392 ASN A N 1
ATOM 3128 C CA . ASN A 1 392 ? 9.021 -1.577 23.198 1.00 78.50 392 ASN A CA 1
ATOM 3129 C C . ASN A 1 392 ? 9.758 -0.426 23.885 1.00 78.50 392 ASN A C 1
ATOM 3131 O O . ASN A 1 392 ? 9.350 0.724 23.741 1.00 78.50 392 ASN A O 1
ATOM 3135 N N . ASP A 1 393 ? 10.839 -0.714 24.612 1.00 72.25 393 ASP A N 1
ATOM 3136 C CA . ASP A 1 393 ? 11.748 0.296 25.180 1.00 72.25 393 ASP A CA 1
ATOM 3137 C C . ASP A 1 393 ? 11.026 1.430 25.939 1.00 72.25 393 ASP A C 1
ATOM 3139 O O . ASP A 1 393 ? 11.268 2.616 25.730 1.00 72.25 393 ASP A O 1
ATOM 3143 N N . GLN A 1 394 ? 10.077 1.050 26.807 1.00 74.44 394 GLN A N 1
ATOM 3144 C CA . GLN A 1 394 ? 9.191 1.941 27.584 1.00 74.44 394 GLN A CA 1
ATOM 3145 C C . GLN A 1 394 ? 8.210 2.805 26.757 1.00 74.44 394 GLN A C 1
ATOM 3147 O O . GLN A 1 394 ? 7.390 3.527 27.329 1.00 74.44 394 GLN A O 1
ATOM 3152 N N . LYS A 1 395 ? 8.211 2.692 25.425 1.00 80.75 395 LYS A N 1
ATOM 3153 C CA . LYS A 1 395 ? 7.257 3.340 24.519 1.00 80.75 395 LYS A CA 1
ATOM 3154 C C . LYS A 1 395 ? 6.165 2.356 24.093 1.00 80.75 395 LYS A C 1
ATOM 3156 O O . LYS A 1 395 ? 6.433 1.202 23.768 1.00 80.75 395 LYS A O 1
ATOM 3161 N N . ILE A 1 396 ? 4.915 2.820 24.059 1.00 83.88 396 ILE A N 1
ATOM 3162 C CA . ILE A 1 396 ? 3.815 2.032 23.491 1.00 83.88 396 ILE A CA 1
ATOM 3163 C C . ILE A 1 396 ? 3.812 2.221 21.972 1.00 83.88 396 ILE A C 1
ATOM 3165 O O . ILE A 1 396 ? 3.805 3.347 21.474 1.00 83.88 396 ILE A O 1
ATOM 3169 N N . VAL A 1 397 ? 3.826 1.108 21.245 1.00 86.62 397 VAL A N 1
ATOM 3170 C CA . VAL A 1 397 ? 3.680 1.033 19.793 1.00 86.62 397 VAL A CA 1
ATOM 3171 C C . VAL A 1 397 ? 2.376 0.303 19.492 1.00 86.62 397 VAL A C 1
ATOM 3173 O O . VAL A 1 397 ? 2.165 -0.830 19.919 1.00 86.62 397 VAL A O 1
ATOM 3176 N N . TYR A 1 398 ? 1.487 0.960 18.756 1.00 88.56 398 TYR A N 1
ATOM 3177 C CA . TYR A 1 398 ? 0.198 0.397 18.367 1.00 88.56 398 TYR A CA 1
ATOM 3178 C C . TYR A 1 398 ? 0.325 -0.458 17.107 1.00 88.56 398 TYR A C 1
ATOM 3180 O O . TYR A 1 398 ? 0.849 0.000 16.091 1.00 88.56 398 TYR A O 1
ATOM 3188 N N . GLN A 1 399 ? -0.192 -1.683 17.170 1.00 84.31 399 GLN A N 1
ATOM 3189 C CA . GLN A 1 399 ? -0.240 -2.628 16.056 1.00 84.31 399 GLN A CA 1
ATOM 3190 C C . GLN A 1 399 ? -1.689 -3.039 15.800 1.00 84.31 399 GLN A C 1
ATOM 3192 O O . GLN A 1 399 ? -2.432 -3.327 16.735 1.00 84.31 399 GLN A O 1
ATOM 3197 N N . ALA A 1 400 ? -2.116 -3.053 14.542 1.00 85.00 400 ALA A N 1
ATOM 3198 C CA . ALA A 1 400 ? -3.474 -3.417 14.150 1.00 85.00 400 ALA A CA 1
ATOM 3199 C C . ALA A 1 400 ? -3.490 -3.859 12.695 1.00 85.00 400 ALA A C 1
ATOM 3201 O O . ALA A 1 400 ? -2.610 -3.459 11.936 1.00 85.00 400 ALA A O 1
ATOM 3202 N N . SER A 1 401 ? -4.517 -4.605 12.289 1.00 78.62 401 SER A N 1
ATOM 3203 C CA . SER A 1 401 ? -4.604 -5.063 10.903 1.00 78.62 401 SER A CA 1
ATOM 3204 C C . SER A 1 401 ? -4.745 -3.943 9.882 1.00 78.62 401 SER A C 1
ATOM 3206 O O . SER A 1 401 ? -4.185 -4.075 8.805 1.00 78.62 401 SER A O 1
ATOM 3208 N N . SER A 1 402 ? -5.403 -2.831 10.220 1.00 84.25 402 SER A N 1
ATOM 3209 C CA . SER A 1 402 ? -5.551 -1.693 9.309 1.00 84.25 402 SER A CA 1
ATOM 3210 C C . SER A 1 402 ? -4.911 -0.422 9.884 1.00 84.25 402 SER A C 1
ATOM 3212 O O . SER A 1 402 ? -5.126 -0.122 11.068 1.00 84.25 402 SER A O 1
ATOM 3214 N N . PRO A 1 403 ? -4.159 0.362 9.082 1.00 87.38 403 PRO A N 1
ATOM 3215 C CA . PRO A 1 403 ? -3.560 1.622 9.521 1.00 87.38 403 PRO A CA 1
ATOM 3216 C C . PRO A 1 403 ? -4.616 2.668 9.904 1.00 87.38 403 PRO A C 1
ATOM 3218 O O . PRO A 1 403 ? -4.336 3.529 10.737 1.00 87.38 403 PRO A O 1
ATOM 3221 N N . ASP A 1 404 ? -5.838 2.558 9.378 1.00 90.06 404 ASP A N 1
ATOM 3222 C CA . ASP A 1 404 ? -6.965 3.439 9.698 1.00 90.06 404 ASP A CA 1
ATOM 3223 C C . ASP A 1 404 ? -7.351 3.319 11.189 1.00 90.06 404 ASP A C 1
ATOM 3225 O O . ASP A 1 404 ? -7.653 4.318 11.842 1.00 90.06 404 ASP A O 1
ATOM 3229 N N . GLU A 1 405 ? -7.258 2.120 11.784 1.00 91.25 405 GLU A N 1
ATOM 3230 C CA . GLU A 1 405 ? -7.464 1.956 13.230 1.00 91.25 405 GLU A CA 1
ATOM 3231 C C . GLU A 1 405 ? -6.304 2.523 14.059 1.00 91.25 405 GLU A C 1
ATOM 3233 O O . GLU A 1 405 ? -6.526 3.086 15.132 1.00 91.25 405 GLU A O 1
ATOM 3238 N N . ILE A 1 406 ? -5.069 2.398 13.563 1.00 91.88 406 ILE A N 1
ATOM 3239 C CA . ILE A 1 406 ? -3.878 2.953 14.221 1.00 91.88 406 ILE A CA 1
ATOM 3240 C C . ILE A 1 406 ? -3.953 4.486 14.230 1.00 91.88 406 ILE A C 1
ATOM 3242 O O . ILE A 1 406 ? -3.614 5.106 15.236 1.00 91.88 406 ILE A O 1
ATOM 3246 N N . ALA A 1 407 ? -4.431 5.098 13.142 1.00 93.62 407 ALA A N 1
ATOM 3247 C CA . ALA A 1 407 ? -4.662 6.537 13.048 1.00 93.62 407 ALA A CA 1
ATOM 3248 C C . ALA A 1 407 ? -5.680 7.024 14.092 1.00 93.62 407 ALA A C 1
ATOM 3250 O O . ALA A 1 407 ? -5.430 8.024 14.765 1.00 93.62 407 ALA A O 1
ATOM 3251 N N . ILE A 1 408 ? -6.780 6.283 14.274 1.00 94.31 408 ILE A N 1
ATOM 3252 C CA . ILE A 1 408 ? -7.791 6.564 15.303 1.00 94.31 408 ILE A CA 1
ATOM 3253 C C . ILE A 1 408 ? -7.178 6.493 16.709 1.00 94.31 408 ILE A C 1
ATOM 3255 O O . ILE A 1 408 ? -7.310 7.449 17.467 1.00 94.31 408 ILE A O 1
ATOM 3259 N N . VAL A 1 409 ? -6.467 5.413 17.059 1.00 94.38 409 VAL A N 1
ATOM 3260 C CA . VAL A 1 409 ? -5.914 5.245 18.420 1.00 94.38 409 VAL A CA 1
ATOM 3261 C C . VAL A 1 409 ? -4.781 6.234 18.726 1.00 94.38 409 VAL A C 1
ATOM 3263 O O . VAL A 1 409 ? -4.683 6.732 19.846 1.00 94.38 409 VAL A O 1
ATOM 3266 N N . LYS A 1 410 ? -3.961 6.601 17.732 1.00 93.56 410 LYS A N 1
ATOM 3267 C CA . LYS A 1 410 ? -2.990 7.702 17.872 1.00 93.56 410 LYS A CA 1
ATOM 3268 C C . LYS A 1 410 ? -3.683 9.048 18.108 1.00 93.56 410 LYS A C 1
ATOM 3270 O O . LYS A 1 410 ? -3.210 9.849 18.911 1.00 93.56 410 LYS A O 1
ATOM 3275 N N . TRP A 1 411 ? -4.805 9.302 17.435 1.00 93.94 411 TRP A N 1
ATOM 3276 C CA . TRP A 1 411 ? -5.581 10.524 17.640 1.00 93.94 411 TRP A CA 1
ATOM 3277 C C . TRP A 1 411 ? -6.252 10.554 19.022 1.00 93.94 411 TRP A C 1
ATOM 3279 O O . TRP A 1 411 ? -6.156 11.573 19.707 1.00 93.94 411 TRP A O 1
ATOM 3289 N N . THR A 1 412 ? -6.829 9.445 19.501 1.00 93.44 412 THR A N 1
ATOM 3290 C CA . THR A 1 412 ? -7.388 9.392 20.865 1.00 93.44 412 THR A CA 1
ATOM 3291 C C . THR A 1 412 ? -6.302 9.576 21.927 1.00 93.44 412 THR A C 1
ATOM 3293 O O . THR A 1 412 ? -6.515 10.321 22.884 1.00 93.44 412 THR A O 1
ATOM 3296 N N . GLU A 1 413 ? -5.107 9.002 21.724 1.00 92.12 413 GLU A N 1
ATOM 3297 C CA . GLU A 1 413 ? -3.946 9.232 22.595 1.00 92.12 413 GLU A CA 1
ATOM 3298 C C . GLU A 1 413 ? -3.544 10.717 22.628 1.00 92.12 413 GLU A C 1
ATOM 3300 O O . GLU A 1 413 ? -3.284 11.247 23.708 1.00 92.12 413 GLU A O 1
ATOM 3305 N N . SER A 1 414 ? -3.579 11.424 21.489 1.00 90.62 414 SER A N 1
ATOM 3306 C CA . SER A 1 414 ? -3.293 12.872 21.428 1.00 90.62 414 SER A CA 1
ATOM 3307 C C . SER A 1 414 ? -4.284 13.739 22.225 1.00 90.62 414 SER A C 1
ATOM 3309 O O . SER A 1 414 ? -3.948 14.846 22.645 1.00 90.62 414 SER A O 1
ATOM 3311 N N . ILE A 1 415 ? -5.485 13.214 22.490 1.00 89.94 415 ILE A N 1
ATOM 3312 C CA . ILE A 1 415 ? -6.533 13.848 23.306 1.00 89.94 415 ILE A CA 1
ATOM 3313 C C . ILE A 1 415 ? -6.467 13.412 24.783 1.00 89.94 415 ILE A C 1
ATOM 3315 O O . ILE A 1 415 ? -7.225 13.891 25.627 1.00 89.94 415 ILE A O 1
ATOM 3319 N N . GLY A 1 416 ? -5.510 12.547 25.127 1.00 88.19 416 GLY A N 1
ATOM 3320 C CA . GLY A 1 416 ? -5.303 12.022 26.475 1.00 88.19 416 GLY A CA 1
ATOM 3321 C C . GLY A 1 416 ? -6.076 10.737 26.778 1.00 88.19 416 GLY A C 1
ATOM 3322 O O . GLY A 1 416 ? -6.036 10.285 27.914 1.00 88.19 416 GLY A O 1
ATOM 3323 N N . MET A 1 417 ? -6.752 10.131 25.796 1.00 90.88 417 MET A N 1
ATOM 3324 C CA . MET A 1 417 ? -7.387 8.814 25.929 1.00 90.88 417 MET A CA 1
ATOM 3325 C C . MET A 1 417 ? -6.458 7.733 25.379 1.00 90.88 417 MET A C 1
ATOM 3327 O O . MET A 1 417 ? -6.452 7.430 24.182 1.00 90.88 417 MET A O 1
ATOM 3331 N N . LYS A 1 418 ? -5.632 7.165 26.256 1.00 92.75 418 LYS A N 1
ATOM 3332 C CA . LYS A 1 418 ? -4.523 6.293 25.866 1.00 92.75 418 LYS A CA 1
ATOM 3333 C C . LYS A 1 418 ? -4.863 4.815 26.045 1.00 92.75 418 LYS A C 1
ATOM 3335 O O . LYS A 1 418 ? -5.187 4.370 27.143 1.00 92.75 418 LYS A O 1
ATOM 3340 N N . LEU A 1 419 ? -4.721 4.026 24.983 1.00 93.88 419 LEU A N 1
ATOM 3341 C CA . LEU A 1 419 ? -4.873 2.572 25.043 1.00 93.88 419 LEU A CA 1
ATOM 3342 C C . LEU A 1 419 ? -3.672 1.950 25.776 1.00 93.88 419 LEU A C 1
ATOM 3344 O O . LEU A 1 419 ? -2.562 1.924 25.249 1.00 93.88 419 LEU A O 1
ATOM 3348 N N . PHE A 1 420 ? -3.889 1.433 26.987 1.00 90.31 420 PHE A N 1
ATOM 3349 C CA . PHE A 1 420 ? -2.810 0.885 27.813 1.00 90.31 420 PHE A CA 1
ATOM 3350 C C . PHE A 1 420 ? -2.619 -0.619 27.613 1.00 90.31 420 PHE A C 1
ATOM 3352 O O . PHE A 1 420 ? -1.501 -1.078 27.387 1.00 90.31 420 PHE A O 1
ATOM 3359 N N . LYS A 1 421 ? -3.708 -1.394 27.685 1.00 89.25 421 LYS A N 1
ATOM 3360 C CA . LYS A 1 421 ? -3.694 -2.859 27.537 1.00 89.25 421 LYS A CA 1
ATOM 3361 C C . LYS A 1 421 ? -4.927 -3.326 26.772 1.00 89.25 421 LYS A C 1
ATOM 3363 O O . LYS A 1 421 ? -6.012 -2.771 26.934 1.00 89.25 421 LYS A O 1
ATOM 3368 N N . ARG A 1 422 ? -4.774 -4.386 25.978 1.00 88.44 422 ARG A N 1
ATOM 3369 C CA . ARG A 1 422 ? -5.883 -5.067 25.304 1.00 88.44 422 ARG A CA 1
ATOM 3370 C C . ARG A 1 422 ? -5.687 -6.576 25.360 1.00 88.44 422 ARG A C 1
ATOM 3372 O O . ARG A 1 422 ? -4.666 -7.081 24.913 1.00 88.44 422 ARG A O 1
ATOM 3379 N N . ASN A 1 423 ? -6.712 -7.268 25.838 1.00 84.56 423 ASN A N 1
ATOM 3380 C CA . ASN A 1 423 ? -6.827 -8.721 25.860 1.00 84.56 423 ASN A CA 1
ATOM 3381 C C . ASN A 1 423 ? -8.021 -9.158 24.993 1.00 84.56 423 ASN A C 1
ATOM 3383 O O . ASN A 1 423 ? -8.825 -8.336 24.555 1.00 84.56 423 ASN A O 1
ATOM 3387 N N . LYS A 1 424 ? -8.206 -10.472 24.803 1.00 81.31 424 LYS A N 1
ATOM 3388 C CA . LYS A 1 424 ? -9.396 -11.027 24.118 1.00 81.31 424 LYS A CA 1
ATOM 3389 C C . LYS A 1 424 ? -10.719 -10.727 24.850 1.00 81.31 424 LYS A C 1
ATOM 3391 O O . LYS A 1 424 ? -11.774 -10.770 24.229 1.00 81.31 424 LYS A O 1
ATOM 3396 N N . THR A 1 425 ? -10.658 -10.432 26.151 1.00 87.25 425 THR A N 1
ATOM 3397 C CA . THR A 1 425 ? -11.811 -10.239 27.050 1.00 87.25 425 THR A CA 1
ATOM 3398 C C . THR A 1 425 ? -11.886 -8.853 27.694 1.00 87.25 425 THR A C 1
ATOM 3400 O O . THR A 1 425 ? -12.877 -8.557 28.357 1.00 87.25 425 THR A O 1
ATOM 3403 N N . SER A 1 426 ? -10.880 -7.987 27.533 1.00 92.25 426 SER A N 1
ATOM 3404 C CA . SER A 1 426 ? -10.887 -6.652 28.144 1.00 92.25 426 SER A CA 1
ATOM 3405 C C . SER A 1 426 ? -10.047 -5.622 27.390 1.00 92.25 426 SER A C 1
ATOM 3407 O O . SER A 1 426 ? -9.067 -5.959 26.724 1.00 92.25 426 SER A O 1
ATOM 3409 N N . ILE A 1 427 ? -10.426 -4.350 27.521 1.00 94.50 427 ILE A N 1
ATOM 3410 C CA . ILE A 1 427 ? -9.685 -3.182 27.030 1.00 94.50 427 ILE A CA 1
ATOM 3411 C C . ILE A 1 427 ? -9.464 -2.250 28.223 1.00 94.50 427 ILE A C 1
ATOM 3413 O O . ILE A 1 427 ? -10.428 -1.870 28.885 1.00 94.50 427 ILE A O 1
ATOM 3417 N N . THR A 1 428 ? -8.214 -1.875 28.491 1.00 93.75 428 THR A N 1
ATOM 3418 C CA . THR A 1 428 ? -7.857 -0.885 29.514 1.00 93.75 428 THR A CA 1
ATOM 3419 C C . THR A 1 428 ? -7.415 0.402 28.831 1.00 93.75 428 THR A C 1
ATOM 3421 O O . THR A 1 428 ? -6.407 0.417 28.115 1.00 93.75 428 THR A O 1
ATOM 3424 N N . ILE A 1 429 ? -8.163 1.476 29.068 1.00 94.06 429 ILE A N 1
ATOM 3425 C CA . ILE A 1 429 ? -7.887 2.824 28.566 1.00 94.06 429 ILE A CA 1
ATOM 3426 C C . ILE A 1 429 ? -7.542 3.712 29.761 1.00 94.06 429 ILE A C 1
ATOM 3428 O O . ILE A 1 429 ? -8.227 3.665 30.778 1.00 94.06 429 ILE A O 1
ATOM 3432 N N . LEU A 1 430 ? -6.486 4.507 29.635 1.00 91.62 430 LEU A N 1
ATOM 3433 C CA . LEU A 1 430 ? -6.145 5.573 30.570 1.00 91.62 430 LEU A CA 1
ATOM 3434 C C . LEU A 1 430 ? -6.844 6.860 30.125 1.00 91.62 430 LEU A C 1
ATOM 3436 O O . LEU A 1 430 ? -6.702 7.273 28.971 1.00 91.62 430 LEU A O 1
ATOM 3440 N N . ASP A 1 431 ? -7.588 7.472 31.040 1.00 86.69 431 ASP A N 1
ATOM 3441 C CA . ASP A 1 431 ? -8.199 8.790 30.857 1.00 86.69 431 ASP A CA 1
ATOM 3442 C C . ASP A 1 431 ? -7.147 9.925 30.873 1.00 86.69 431 ASP A C 1
ATOM 3444 O O . ASP A 1 431 ? -6.051 9.737 31.403 1.00 86.69 431 ASP A O 1
ATOM 3448 N N . PRO A 1 432 ? -7.500 11.161 30.453 1.00 85.44 432 PRO A N 1
ATOM 3449 C CA . PRO A 1 432 ? -6.643 12.348 30.591 1.00 85.44 432 PRO A CA 1
ATOM 3450 C C . PRO A 1 432 ? -6.235 12.701 32.034 1.00 85.44 432 PRO A C 1
ATOM 3452 O O . PRO A 1 432 ? -5.392 13.573 32.237 1.00 85.44 432 PRO A O 1
ATOM 3455 N N . LEU A 1 433 ? -6.856 12.067 33.036 1.00 84.75 433 LEU A N 1
ATOM 3456 C CA . LEU A 1 433 ? -6.517 12.172 34.461 1.00 84.75 433 LEU A CA 1
ATOM 3457 C C . LEU A 1 433 ? -5.615 11.015 34.951 1.00 84.75 433 LEU A C 1
ATOM 3459 O O . LEU A 1 433 ? -5.284 10.965 36.130 1.00 84.75 433 LEU A O 1
ATOM 3463 N N . ASN A 1 434 ? -5.197 10.116 34.050 1.00 84.62 434 ASN A N 1
ATOM 3464 C CA . ASN A 1 434 ? -4.515 8.837 34.296 1.00 84.62 434 ASN A CA 1
ATOM 3465 C C . ASN A 1 434 ? -5.325 7.784 35.083 1.00 84.62 434 ASN A C 1
ATOM 3467 O O . ASN A 1 434 ? -4.750 6.801 35.549 1.00 84.62 434 ASN A O 1
ATOM 3471 N N . ASP A 1 435 ? -6.648 7.932 35.183 1.00 88.81 435 ASP A N 1
ATOM 3472 C CA . ASP A 1 435 ? -7.522 6.892 35.740 1.00 88.81 435 ASP A CA 1
ATOM 3473 C C . ASP A 1 435 ? -7.671 5.709 34.758 1.00 88.81 435 ASP A C 1
ATOM 3475 O O . ASP A 1 435 ? -7.924 5.904 33.566 1.00 88.81 435 ASP A O 1
ATOM 3479 N N . GLU A 1 436 ? -7.532 4.470 35.249 1.00 91.81 436 GLU A N 1
ATOM 3480 C CA . GLU A 1 436 ? -7.701 3.250 34.443 1.00 91.81 436 GLU A CA 1
ATOM 3481 C C . GLU A 1 436 ? -9.183 2.869 34.279 1.00 91.81 436 GLU A C 1
ATOM 3483 O O . GLU A 1 436 ? -9.834 2.392 35.211 1.00 91.81 436 GLU A O 1
ATOM 3488 N N . LYS A 1 437 ? -9.706 2.974 33.054 1.00 90.94 437 LYS A N 1
ATOM 3489 C CA . LYS A 1 437 ? -11.015 2.433 32.671 1.00 90.94 437 LYS A CA 1
ATOM 3490 C C . LYS A 1 437 ? -10.883 1.052 32.052 1.00 90.94 437 LYS A C 1
ATOM 3492 O O . LYS A 1 437 ? -10.355 0.901 30.949 1.00 90.94 437 LYS A O 1
ATOM 3497 N N . VAL A 1 438 ? -11.422 0.049 32.741 1.00 93.88 438 VAL A N 1
ATOM 3498 C CA . VAL A 1 438 ? -11.447 -1.344 32.279 1.00 93.88 438 VAL A CA 1
ATOM 3499 C C . VAL A 1 438 ? -12.813 -1.675 31.678 1.00 93.88 438 VAL A C 1
ATOM 3501 O O . VAL A 1 438 ? -13.805 -1.804 32.393 1.00 93.88 438 VAL A O 1
ATOM 3504 N N . TYR A 1 439 ? -12.854 -1.845 30.359 1.00 94.56 439 TYR A N 1
ATOM 3505 C CA . TYR A 1 439 ? -14.023 -2.308 29.613 1.00 94.56 439 TYR A CA 1
ATOM 3506 C C . TYR A 1 439 ? -13.946 -3.828 29.437 1.00 94.56 439 TYR A C 1
ATOM 3508 O O . TYR A 1 439 ? -12.964 -4.345 28.905 1.00 94.56 439 TYR A O 1
ATOM 3516 N N . GLU A 1 440 ? -14.985 -4.551 29.848 1.00 94.38 440 GLU A N 1
ATOM 3517 C CA . GLU A 1 440 ? -15.132 -5.993 29.613 1.00 94.38 440 GLU A CA 1
ATOM 3518 C C . GLU A 1 440 ? -15.683 -6.215 28.194 1.00 94.38 440 GLU A C 1
ATOM 3520 O O . GLU A 1 440 ? -16.760 -5.721 27.863 1.00 94.38 440 GLU A O 1
ATOM 3525 N N . ILE A 1 441 ? -14.958 -6.942 27.339 1.00 93.06 441 ILE A N 1
ATOM 3526 C CA . ILE A 1 441 ? -15.400 -7.282 25.979 1.00 93.06 441 ILE A CA 1
ATOM 3527 C C . ILE A 1 441 ? -16.351 -8.475 26.068 1.00 93.06 441 ILE A C 1
ATOM 3529 O O . ILE A 1 441 ? -15.930 -9.595 26.352 1.00 93.06 441 ILE A O 1
ATOM 3533 N N . LEU A 1 442 ? -17.630 -8.247 25.771 1.00 91.31 442 LEU A N 1
ATOM 3534 C CA . LEU A 1 442 ? -18.635 -9.308 25.721 1.00 91.31 442 LEU A CA 1
ATOM 3535 C C . LEU A 1 442 ? -18.674 -9.989 24.349 1.00 91.31 442 LEU A C 1
ATOM 3537 O O . LEU A 1 442 ? -18.858 -11.203 24.269 1.00 91.31 442 LEU A O 1
ATOM 3541 N N . TYR A 1 443 ? -18.521 -9.219 23.265 1.00 89.75 443 TYR A N 1
ATOM 3542 C CA . TYR A 1 443 ? -18.454 -9.761 21.907 1.00 89.75 443 TYR A CA 1
ATOM 3543 C C . TYR A 1 443 ? -17.839 -8.778 20.901 1.00 89.75 443 TYR A C 1
ATOM 3545 O O . TYR A 1 443 ? -18.015 -7.569 21.033 1.00 89.75 443 TYR A O 1
ATOM 3553 N N . ILE A 1 444 ? -17.174 -9.299 19.866 1.00 89.94 444 ILE A N 1
ATOM 3554 C CA . ILE A 1 444 ? -16.638 -8.533 18.731 1.00 89.94 444 ILE A CA 1
ATOM 3555 C C . ILE A 1 444 ? -17.271 -9.070 17.444 1.00 89.94 444 ILE A C 1
ATOM 3557 O O . ILE A 1 444 ? -17.202 -10.266 17.168 1.00 89.94 444 ILE A O 1
ATOM 3561 N N . PHE A 1 445 ? -17.834 -8.169 16.645 1.00 91.50 445 PHE A N 1
ATOM 3562 C CA . PHE A 1 445 ? -18.186 -8.391 15.247 1.00 91.50 445 PHE A CA 1
ATOM 3563 C C . PHE A 1 445 ? -16.998 -7.906 14.396 1.00 91.50 445 PHE A C 1
ATOM 3565 O O . PHE A 1 445 ? -16.791 -6.690 14.303 1.00 91.50 445 PHE A O 1
ATOM 3572 N N . PRO A 1 446 ? -16.170 -8.809 13.835 1.00 87.69 446 PRO A N 1
ATOM 3573 C CA . PRO A 1 446 ? -14.988 -8.416 13.074 1.00 87.69 446 PRO A CA 1
ATOM 3574 C C . PRO A 1 446 ? -15.371 -7.660 11.797 1.00 87.69 446 PRO A C 1
ATOM 3576 O O . PRO A 1 446 ? -16.455 -7.854 11.249 1.00 87.69 446 PRO A O 1
ATOM 3579 N N . PHE A 1 447 ? -14.456 -6.818 11.313 1.00 89.19 447 PHE A N 1
ATOM 3580 C CA . PHE A 1 447 ? -14.586 -6.221 9.988 1.00 89.19 447 PHE A CA 1
ATOM 3581 C C . PHE A 1 447 ? -14.492 -7.303 8.907 1.00 89.19 447 PHE A C 1
ATOM 3583 O O . PHE A 1 447 ? -13.594 -8.143 8.959 1.00 89.19 447 PHE A O 1
ATOM 3590 N N . THR A 1 448 ? -15.360 -7.238 7.899 1.00 84.44 448 THR A N 1
ATOM 3591 C CA . THR A 1 448 ? -15.204 -7.992 6.647 1.00 84.44 448 THR A CA 1
ATOM 3592 C C . THR A 1 448 ? -15.469 -7.078 5.453 1.00 84.44 448 THR A C 1
ATOM 3594 O O . THR A 1 448 ? -16.286 -6.159 5.541 1.00 84.44 448 THR A O 1
ATOM 3597 N N . SER A 1 449 ? -14.822 -7.341 4.315 1.00 82.75 449 SER A N 1
ATOM 3598 C CA . SER A 1 449 ? -15.000 -6.558 3.080 1.00 82.75 449 SER A CA 1
ATOM 3599 C C . SER A 1 449 ? -16.437 -6.588 2.542 1.00 82.75 449 SER A C 1
ATOM 3601 O O . SER A 1 449 ? -16.874 -5.641 1.890 1.00 82.75 449 SER A O 1
ATOM 3603 N N . GLU A 1 450 ? -17.187 -7.648 2.856 1.00 84.88 450 GLU A N 1
ATOM 3604 C CA . GLU A 1 450 ? -18.614 -7.787 2.548 1.00 84.88 450 GLU A CA 1
ATOM 3605 C C . GLU A 1 450 ? -19.484 -6.883 3.432 1.00 84.88 450 GLU A C 1
ATOM 3607 O O . GLU A 1 450 ? -20.357 -6.172 2.937 1.00 84.88 450 GLU A O 1
ATOM 3612 N N . THR A 1 451 ? -19.245 -6.882 4.749 1.00 89.56 451 THR A N 1
ATOM 3613 C CA . THR A 1 451 ? -20.073 -6.132 5.707 1.00 89.56 451 THR A CA 1
ATOM 3614 C C . THR A 1 451 ? -19.687 -4.658 5.819 1.00 89.56 451 THR A C 1
ATOM 3616 O O . THR A 1 451 ? -20.519 -3.854 6.239 1.00 89.56 451 THR A O 1
ATOM 3619 N N . LYS A 1 452 ? -18.440 -4.303 5.474 1.00 92.00 452 LYS A N 1
ATOM 3620 C CA . LYS A 1 452 ? -17.850 -2.948 5.516 1.00 92.00 452 LYS A CA 1
ATOM 3621 C C . LYS A 1 452 ? -18.041 -2.216 6.854 1.00 92.00 452 LYS A C 1
ATOM 3623 O O . LYS A 1 452 ? -18.075 -0.984 6.905 1.00 92.00 452 LYS A O 1
ATOM 3628 N N . ARG A 1 453 ? -18.169 -2.975 7.946 1.00 93.44 453 ARG A N 1
ATOM 3629 C CA . ARG A 1 453 ? -18.409 -2.478 9.307 1.00 93.44 453 ARG A CA 1
ATOM 3630 C C . ARG A 1 453 ? -17.785 -3.401 10.347 1.00 93.44 453 ARG A C 1
ATOM 3632 O O . ARG A 1 453 ? -17.658 -4.597 10.123 1.00 93.44 453 ARG A O 1
ATOM 3639 N N . MET A 1 454 ? -17.443 -2.840 11.496 1.00 94.12 454 MET A N 1
ATOM 3640 C CA . MET A 1 454 ? -16.924 -3.523 12.679 1.00 94.12 454 MET A CA 1
ATOM 3641 C C . MET A 1 454 ? -17.769 -3.098 13.878 1.00 94.12 454 MET A C 1
ATOM 3643 O O . MET A 1 454 ? -18.214 -1.953 13.947 1.00 94.12 454 MET A O 1
ATOM 3647 N N . GLY A 1 455 ? -18.021 -4.005 14.816 1.00 94.25 455 GLY A N 1
ATOM 3648 C CA . GLY A 1 455 ? -18.794 -3.692 16.015 1.00 94.25 455 GLY A CA 1
ATOM 3649 C C . GLY A 1 455 ? -18.257 -4.387 17.252 1.00 94.25 455 GLY A C 1
ATOM 3650 O O . GLY A 1 455 ? -17.633 -5.442 17.167 1.00 94.25 455 GLY A O 1
ATOM 3651 N N . ILE A 1 456 ? -18.520 -3.813 18.419 1.00 94.38 456 ILE A N 1
ATOM 3652 C CA . ILE A 1 456 ? -18.093 -4.368 19.701 1.00 94.38 456 ILE A CA 1
ATOM 3653 C C . ILE A 1 456 ? -19.167 -4.139 20.764 1.00 94.38 456 ILE A C 1
ATOM 3655 O O . ILE A 1 456 ? -19.708 -3.042 20.903 1.00 94.38 456 ILE A O 1
ATOM 3659 N N . ILE A 1 457 ? -19.487 -5.196 21.508 1.00 93.88 457 ILE A N 1
ATOM 3660 C CA . ILE A 1 457 ? -20.315 -5.133 22.711 1.00 93.88 457 ILE A CA 1
ATOM 3661 C C . ILE A 1 457 ? -19.369 -5.159 23.907 1.00 93.88 457 ILE A C 1
ATOM 3663 O O . ILE A 1 457 ? -18.635 -6.132 24.097 1.00 93.88 457 ILE A O 1
ATOM 3667 N N . VAL A 1 458 ? -19.417 -4.109 24.722 1.00 93.69 458 VAL A N 1
ATOM 3668 C CA . VAL A 1 458 ? -18.636 -3.985 25.955 1.00 93.69 458 VAL A CA 1
ATOM 3669 C C . VAL A 1 458 ? -19.529 -3.759 27.167 1.00 93.69 458 VAL A C 1
ATOM 3671 O O . VAL A 1 458 ? -20.655 -3.270 27.051 1.00 93.69 458 VAL A O 1
ATOM 3674 N N . LYS A 1 459 ? -19.002 -4.079 28.345 1.00 92.56 459 LYS A N 1
ATOM 3675 C CA . LYS A 1 459 ? -19.594 -3.758 29.640 1.00 92.56 459 LYS A CA 1
ATOM 3676 C C . LYS A 1 459 ? -18.638 -2.892 30.458 1.00 92.56 459 LYS A C 1
ATOM 3678 O O . LYS A 1 459 ? -17.458 -3.207 30.582 1.00 92.56 459 LYS A O 1
ATOM 3683 N N . TYR A 1 460 ? -19.166 -1.805 31.009 1.00 90.06 460 TYR A N 1
ATOM 3684 C CA . TYR A 1 460 ? -18.448 -0.837 31.842 1.00 90.06 460 TYR A CA 1
ATOM 3685 C C . TYR A 1 460 ? -19.434 -0.239 32.853 1.00 90.06 460 TYR A C 1
ATOM 3687 O O . TYR A 1 460 ? -20.584 0.001 32.496 1.00 90.06 460 TYR A O 1
ATOM 3695 N N . GLU A 1 461 ? -19.033 -0.069 34.119 1.00 83.88 461 GLU A N 1
ATOM 3696 C CA . GLU A 1 461 ? -19.884 0.490 35.199 1.00 83.88 461 GLU A CA 1
ATOM 3697 C C . GLU A 1 461 ? -21.316 -0.106 35.252 1.00 83.88 461 GLU A C 1
ATOM 3699 O O . GLU A 1 461 ? -22.312 0.589 35.442 1.00 83.88 461 GLU A O 1
ATOM 3704 N N . ASN A 1 462 ? -21.428 -1.429 35.064 1.00 82.31 462 ASN A N 1
ATOM 3705 C CA . ASN A 1 462 ? -22.690 -2.190 35.007 1.00 82.31 462 ASN A CA 1
ATOM 3706 C C . ASN A 1 462 ? -23.645 -1.837 33.837 1.00 82.31 462 ASN A C 1
ATOM 3708 O O . ASN A 1 462 ? -24.768 -2.339 33.779 1.00 82.31 462 ASN A O 1
ATOM 3712 N N . GLN A 1 463 ? -23.202 -1.033 32.869 1.00 87.00 463 GLN A N 1
ATOM 3713 C CA . GLN A 1 463 ? -23.909 -0.749 31.619 1.00 87.00 463 GLN A CA 1
ATOM 3714 C C . GLN A 1 463 ? -23.342 -1.604 30.480 1.00 87.00 463 GLN A C 1
ATOM 3716 O O . GLN A 1 463 ? -22.127 -1.769 30.372 1.00 87.00 463 GLN A O 1
ATOM 3721 N N . ILE A 1 464 ? -24.212 -2.130 29.609 1.00 91.31 464 ILE A N 1
ATOM 3722 C CA . ILE A 1 464 ? -23.795 -2.772 28.355 1.00 91.31 464 ILE A CA 1
ATOM 3723 C C . ILE A 1 464 ? -23.958 -1.765 27.219 1.00 91.31 464 ILE A C 1
ATOM 3725 O O . ILE A 1 464 ? -25.053 -1.255 26.968 1.00 91.31 464 ILE A O 1
ATOM 3729 N N . MET A 1 465 ? -22.861 -1.507 26.518 1.00 92.25 465 MET A N 1
ATOM 3730 C CA . MET A 1 465 ? -22.789 -0.593 25.386 1.00 92.25 465 MET A CA 1
ATOM 3731 C C . MET A 1 465 ? -22.394 -1.361 24.132 1.00 92.25 465 MET A C 1
ATOM 3733 O O . MET A 1 465 ? -21.531 -2.236 24.159 1.00 92.25 465 MET A O 1
ATOM 3737 N N . PHE A 1 466 ? -23.031 -1.018 23.023 1.00 93.31 466 PHE A N 1
ATOM 3738 C CA . PHE A 1 466 ? -22.677 -1.494 21.699 1.00 93.31 466 PHE A CA 1
ATOM 3739 C C . PHE A 1 466 ? -22.198 -0.320 20.863 1.00 93.31 466 PHE A C 1
ATOM 3741 O O . PHE A 1 466 ? -22.922 0.664 20.697 1.00 93.31 466 PHE A O 1
ATOM 3748 N N . PHE A 1 467 ? -20.992 -0.455 20.330 1.00 94.69 467 PHE A N 1
ATOM 3749 C CA . PHE A 1 467 ? -20.422 0.466 19.364 1.00 94.69 467 PHE A CA 1
ATOM 3750 C C . PHE A 1 467 ? -20.338 -0.235 18.011 1.00 94.69 467 PHE A C 1
ATOM 3752 O O . PHE A 1 467 ? -20.019 -1.424 17.938 1.00 94.69 467 PHE A O 1
ATOM 3759 N N . MET A 1 468 ? -20.622 0.497 16.941 1.00 94.44 468 MET A N 1
ATOM 3760 C CA . MET A 1 468 ? -20.412 0.044 15.571 1.00 94.44 468 MET A CA 1
ATOM 3761 C C . MET A 1 468 ? -19.774 1.169 14.769 1.00 94.44 468 MET A C 1
ATOM 3763 O O . MET A 1 468 ? -20.215 2.313 14.859 1.00 94.44 468 MET A O 1
ATOM 3767 N N . LYS A 1 469 ? -18.771 0.828 13.963 1.00 94.81 469 LYS A N 1
ATOM 3768 C CA . LYS A 1 469 ? -18.132 1.717 12.998 1.00 94.81 469 LYS A CA 1
ATOM 3769 C C . LYS A 1 469 ? -18.191 1.117 11.598 1.00 94.81 469 LYS A C 1
ATOM 3771 O O . LYS A 1 469 ? -18.065 -0.099 11.457 1.00 94.81 469 LYS A O 1
ATOM 3776 N N . GLY A 1 470 ? -18.335 1.929 10.560 1.00 94.38 470 GLY A N 1
ATOM 3777 C CA . GLY A 1 470 ? -18.344 1.416 9.190 1.00 94.38 470 GLY A CA 1
ATOM 3778 C C . GLY A 1 470 ? -18.481 2.488 8.121 1.00 94.38 470 GLY A C 1
ATOM 3779 O O . GLY A 1 470 ? -18.584 3.676 8.426 1.00 94.38 470 GLY A O 1
ATOM 3780 N N . ALA A 1 471 ? -18.493 2.037 6.868 1.00 93.31 471 ALA A N 1
ATOM 3781 C CA . ALA A 1 471 ? -18.739 2.895 5.716 1.00 93.31 471 ALA A CA 1
ATOM 3782 C C . ALA A 1 471 ? -20.135 3.540 5.781 1.00 93.31 471 ALA A C 1
ATOM 3784 O O . ALA A 1 471 ? -21.110 2.893 6.176 1.00 93.31 471 ALA A O 1
ATOM 3785 N N . ASP A 1 472 ? -20.209 4.789 5.336 1.00 91.38 472 ASP A N 1
ATOM 3786 C CA . ASP A 1 472 ? -21.414 5.602 5.137 1.00 91.38 472 ASP A CA 1
ATOM 3787 C C . ASP A 1 472 ? -22.609 4.824 4.553 1.00 91.38 472 ASP A C 1
ATOM 3789 O O . ASP A 1 472 ? -23.620 4.638 5.232 1.00 91.38 472 ASP A O 1
ATOM 3793 N N . VAL A 1 473 ? -22.457 4.242 3.358 1.00 90.00 473 VAL A N 1
ATOM 3794 C CA . VAL A 1 473 ? -23.512 3.516 2.618 1.00 90.00 473 VAL A CA 1
ATOM 3795 C C . VAL A 1 473 ? -24.154 2.389 3.441 1.00 90.00 473 VAL A C 1
ATOM 3797 O O . VAL A 1 473 ? -25.329 2.055 3.251 1.00 90.00 473 VAL A O 1
ATOM 3800 N N . VAL A 1 474 ? -23.391 1.782 4.354 1.00 93.12 474 VAL A N 1
ATOM 3801 C CA . VAL A 1 474 ? -23.866 0.707 5.234 1.00 93.12 474 VAL A CA 1
ATOM 3802 C C . VAL A 1 474 ? -24.425 1.267 6.539 1.00 93.12 474 VAL A C 1
ATOM 3804 O O . VAL A 1 474 ? -25.484 0.824 6.983 1.00 93.12 474 VAL A O 1
ATOM 3807 N N . MET A 1 475 ? -23.738 2.232 7.150 1.00 92.88 475 MET A N 1
ATOM 3808 C CA . MET A 1 475 ? -24.108 2.794 8.448 1.00 92.88 475 MET A CA 1
ATOM 3809 C C . MET A 1 475 ? -25.389 3.628 8.385 1.00 92.88 475 MET A C 1
ATOM 3811 O O . MET A 1 475 ? -26.200 3.513 9.301 1.00 92.88 475 MET A O 1
ATOM 3815 N N . ASN A 1 476 ? -25.643 4.354 7.292 1.00 89.38 476 ASN A N 1
ATOM 3816 C CA . ASN A 1 476 ? -26.850 5.172 7.091 1.00 89.38 476 ASN A CA 1
ATOM 3817 C C . ASN A 1 476 ? -28.165 4.383 7.193 1.00 89.38 476 ASN A C 1
ATOM 3819 O O . ASN A 1 476 ? -29.208 4.940 7.518 1.00 89.38 476 ASN A O 1
ATOM 3823 N N . ARG A 1 477 ? -28.126 3.063 6.963 1.00 89.44 477 ARG A N 1
ATOM 3824 C CA . ARG A 1 477 ? -29.285 2.158 7.097 1.00 89.44 477 ARG A CA 1
ATOM 3825 C C . ARG A 1 477 ? -29.472 1.598 8.516 1.00 89.44 477 ARG A C 1
ATOM 3827 O O . ARG A 1 477 ? -30.407 0.837 8.750 1.00 89.44 477 ARG A O 1
ATOM 3834 N N . ILE A 1 478 ? -28.545 1.890 9.430 1.00 89.50 478 ILE A N 1
ATOM 3835 C CA . ILE A 1 478 ? -28.425 1.285 10.770 1.00 89.50 478 ILE A CA 1
ATOM 3836 C C . ILE A 1 478 ? -28.531 2.351 11.864 1.00 89.50 478 ILE A C 1
ATOM 3838 O O . ILE A 1 478 ? -29.152 2.110 12.903 1.00 89.50 478 ILE A O 1
ATOM 3842 N N . VAL A 1 479 ? -27.891 3.505 11.656 1.00 88.88 479 VAL A N 1
ATOM 3843 C CA . VAL A 1 479 ? -27.990 4.660 12.553 1.00 88.88 479 VAL A CA 1
ATOM 3844 C C . VAL A 1 479 ? -29.357 5.332 12.408 1.00 88.88 479 VAL A C 1
ATOM 3846 O O . VAL A 1 479 ? -30.106 5.066 11.470 1.00 88.88 479 VAL A O 1
ATOM 3849 N N . GLN A 1 480 ? -29.710 6.194 13.362 1.00 85.44 480 GLN A N 1
ATOM 3850 C CA . GLN A 1 480 ? -30.901 7.028 13.206 1.00 85.44 480 GLN A CA 1
ATOM 3851 C C . GLN A 1 480 ? -30.658 8.040 12.073 1.00 85.44 480 GLN A C 1
ATOM 3853 O O . GLN A 1 480 ? -29.593 8.666 12.069 1.00 85.44 480 GLN A O 1
ATOM 3858 N N . PRO A 1 481 ? -31.603 8.208 11.129 1.00 80.75 481 PRO A N 1
ATOM 3859 C CA . PRO A 1 481 ? -31.432 9.137 10.019 1.00 80.75 481 PRO A CA 1
ATOM 3860 C C . PRO A 1 481 ? -31.251 10.558 10.556 1.00 80.75 481 PRO A C 1
ATOM 3862 O O . PRO A 1 481 ? -31.962 10.984 11.468 1.00 80.75 481 PRO A O 1
ATOM 3865 N N . THR A 1 482 ? -30.259 11.262 10.019 1.00 84.62 482 THR A N 1
ATOM 3866 C CA . THR A 1 482 ? -29.869 12.609 10.445 1.00 84.62 482 THR A CA 1
ATOM 3867 C C . THR A 1 482 ? -29.496 13.440 9.225 1.00 84.62 482 THR A C 1
ATOM 3869 O O . THR A 1 482 ? -28.632 13.046 8.448 1.00 84.62 482 THR A O 1
ATOM 3872 N N . ASP A 1 483 ? -30.140 14.598 9.083 1.00 84.50 483 ASP A N 1
ATOM 3873 C CA . ASP A 1 483 ? -30.165 15.382 7.836 1.00 84.50 483 ASP A CA 1
ATOM 3874 C C . ASP A 1 483 ? -28.776 15.825 7.338 1.00 84.50 483 ASP A C 1
ATOM 3876 O O . ASP A 1 483 ? -28.570 16.000 6.144 1.00 84.50 483 ASP A O 1
ATOM 3880 N N . TRP A 1 484 ? -27.815 15.979 8.253 1.00 89.56 484 TRP A N 1
ATOM 3881 C CA . TRP A 1 484 ? -26.460 16.461 7.970 1.00 89.56 484 TRP A CA 1
ATOM 3882 C C . TRP A 1 484 ? -25.463 15.359 7.596 1.00 89.56 484 TRP A C 1
ATOM 3884 O O . TRP A 1 484 ? -24.378 15.661 7.108 1.00 89.56 484 TRP A O 1
ATOM 3894 N N . THR A 1 485 ? -25.742 14.089 7.909 1.00 88.94 485 THR A N 1
ATOM 3895 C CA . THR A 1 485 ? -24.697 13.052 7.864 1.00 88.94 485 THR A CA 1
ATOM 3896 C C . THR A 1 485 ? -24.256 12.749 6.439 1.00 88.94 485 THR A C 1
ATOM 3898 O O . THR A 1 485 ? -23.053 12.700 6.188 1.00 88.94 485 THR A O 1
ATOM 3901 N N . ASP A 1 486 ? -25.200 12.646 5.506 1.00 89.25 486 ASP A N 1
ATOM 3902 C CA . ASP A 1 486 ? -24.908 12.363 4.100 1.00 89.25 486 ASP A CA 1
ATOM 3903 C C . ASP A 1 486 ? -24.130 13.520 3.455 1.00 89.25 486 ASP A C 1
ATOM 3905 O O . ASP A 1 486 ? -23.055 13.297 2.899 1.00 89.25 486 ASP A O 1
ATOM 3909 N N . GLU A 1 487 ? -24.603 14.759 3.633 1.00 91.00 487 GLU A N 1
ATOM 3910 C CA . GLU A 1 487 ? -23.963 15.980 3.120 1.00 91.00 487 GLU A CA 1
ATOM 3911 C C . GLU A 1 487 ? -22.515 16.126 3.617 1.00 91.00 487 GLU A C 1
ATOM 3913 O O . GLU A 1 487 ? -21.595 16.357 2.832 1.00 91.00 487 GLU A O 1
ATOM 3918 N N . GLU A 1 488 ? -22.283 15.920 4.914 1.00 91.62 488 GLU A N 1
ATOM 3919 C CA . GLU A 1 488 ? -20.958 16.080 5.518 1.00 91.62 488 GLU A CA 1
ATOM 3920 C C . GLU A 1 488 ? -20.005 14.929 5.174 1.00 91.62 488 GLU A C 1
ATOM 3922 O O . GLU A 1 488 ? -18.804 15.150 4.990 1.00 91.62 488 GLU A O 1
ATOM 3927 N N . THR A 1 489 ? -20.511 13.698 5.020 1.00 92.00 489 THR A N 1
ATOM 3928 C CA . THR A 1 489 ? -19.688 12.605 4.475 1.00 92.00 489 THR A CA 1
ATOM 3929 C C . THR A 1 489 ? -19.312 12.844 3.015 1.00 92.00 489 THR A C 1
ATOM 3931 O O . THR A 1 489 ? -18.162 12.602 2.651 1.00 92.00 489 THR A O 1
ATOM 3934 N N . GLU A 1 490 ? -20.208 13.400 2.195 1.00 91.88 490 GLU A N 1
ATOM 3935 C CA . GLU A 1 490 ? -19.886 13.741 0.809 1.00 91.88 490 GLU A CA 1
ATOM 3936 C C . GLU A 1 490 ? -18.879 14.902 0.730 1.00 91.88 490 GLU A C 1
ATOM 3938 O O . GLU A 1 490 ? -17.918 14.835 -0.037 1.00 91.88 490 GLU A O 1
ATOM 3943 N N . ASN A 1 491 ? -19.020 15.931 1.573 1.00 93.06 491 ASN A N 1
ATOM 3944 C CA . ASN A 1 491 ? -18.059 17.035 1.671 1.00 93.06 491 ASN A CA 1
ATOM 3945 C C . ASN A 1 491 ? -16.655 16.547 2.064 1.00 93.06 491 ASN A C 1
ATOM 3947 O O . ASN A 1 491 ? -15.672 16.899 1.411 1.00 93.06 491 ASN A O 1
ATOM 3951 N N . MET A 1 492 ? -16.542 15.670 3.067 1.00 93.12 492 MET A N 1
ATOM 3952 C CA . MET A 1 492 ? -15.254 15.066 3.435 1.00 93.12 492 MET A CA 1
ATOM 3953 C C . MET A 1 492 ? -14.688 14.144 2.340 1.00 93.12 492 MET A C 1
ATOM 3955 O O . MET A 1 492 ? -13.470 14.084 2.167 1.00 93.12 492 MET A O 1
ATOM 3959 N N . ALA A 1 493 ? -15.537 13.456 1.572 1.00 93.12 493 ALA A N 1
ATOM 3960 C CA . ALA A 1 493 ? -15.095 12.652 0.433 1.00 93.12 493 ALA A CA 1
ATOM 3961 C C . ALA A 1 493 ? -14.571 13.522 -0.729 1.00 93.12 493 ALA A C 1
ATOM 3963 O O . ALA A 1 493 ? -13.580 13.155 -1.363 1.00 93.12 493 ALA A O 1
ATOM 3964 N N . ARG A 1 494 ? -15.170 14.700 -0.972 1.00 94.19 494 ARG A N 1
ATOM 3965 C CA . ARG A 1 494 ? -14.685 15.703 -1.946 1.00 94.19 494 ARG A CA 1
ATOM 3966 C C . ARG A 1 494 ? -13.311 16.271 -1.567 1.00 94.19 494 ARG A C 1
ATOM 3968 O O . ARG A 1 494 ? -12.494 16.493 -2.455 1.00 94.19 494 ARG A O 1
ATOM 3975 N N . ASP A 1 495 ? -13.020 16.406 -0.271 1.00 93.12 495 ASP A N 1
ATOM 3976 C CA . ASP A 1 495 ? -11.677 16.729 0.249 1.00 93.12 495 ASP A CA 1
ATOM 3977 C C . ASP A 1 495 ? -10.649 15.583 0.069 1.00 93.12 495 ASP A C 1
ATOM 3979 O O . ASP A 1 495 ? -9.477 15.732 0.422 1.00 93.12 495 ASP A O 1
ATOM 3983 N N . GLY A 1 496 ? -11.065 14.415 -0.436 1.00 93.06 496 GLY A N 1
ATOM 3984 C CA . GLY A 1 496 ? -10.218 13.228 -0.586 1.00 93.06 496 GLY A CA 1
ATOM 3985 C C . GLY A 1 496 ? -9.986 12.443 0.711 1.00 93.06 496 GLY A C 1
ATOM 3986 O O . GLY A 1 496 ? -9.102 11.583 0.759 1.00 93.06 496 GLY A O 1
ATOM 3987 N N . LEU A 1 497 ? -10.754 12.715 1.773 1.00 94.00 497 LEU A N 1
ATOM 3988 C CA . LEU A 1 497 ? -10.652 12.003 3.047 1.00 94.00 497 LEU A CA 1
ATOM 3989 C C . LEU A 1 497 ? -11.435 10.683 3.009 1.00 94.00 497 LEU A C 1
ATOM 3991 O O . LEU A 1 497 ? -12.502 10.582 2.405 1.00 94.00 497 LEU A O 1
ATOM 3995 N N . ARG A 1 498 ? -10.937 9.666 3.724 1.00 92.81 498 ARG A N 1
ATOM 3996 C CA . ARG A 1 498 ? -11.729 8.463 4.021 1.00 92.81 498 ARG A CA 1
ATOM 3997 C C . ARG A 1 498 ? -12.718 8.784 5.138 1.00 92.81 498 ARG A C 1
ATOM 3999 O O . ARG A 1 498 ? -12.305 9.215 6.214 1.00 92.81 498 ARG A O 1
ATOM 4006 N N . THR A 1 499 ? -14.001 8.553 4.893 1.00 93.50 499 THR A N 1
ATOM 4007 C CA . THR A 1 499 ? -15.082 8.776 5.857 1.00 93.50 499 THR A CA 1
ATOM 4008 C C . THR A 1 499 ? -15.471 7.482 6.565 1.00 93.50 499 THR A C 1
ATOM 4010 O O . THR A 1 499 ? -15.351 6.381 6.025 1.00 93.50 499 THR A O 1
ATOM 4013 N N . LEU A 1 500 ? -15.919 7.608 7.814 1.00 94.06 500 LEU A N 1
ATOM 4014 C CA . LEU A 1 500 ? -16.395 6.491 8.622 1.00 94.06 500 LEU A CA 1
ATOM 4015 C C . LEU A 1 500 ? -17.412 7.006 9.646 1.00 94.06 500 LEU A C 1
ATOM 4017 O O . LEU A 1 500 ? -17.162 7.996 10.332 1.00 94.06 500 LEU A O 1
ATOM 4021 N N . ILE A 1 501 ? -18.552 6.325 9.753 1.00 94.06 501 ILE A N 1
ATOM 4022 C CA . ILE A 1 501 ? -19.634 6.672 10.683 1.00 94.06 501 ILE A CA 1
ATOM 4023 C C . ILE A 1 501 ? -19.553 5.764 11.909 1.00 94.06 501 ILE A C 1
ATOM 4025 O O . ILE A 1 501 ? -19.317 4.561 11.779 1.00 94.06 501 ILE A O 1
ATOM 4029 N N . ILE A 1 502 ? -19.786 6.332 13.096 1.00 93.06 502 ILE A N 1
ATOM 4030 C CA . ILE A 1 502 ? -19.859 5.605 14.369 1.00 93.06 502 ILE A CA 1
ATOM 4031 C C . ILE A 1 502 ? -21.252 5.741 14.977 1.00 93.06 502 ILE A C 1
ATOM 4033 O O . ILE A 1 502 ? -21.772 6.842 15.136 1.00 93.06 502 ILE A O 1
ATOM 4037 N N . GLY A 1 503 ? -21.833 4.605 15.359 1.00 91.75 503 GLY A N 1
ATOM 4038 C CA . GLY A 1 503 ? -23.064 4.519 16.136 1.00 91.75 503 GLY A CA 1
ATOM 4039 C C . GLY A 1 503 ? -22.814 3.928 17.524 1.00 91.75 503 GLY A C 1
ATOM 4040 O O . GLY A 1 503 ? -22.038 2.982 17.675 1.00 91.75 503 GLY A O 1
ATOM 4041 N N . LYS A 1 504 ? -23.522 4.455 18.528 1.00 91.75 504 LYS A N 1
ATOM 4042 C CA . LYS A 1 504 ? -23.583 3.927 19.899 1.00 91.75 504 LYS A CA 1
ATOM 4043 C C . LYS A 1 504 ? -25.016 3.501 20.223 1.00 91.75 504 LYS A C 1
ATOM 4045 O O . LYS A 1 504 ? -25.967 4.199 19.877 1.00 91.75 504 LYS A O 1
ATOM 4050 N N . LYS A 1 505 ? -25.186 2.374 20.918 1.00 90.31 505 LYS A N 1
ATOM 4051 C CA . LYS A 1 505 ? -26.482 1.913 21.439 1.00 90.31 505 LYS A CA 1
ATOM 4052 C C . LYS A 1 505 ? -26.323 1.265 22.812 1.00 90.31 505 LYS A C 1
ATOM 4054 O O . LYS A 1 505 ? -25.499 0.372 22.992 1.00 90.31 505 LYS A O 1
ATOM 4059 N N . PHE A 1 506 ? -27.148 1.673 23.770 1.00 86.38 506 PHE A N 1
ATOM 4060 C CA . PHE A 1 506 ? -27.224 1.027 25.081 1.00 86.38 506 PHE A CA 1
ATOM 4061 C C . PHE A 1 506 ? -28.086 -0.240 25.021 1.00 86.38 506 PHE A C 1
ATOM 4063 O O . PHE A 1 506 ? -29.142 -0.258 24.384 1.00 86.38 506 PHE A O 1
ATOM 4070 N N . TYR A 1 507 ? -27.655 -1.293 25.717 1.00 80.62 507 TYR A N 1
ATOM 4071 C CA . TYR A 1 507 ? -28.398 -2.541 25.866 1.00 80.62 507 TYR A CA 1
ATOM 4072 C C . TYR A 1 507 ? -28.804 -2.773 27.323 1.00 80.62 507 TYR A C 1
ATOM 4074 O O . TYR A 1 507 ? -27.983 -2.772 28.237 1.00 80.62 507 TYR A O 1
ATOM 4082 N N . LEU A 1 508 ? -30.088 -3.067 27.528 1.00 78.25 508 LEU A N 1
ATOM 4083 C CA . LEU A 1 508 ? -30.577 -3.662 28.770 1.00 78.25 508 LEU A CA 1
ATOM 4084 C C . LEU A 1 508 ? -30.064 -5.105 28.883 1.00 78.25 508 LEU A C 1
ATOM 4086 O O . LEU A 1 508 ? -30.125 -5.860 27.911 1.00 78.25 508 LEU A O 1
ATOM 4090 N N . MET A 1 509 ? -29.647 -5.513 30.086 1.00 69.12 509 MET A N 1
ATOM 4091 C CA . MET A 1 509 ? -29.097 -6.850 30.378 1.00 69.12 509 MET A CA 1
ATOM 4092 C C . MET A 1 509 ? -29.972 -8.000 29.838 1.00 69.12 509 MET A C 1
ATOM 4094 O O . MET A 1 509 ? -29.464 -8.979 29.295 1.00 69.12 509 MET A O 1
ATOM 4098 N N . LYS A 1 510 ? -31.305 -7.850 29.913 1.00 68.00 510 LYS A N 1
ATOM 4099 C CA . LYS A 1 510 ? -32.283 -8.815 29.377 1.00 68.00 510 LYS A CA 1
ATOM 4100 C C . LYS A 1 510 ? -32.143 -9.024 27.862 1.00 68.00 510 LYS A C 1
ATOM 4102 O O . LYS A 1 510 ? -32.196 -10.158 27.399 1.00 68.00 510 LYS A O 1
ATOM 4107 N N . ASN A 1 511 ? -31.915 -7.954 27.101 1.00 74.06 511 ASN A N 1
ATOM 4108 C CA . ASN A 1 511 ? -31.815 -8.009 25.640 1.00 74.06 511 ASN A CA 1
ATOM 4109 C C . ASN A 1 511 ? -30.493 -8.654 25.196 1.00 74.06 511 ASN A C 1
ATOM 4111 O O . ASN A 1 511 ? -30.468 -9.389 24.212 1.00 74.06 511 ASN A O 1
ATOM 4115 N N . PHE A 1 512 ? -29.409 -8.433 25.949 1.00 72.50 512 PHE A N 1
ATOM 4116 C CA . PHE A 1 512 ? -28.132 -9.108 25.705 1.00 72.50 512 PHE A CA 1
ATOM 4117 C C . PHE A 1 512 ? -28.222 -10.625 25.952 1.00 72.50 512 PHE A C 1
ATOM 4119 O O . PHE A 1 512 ? -27.728 -11.408 25.145 1.00 72.50 512 PHE A O 1
ATOM 4126 N N . LEU A 1 513 ? -28.918 -11.060 27.010 1.00 70.25 513 LEU A N 1
ATOM 4127 C CA . LEU A 1 513 ? -29.141 -12.488 27.281 1.00 70.25 513 LEU A CA 1
ATOM 4128 C C . LEU A 1 513 ? -29.947 -13.190 26.173 1.00 70.25 513 LEU A C 1
ATOM 4130 O O . LEU A 1 513 ? -29.683 -14.354 25.878 1.00 70.25 513 LEU A O 1
ATOM 4134 N N . ILE A 1 514 ? -30.893 -12.491 25.536 1.00 72.38 514 ILE A N 1
ATOM 4135 C CA . ILE A 1 514 ? -31.632 -13.008 24.372 1.00 72.38 514 ILE A CA 1
ATOM 4136 C C . ILE A 1 514 ? -30.693 -13.168 23.167 1.00 72.38 514 ILE A C 1
ATOM 4138 O O . ILE A 1 514 ? -30.658 -14.239 22.569 1.00 72.38 514 ILE A O 1
ATOM 4142 N N . LEU A 1 515 ? -29.881 -12.150 22.854 1.00 72.81 515 LEU A N 1
ATOM 4143 C CA . LEU A 1 515 ? -28.884 -12.220 21.775 1.00 72.81 515 LEU A CA 1
ATOM 4144 C C . LEU A 1 515 ? -27.873 -13.355 21.983 1.00 72.81 515 LEU A C 1
ATOM 4146 O O . LEU A 1 515 ? -27.531 -14.046 21.028 1.00 72.81 515 LEU A O 1
ATOM 4150 N N . LYS A 1 516 ? -27.426 -13.576 23.225 1.00 74.06 516 LYS A N 1
ATOM 4151 C CA . LYS A 1 516 ? -26.527 -14.685 23.558 1.00 74.06 516 LYS A CA 1
ATOM 4152 C C . LYS A 1 516 ? -27.180 -16.044 23.266 1.00 74.06 516 LYS A C 1
ATOM 4154 O O . LYS A 1 516 ? -26.569 -16.863 22.590 1.00 74.06 516 LYS A O 1
ATOM 4159 N N . LYS A 1 517 ? -28.438 -16.246 23.681 1.00 70.62 517 LYS A N 1
ATOM 4160 C CA . LYS A 1 517 ? -29.190 -17.484 23.404 1.00 70.62 517 LYS A CA 1
ATOM 4161 C C . LYS A 1 517 ? -29.406 -17.752 21.912 1.00 70.62 517 LYS A C 1
ATOM 4163 O O . LYS A 1 517 ? -29.300 -18.897 21.507 1.00 70.62 517 LYS A O 1
ATOM 4168 N N . ILE A 1 518 ? -29.671 -16.717 21.109 1.00 71.44 518 ILE A N 1
ATOM 4169 C CA . ILE A 1 518 ? -29.864 -16.835 19.646 1.00 71.44 518 ILE A CA 1
ATOM 4170 C C . ILE A 1 518 ? -28.574 -17.256 18.916 1.00 71.44 518 ILE A C 1
ATOM 4172 O O . ILE A 1 518 ? -28.638 -17.710 17.782 1.00 71.44 518 ILE A O 1
ATOM 4176 N N . ARG A 1 519 ? -27.401 -17.087 19.540 1.00 64.12 519 ARG A N 1
ATOM 4177 C CA . ARG A 1 519 ? -26.103 -17.490 18.976 1.00 64.12 519 ARG A CA 1
ATOM 4178 C C . ARG A 1 519 ? -25.633 -18.873 19.448 1.00 64.12 519 ARG A C 1
ATOM 4180 O O . ARG A 1 519 ? -24.781 -19.471 18.799 1.00 64.12 519 ARG A O 1
ATOM 4187 N N . GLU A 1 520 ? -26.098 -19.324 20.611 1.00 65.50 520 GLU A N 1
ATOM 4188 C CA . GLU A 1 520 ? -25.690 -20.597 21.230 1.00 65.50 520 GLU A CA 1
ATOM 4189 C C . GLU A 1 520 ? -26.589 -21.784 20.838 1.00 65.50 520 GLU A C 1
ATOM 4191 O O . GLU A 1 520 ? -26.235 -22.922 21.144 1.00 65.50 520 GLU A O 1
ATOM 4196 N N . GLY A 1 521 ? -27.721 -21.525 20.172 1.00 42.12 521 GLY A N 1
ATOM 4197 C CA . GLY A 1 521 ? -28.584 -22.519 19.523 1.00 42.12 521 GLY A CA 1
ATOM 4198 C C . GLY A 1 521 ? -28.673 -22.288 18.020 1.00 42.12 521 GLY A C 1
ATOM 4199 O O . GLY A 1 521 ? -28.988 -23.276 17.328 1.00 42.12 521 GLY A O 1
#

InterPro domains:
  IPR001757 P-type ATPase [TIGR01494] (205-345)
  IPR018303 P-type ATPase, phosphorylation site [PS00154] (315-321)
  IPR023298 P-type ATPase, transmembrane domain superfamily [SSF81665] (211-307)
  IPR023299 P-type ATPase, cytoplasmic domain N [G3DSA:3.40.1110.10] (314-512)
  IPR023299 P-type ATPase, cytoplasmic domain N [SSF81660] (320-505)

Solvent-accessible surface area (backbone atoms only — not comparable to full-atom values): 32288 Å² total; per-residue (Å²): 56,40,37,36,31,39,72,40,91,85,20,52,43,38,34,31,39,47,79,78,77,53,44,80,40,32,46,73,33,34,27,43,82,69,48,49,73,49,57,80,78,60,59,74,52,50,50,78,50,66,65,80,79,54,71,61,88,86,62,47,58,34,37,38,33,53,74,66,88,58,62,62,54,59,56,48,55,51,51,55,51,50,57,52,50,51,57,49,44,69,66,63,64,80,76,78,89,82,91,80,90,89,80,88,87,88,87,87,87,83,87,83,90,84,82,91,83,87,91,86,83,87,86,84,88,79,79,80,87,93,84,89,81,86,90,82,84,90,90,82,86,88,79,86,81,87,80,89,82,91,82,84,87,88,85,84,82,90,84,82,91,81,94,70,88,78,78,74,76,77,74,59,69,42,81,40,42,48,48,27,50,46,65,82,78,47,48,75,75,74,63,61,73,47,59,51,77,79,60,59,76,69,52,25,47,68,47,63,68,50,79,81,92,72,91,84,80,49,73,66,58,54,52,52,50,53,53,50,51,53,52,50,54,50,32,49,51,52,14,47,53,55,29,55,78,70,46,93,51,100,56,38,67,61,44,26,54,52,35,34,64,65,41,47,70,76,57,62,80,58,53,63,58,54,50,57,52,47,28,46,54,51,34,53,49,58,43,66,36,82,86,53,71,91,42,76,74,89,65,48,87,46,64,71,52,70,81,65,68,88,75,87,89,74,63,55,69,79,67,75,35,90,83,75,55,73,71,61,72,47,77,73,80,87,49,77,44,47,63,89,43,40,67,57,50,28,56,51,51,48,55,49,58,66,43,69,80,43,98,74,80,92,85,53,62,77,70,47,51,55,54,48,53,52,49,54,48,50,52,38,57,74,60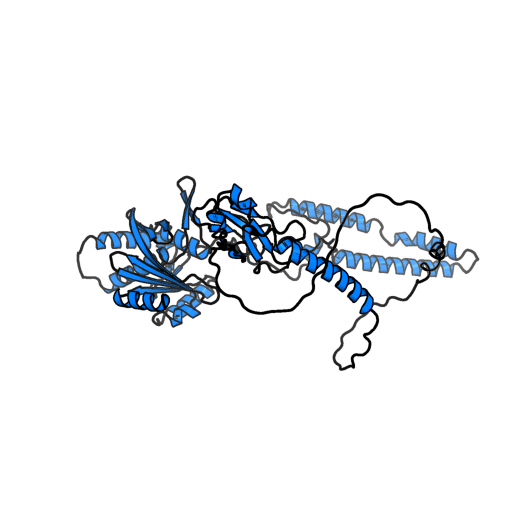,58,64,80,63,36,55,41,79,54,94,93,39,80,46,76,46,43,48,44,54,67,53,46,15,47,49,54,50,34,35,74,41,33,43,32,76,65,46,61,58,98,50,34,40,32,33,27,39,69,83,69,50,80,45,67,33,38,44,76,46,76,46,71,70,41,90,87,67,46,33,33,33,31,34,33,36,46,96,93,43,37,41,35,30,37,39,24,38,53,92,59,37,63,78,71,48,83,84,56,93,50,56,64,60,52,48,51,53,42,44,74,73,70,46,90,69,70,44,76,44,79,46,82,48,59,72,72,60,51,56,51,57,51,51,70,72,78,106

Organism: NCBI:txid1037528

Secondary structure (DSSP, 8-state):
-EEEEESSTTSEEEEE-TTTTS--SEEEEE--TTTTTS-GGGGGGEEEEE----S-SS---EEEEES-TTHHHHHHHHHHHHHHHHHHHHHHSTT-------------------------SSSSS---------------------------S--------------------EEE-GGGB--TTPEE-SS-EEEE----GGGSHHHHTSPPP-----HHHHHHHHHHHHHHHHHHHHHHHHHHHT---TTHHHHHHHHHHHHGGGS-THHHHHHHHHHHHHHHHHHT-SSSTT---S-TT-GGGGGG-------SBTTTB-S-----EEE-SS-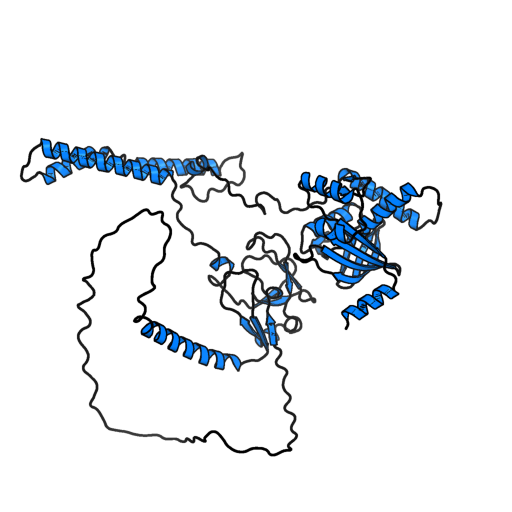EEEGGGHHHHHHHHHHHHHHHTS------HHHHHHHHHHHHHHHHHHHS---EEEEETTEEEEE-SSHHHHHHHHHHHHTT-EEEEE-SSEEEEE-TT--EEEEEEEEEE---TTT-EEEEEEEETTEEEEEEEE-HHHHTTTSPP-TTHHHHHHHHHHTTPPP-EEEEEEE-HHHHHHHHHHHH-

Mean predicted aligned error: 15.87 Å

Nearest PDB structures (foldseek):
  8oxc-assembly1_A  TM=7.429E-01  e=9.293E-22  Homo sapiens
  7py4-assembly1_A  TM=7.342E-01  e=1.525E-21  Homo sapiens
  8ox9-assembly1_A  TM=7.689E-01  e=1.638E-19  Homo sapiens
  7vgh-assembly1_B  TM=7.236E-01  e=1.177E-19  Homo sapiens
  8ox4-assembly1_A  TM=5.421E-01  e=5.681E-15  Homo sapiens

Foldseek 3Di:
DFFQEWPDLVQKFWKACCVPPVDRFTDIAGHDPVRHPDDPVQVVQKDKAWDAQDQDLQWTWIKIWGDDPPVVVVVVVVVVVCVVVVVVCVVVVPPDDDDDDDDDDDDDDDDDDDDDDDDDDPPDDPDDDDDDDDDDDDDDDDDDDDDDDDDDDDDDDDDDDDDDDDPPPPIDMDMDISSRDDAPPMDIDDTDTDDDDDDDDCSGSSNVPDDDDDDDDAPVNVVVVVVLVVLLVVQLVVLLVQLVVVDDDPCSVVSSVVSSVVSVVSRPPCPVVVLLVVLVVLQVCQCPDPVDPPDDDPDSNCPVCVVVDPDDDDDCRVTVDPLADADAWDDPQVDIDGPVCLVVLLVLQVVVVVCVVPPDDDDDPPVVVSSVSSVVVLVLLLPQFDWAWDQDPNDTDIHHRGSNNVNSQVSSVSSVFHFDGDDPFWTWTQHNVRDTFIKGWPDWDDDDPVQQKIKTWIDGPNWIKIKMKGDPVNVCVVADHDPRPVVVCVVCVVVVDDDMDMDMDTDDPVVVVVVVVVVVD

Sequence (521 aa):
MVILKTADSTGQLFIRTDQLDGETDWKLRSSVGITQKCDLSELEDFTILAEEPNKDIYQFNGSISKNEAFLINEIKEETYNFGFFSKLKHLFDKKNEEVIPLSSTDSVDWLIENKNTDLEEEMMKTVEIKKYQENKNELDDNFLCKNDKIIDLKKVSIIQSGTSSLQTKSLSIAGLSLENMIWMNTVIATCSVVGCVVYTGNDTKAMINTSKPRNKIGQFDLELDMYSKFLGITSAVVAGVFAYMKGFNSNSLVAYVRFLVLFSSVIPLSLKVTIDMARYVYSYFIANDKIILNTIVRNSSLPEELGRISYFLTDKTGTLTKNEMEMKKIHLGTICYTQDLNEEITKKMARFLSNRTKDINIFNRNKRDINNRLFELIEGLCVCHNVTPVINDQKIVYQASSPDEIAIVKWTESIGMKLFKRNKTSITILDPLNDEKVYEILYIFPFTSETKRMGIIVKYENQIMFFMKGADVVMNRIVQPTDWTDEETENMARDGLRTLIIGKKFYLMKNFLILKKIREG